Protein AF-A0A960LIE9-F1 (afdb_monomer_lite)

Structure (mmCIF, N/CA/C/O backbone):
data_AF-A0A960LIE9-F1
#
_entry.id   AF-A0A960LIE9-F1
#
loop_
_atom_site.group_PDB
_atom_site.id
_atom_site.type_symbol
_atom_site.label_atom_id
_atom_site.label_alt_id
_atom_site.label_comp_id
_atom_site.label_asym_id
_atom_site.label_entity_id
_atom_site.label_seq_id
_atom_site.pdbx_PDB_ins_code
_atom_site.Cartn_x
_atom_site.Cartn_y
_atom_site.Cartn_z
_atom_site.occupancy
_atom_site.B_iso_or_equiv
_atom_site.auth_seq_id
_atom_site.auth_comp_id
_atom_site.auth_asym_id
_atom_site.auth_atom_id
_atom_site.pdbx_PDB_model_num
ATOM 1 N N . MET A 1 1 ? -26.028 -27.410 75.782 1.00 36.69 1 MET A N 1
ATOM 2 C CA . MET A 1 1 ? -25.015 -28.095 76.620 1.00 36.69 1 MET A CA 1
ATOM 3 C C . MET A 1 1 ? -24.158 -28.961 75.708 1.00 36.69 1 MET A C 1
ATOM 5 O O . MET A 1 1 ? -24.693 -29.447 74.724 1.00 36.69 1 MET A O 1
ATOM 9 N N . ASN A 1 2 ? -22.871 -29.121 76.014 1.00 40.69 2 ASN A N 1
ATOM 10 C CA . ASN A 1 2 ? -21.928 -30.008 75.314 1.00 40.69 2 ASN A CA 1
ATOM 11 C C . ASN A 1 2 ? -21.389 -31.017 76.352 1.00 40.69 2 ASN A C 1
ATOM 13 O O . ASN A 1 2 ? -21.289 -30.628 77.520 1.00 40.69 2 ASN A O 1
ATOM 17 N N . PRO A 1 3 ? -21.128 -32.288 75.996 1.00 52.25 3 PRO A N 1
ATOM 18 C CA . PRO A 1 3 ? -19.736 -32.760 75.818 1.00 52.25 3 PRO A CA 1
ATOM 19 C C . PRO A 1 3 ? -19.566 -33.677 74.570 1.00 52.25 3 PRO A C 1
ATOM 21 O O . PRO A 1 3 ? -20.551 -34.198 74.060 1.00 52.25 3 PRO A O 1
ATOM 24 N N . PHE A 1 4 ? -18.401 -33.797 73.905 1.00 33.88 4 PHE A N 1
ATOM 25 C CA . PHE A 1 4 ? -17.146 -34.503 74.291 1.00 33.88 4 PHE A CA 1
ATOM 26 C C . PHE A 1 4 ? -17.362 -35.984 74.721 1.00 33.88 4 PHE A C 1
ATOM 28 O O . PHE A 1 4 ? -18.254 -36.239 75.518 1.00 33.88 4 PHE A O 1
ATOM 35 N N . ALA A 1 5 ? -16.587 -37.017 74.328 1.00 37.31 5 ALA A N 1
ATOM 36 C CA . ALA A 1 5 ? -15.494 -37.230 73.343 1.00 37.31 5 ALA A CA 1
ATOM 37 C C . ALA A 1 5 ? -15.310 -38.787 73.126 1.00 37.31 5 ALA A C 1
ATOM 39 O O . ALA A 1 5 ? -16.220 -39.513 73.506 1.00 37.31 5 ALA A O 1
ATOM 40 N N . THR A 1 6 ? -14.273 -39.445 72.553 1.00 37.28 6 THR A N 1
ATOM 41 C CA . THR A 1 6 ? -12.887 -39.089 72.138 1.00 37.28 6 THR A CA 1
ATOM 42 C C . THR A 1 6 ? -12.252 -40.140 71.174 1.00 37.28 6 THR A C 1
ATOM 44 O O . THR A 1 6 ? -12.441 -41.329 71.372 1.00 37.28 6 THR A O 1
ATOM 47 N N . SER A 1 7 ? -11.361 -39.700 70.266 1.00 32.69 7 SER A N 1
ATOM 48 C CA . SER A 1 7 ? -10.033 -40.298 69.924 1.00 32.69 7 SER A CA 1
ATOM 49 C C . SER A 1 7 ? -9.815 -41.704 69.278 1.00 32.69 7 SER A C 1
ATOM 51 O O . SER A 1 7 ? -9.828 -42.716 69.964 1.00 32.69 7 SER A O 1
ATOM 53 N N . ARG A 1 8 ? -9.278 -41.667 68.036 1.00 33.47 8 ARG A N 1
ATOM 54 C CA . ARG A 1 8 ? -8.097 -42.390 67.451 1.00 33.47 8 ARG A CA 1
ATOM 55 C C . ARG A 1 8 ? -7.940 -43.930 67.495 1.00 33.47 8 ARG A C 1
ATOM 57 O O . ARG A 1 8 ? -7.894 -44.536 68.555 1.00 33.47 8 ARG A O 1
ATOM 64 N N . MET A 1 9 ? -7.475 -44.462 66.354 1.00 30.64 9 MET A N 1
ATOM 65 C CA . MET A 1 9 ? -6.346 -45.415 66.234 1.00 30.64 9 MET A CA 1
ATOM 66 C C . MET A 1 9 ? -5.538 -45.089 64.953 1.00 30.64 9 MET A C 1
ATOM 68 O O . MET A 1 9 ? -6.058 -44.423 64.060 1.00 30.64 9 MET A O 1
ATOM 72 N N . PHE A 1 10 ? -4.269 -45.511 64.877 1.00 29.19 10 PHE A N 1
ATOM 73 C CA . PHE A 1 10 ? -3.373 -45.324 63.717 1.00 29.19 10 PHE A CA 1
ATOM 74 C C . PHE A 1 10 ? -3.266 -46.610 62.874 1.00 29.19 10 PHE A C 1
ATOM 76 O O . PHE A 1 10 ? -3.349 -47.709 63.413 1.00 29.19 10 PHE A O 1
ATOM 83 N N . GLY A 1 11 ? -2.969 -46.466 61.578 1.00 29.20 11 GLY A N 1
ATOM 84 C CA . GLY A 1 11 ? -2.501 -47.536 60.688 1.00 29.20 11 GLY A CA 1
ATOM 85 C C . GLY A 1 11 ? -1.477 -46.963 59.703 1.00 29.20 11 GLY A C 1
ATOM 86 O O . GLY A 1 11 ? -1.691 -45.870 59.183 1.00 29.20 11 GLY A O 1
ATOM 87 N N . ALA A 1 12 ? -0.334 -47.631 59.521 1.00 31.23 12 ALA A N 1
ATOM 88 C CA . ALA A 1 12 ? 0.834 -47.062 58.838 1.00 31.23 12 ALA A CA 1
ATOM 89 C C . ALA A 1 12 ? 0.958 -47.475 57.358 1.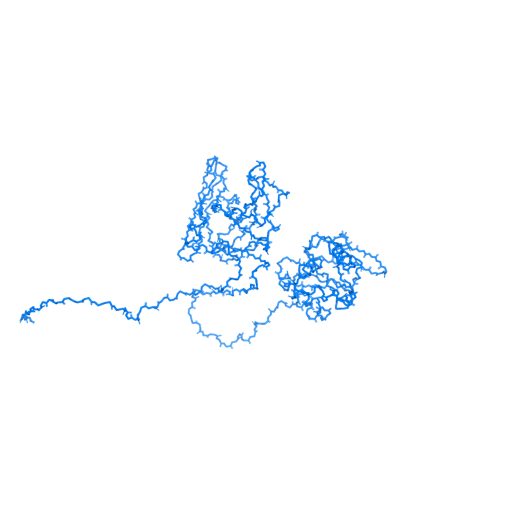00 31.23 12 ALA A C 1
ATOM 91 O O . ALA A 1 12 ? 0.329 -48.425 56.897 1.00 31.23 12 ALA A O 1
ATOM 92 N N . ALA A 1 13 ? 1.782 -46.724 56.626 1.00 29.58 13 ALA A N 1
ATOM 93 C CA . ALA A 1 13 ? 1.933 -46.794 55.177 1.00 29.58 13 ALA A CA 1
ATOM 94 C C . ALA A 1 13 ? 2.536 -48.105 54.640 1.00 29.58 13 ALA A C 1
ATOM 96 O O . ALA A 1 13 ? 3.384 -48.729 55.275 1.00 29.58 13 ALA A O 1
ATOM 97 N N . TYR A 1 14 ? 2.214 -48.395 53.377 1.00 28.20 14 TYR A N 1
ATOM 98 C CA . TYR A 1 14 ? 3.157 -48.976 52.421 1.00 28.20 14 TYR A CA 1
ATOM 99 C C . TYR A 1 14 ? 3.024 -48.236 51.086 1.00 28.20 14 TYR A C 1
ATOM 101 O O . TYR A 1 14 ? 1.920 -47.852 50.703 1.00 28.20 14 TYR A O 1
ATOM 109 N N . ALA A 1 15 ? 4.141 -48.010 50.395 1.00 32.44 15 ALA A N 1
ATOM 110 C CA . ALA A 1 15 ? 4.175 -47.313 49.111 1.00 32.44 15 ALA A CA 1
ATOM 111 C C . ALA A 1 15 ? 4.529 -48.284 47.978 1.00 32.44 15 ALA A C 1
ATOM 113 O O . ALA A 1 15 ? 5.442 -49.096 48.123 1.00 32.44 15 ALA A O 1
ATOM 114 N N . VAL A 1 16 ? 3.841 -48.162 46.842 1.00 31.05 16 VAL A N 1
ATOM 115 C CA . VAL A 1 16 ? 4.190 -48.820 45.574 1.00 31.05 16 VAL A CA 1
ATOM 116 C C . VAL A 1 16 ? 4.007 -47.801 44.450 1.00 31.05 16 VAL A C 1
ATOM 118 O O . VAL A 1 16 ? 3.033 -47.050 44.442 1.00 31.05 16 VAL A O 1
ATOM 121 N N . LEU A 1 17 ? 4.965 -47.748 43.523 1.00 34.81 17 LEU A N 1
ATOM 122 C CA . LEU A 1 17 ? 4.927 -46.861 42.361 1.00 34.81 17 LEU A CA 1
ATOM 123 C C . LEU A 1 17 ? 3.881 -47.334 41.339 1.00 34.81 17 LEU A C 1
ATOM 125 O O . LEU A 1 17 ? 3.823 -48.520 41.021 1.00 34.81 17 LEU A O 1
ATOM 129 N N . GLY A 1 18 ? 3.128 -46.398 40.759 1.00 29.14 18 GLY A N 1
ATOM 130 C CA . GLY A 1 18 ? 2.217 -46.662 39.646 1.00 29.14 18 GLY A CA 1
ATOM 131 C C . GLY A 1 18 ? 2.055 -45.428 38.763 1.00 29.14 18 GLY A C 1
ATOM 132 O O . GLY A 1 18 ? 1.416 -44.461 39.163 1.00 29.14 18 GLY A O 1
ATOM 133 N N . MET A 1 19 ? 2.645 -45.452 37.566 1.00 33.75 19 MET A N 1
ATOM 134 C CA . MET A 1 19 ? 2.369 -44.458 36.523 1.00 33.75 19 MET A CA 1
ATOM 135 C C . MET A 1 19 ? 0.989 -44.727 35.911 1.00 33.75 19 MET A C 1
ATOM 137 O O . MET A 1 19 ? 0.691 -45.872 35.577 1.00 33.75 19 MET A O 1
ATOM 141 N N . GLY A 1 20 ? 0.177 -43.690 35.693 1.00 26.42 20 GLY A N 1
ATOM 142 C CA . GLY A 1 20 ? -1.103 -43.851 35.001 1.00 26.42 20 GLY A CA 1
ATOM 143 C C . GLY A 1 20 ? -1.931 -42.573 34.896 1.00 26.42 20 GLY A C 1
ATOM 144 O O . GLY A 1 20 ? -2.594 -42.202 35.854 1.00 26.42 20 GLY A O 1
ATOM 145 N N . ILE A 1 21 ? -1.884 -41.942 33.716 1.00 30.48 21 ILE A N 1
ATOM 146 C CA . ILE A 1 21 ? -2.943 -41.126 33.083 1.00 30.48 21 ILE A CA 1
ATOM 147 C C . ILE A 1 21 ? -4.011 -40.492 34.001 1.00 30.48 21 ILE A C 1
ATOM 149 O O . ILE A 1 21 ? -4.971 -41.139 34.415 1.00 30.48 21 ILE A O 1
ATOM 153 N N . ALA A 1 22 ? -3.897 -39.177 34.218 1.00 29.98 22 ALA A N 1
ATOM 154 C CA . ALA A 1 22 ? -4.945 -38.378 34.853 1.00 29.98 22 ALA A CA 1
ATOM 155 C C . ALA A 1 22 ? -6.241 -38.391 34.018 1.00 29.98 22 ALA A C 1
ATOM 157 O O . ALA A 1 22 ? -6.206 -38.261 32.794 1.00 29.98 22 ALA A O 1
ATOM 158 N N . SER A 1 23 ? -7.384 -38.553 34.689 1.00 32.47 23 SER A N 1
ATOM 159 C CA . SER A 1 23 ? -8.701 -38.633 34.050 1.00 32.47 23 SER A CA 1
ATOM 160 C C . SER A 1 23 ? -9.150 -37.286 33.472 1.00 32.47 23 SER A C 1
ATOM 162 O O . SER A 1 23 ? -8.891 -36.228 34.042 1.00 32.47 23 SER A O 1
ATOM 164 N N . SER A 1 24 ? -9.828 -37.333 32.328 1.00 34.78 24 SER A N 1
ATOM 165 C CA . SER A 1 24 ? -10.222 -36.166 31.540 1.00 34.78 24 SER A CA 1
ATOM 166 C C . SER A 1 24 ? -11.493 -35.490 32.069 1.00 34.78 24 SER A C 1
ATOM 168 O O . SER A 1 24 ? -12.584 -35.899 31.686 1.00 34.78 24 SER A O 1
ATOM 170 N N . ASP A 1 25 ? -11.352 -34.443 32.891 1.00 33.94 25 ASP A N 1
ATOM 171 C CA . ASP A 1 25 ? -12.483 -33.578 33.295 1.00 33.94 25 ASP A CA 1
ATOM 172 C C . ASP A 1 25 ? -12.093 -32.101 33.579 1.00 33.94 25 ASP A C 1
ATOM 174 O O . ASP A 1 25 ? -12.764 -31.387 34.323 1.00 33.94 25 ASP A O 1
ATOM 178 N N . THR A 1 26 ? -11.015 -31.598 32.953 1.00 36.00 26 THR A N 1
ATOM 179 C CA . THR A 1 26 ? -10.596 -30.179 33.065 1.00 36.00 26 THR A CA 1
ATOM 180 C C . THR A 1 26 ? -10.126 -29.594 31.724 1.00 36.00 26 THR A C 1
ATOM 182 O O . THR A 1 26 ? -8.958 -29.251 31.561 1.00 36.00 26 THR A O 1
ATOM 185 N N . LEU A 1 27 ? -11.027 -29.478 30.740 1.00 28.27 27 LEU A N 1
ATOM 186 C CA . LEU A 1 27 ? -10.742 -28.852 29.432 1.00 28.27 27 LEU A CA 1
ATOM 187 C C . LEU A 1 27 ? -11.898 -27.954 28.933 1.00 28.27 27 LEU A C 1
ATOM 189 O O . LEU A 1 27 ? -12.423 -28.123 27.836 1.00 28.27 27 LEU A O 1
ATOM 193 N N . LEU A 1 28 ? -12.277 -26.959 29.743 1.00 31.02 28 LEU A N 1
ATOM 194 C CA . LEU A 1 28 ? -13.199 -25.876 29.360 1.00 31.02 28 LEU A CA 1
ATOM 195 C C . LEU A 1 28 ? -12.459 -24.538 29.208 1.00 31.02 28 LEU A C 1
ATOM 197 O O . LEU A 1 28 ? -12.649 -23.617 29.995 1.00 31.02 28 LEU A O 1
ATOM 201 N N . ALA A 1 29 ? -11.598 -24.466 28.190 1.00 26.75 29 ALA A N 1
ATOM 202 C CA . ALA A 1 29 ? -11.030 -23.230 27.640 1.00 26.75 29 ALA A CA 1
ATOM 203 C C . ALA A 1 29 ? -10.346 -23.514 26.286 1.00 26.75 29 ALA A C 1
ATOM 205 O O . ALA A 1 29 ? -9.148 -23.285 26.124 1.00 26.75 29 ALA A O 1
ATOM 206 N N . GLN A 1 30 ? -11.079 -24.058 25.305 1.00 27.38 30 GLN A N 1
ATOM 207 C CA . GLN A 1 30 ? -10.620 -23.928 23.917 1.00 27.38 30 GLN A CA 1
ATOM 208 C C . GLN A 1 30 ? -10.795 -22.460 23.529 1.00 27.38 30 GLN A C 1
ATOM 210 O O . GLN A 1 30 ? -11.909 -21.940 23.587 1.00 27.38 30 GLN A O 1
ATOM 215 N N . SER A 1 31 ? -9.688 -21.789 23.217 1.00 32.25 31 SER A N 1
ATOM 216 C CA . SER A 1 31 ? -9.691 -20.395 22.790 1.00 32.25 31 SER A CA 1
ATOM 217 C C . SER A 1 31 ? -10.515 -20.226 21.517 1.00 32.25 31 SER A C 1
ATOM 219 O O . SER A 1 31 ? -10.485 -21.073 20.621 1.00 32.25 31 SER A O 1
ATOM 221 N N . GLU A 1 32 ? -11.247 -19.116 21.433 1.00 29.91 32 GLU A N 1
ATOM 222 C CA . GLU A 1 32 ? -11.984 -18.752 20.227 1.00 29.91 32 GLU A CA 1
ATOM 223 C C . GLU A 1 32 ? -10.992 -18.641 19.062 1.00 29.91 32 GLU A C 1
ATOM 225 O O . GLU A 1 32 ? -9.998 -17.914 19.123 1.00 29.91 32 GLU A O 1
ATOM 230 N N . SER A 1 33 ? -11.205 -19.449 18.023 1.00 34.12 33 SER A N 1
ATOM 231 C CA . SER A 1 33 ? -10.231 -19.613 16.946 1.00 34.12 33 SER A CA 1
ATOM 232 C C . SER A 1 33 ? -10.055 -18.306 16.173 1.00 34.12 33 SER A C 1
ATOM 234 O O . SER A 1 33 ? -11.041 -17.807 15.623 1.00 34.12 33 SER A O 1
ATOM 236 N N . LYS A 1 34 ? -8.810 -17.799 16.079 1.00 41.78 34 LYS A N 1
ATOM 237 C CA . LYS A 1 34 ? -8.464 -16.598 15.290 1.00 41.78 34 LYS A CA 1
ATOM 238 C C . LYS A 1 34 ? -9.164 -16.644 13.912 1.00 41.78 34 LYS A C 1
ATOM 240 O O . LYS A 1 34 ? -9.139 -17.697 13.265 1.00 41.78 34 LYS A O 1
ATOM 245 N N . PRO A 1 35 ? -9.796 -15.547 13.455 1.00 31.50 35 PRO A N 1
ATOM 246 C CA . PRO A 1 35 ? -10.715 -15.581 12.320 1.00 31.50 35 PRO A CA 1
ATOM 247 C C . PRO A 1 35 ? -10.018 -15.876 10.980 1.00 31.50 35 PRO A C 1
ATOM 249 O O . PRO A 1 35 ? -9.543 -14.986 10.281 1.00 31.50 35 PRO A O 1
ATOM 252 N N . GLY A 1 36 ? -10.059 -17.149 10.575 1.00 32.44 36 GLY A N 1
ATOM 253 C CA . GLY A 1 36 ? -9.731 -17.623 9.228 1.00 32.44 36 GLY A CA 1
ATOM 254 C C . GLY A 1 36 ? -8.263 -17.995 9.002 1.00 32.44 36 GLY A C 1
ATOM 255 O O . GLY A 1 36 ? -7.339 -17.292 9.401 1.00 32.44 36 GLY A O 1
ATOM 256 N N . SER A 1 37 ? -8.045 -19.096 8.277 1.00 33.75 37 SER A N 1
ATOM 257 C CA . SER A 1 37 ? -6.718 -19.481 7.792 1.00 33.75 37 SER A CA 1
ATOM 258 C C . SER A 1 37 ? -6.270 -18.530 6.676 1.00 33.75 37 SER A C 1
ATOM 260 O O . SER A 1 37 ? -6.595 -18.747 5.503 1.00 33.75 37 SER A O 1
ATOM 262 N N . TRP A 1 38 ? -5.536 -17.479 7.035 1.00 37.03 38 TRP A N 1
ATOM 263 C CA . TRP A 1 38 ? -4.823 -16.636 6.077 1.00 37.03 38 TRP A CA 1
ATOM 264 C C . TRP A 1 38 ? -3.895 -17.510 5.214 1.00 37.03 38 TRP A C 1
ATOM 266 O O . TRP A 1 38 ? -3.088 -18.275 5.737 1.00 37.03 38 TRP A O 1
ATOM 276 N N . ARG A 1 39 ? -4.047 -17.443 3.885 1.00 41.12 39 ARG A N 1
ATOM 277 C CA . ARG A 1 39 ? -3.287 -18.264 2.914 1.00 41.12 39 ARG A CA 1
ATOM 278 C C . ARG A 1 39 ? -2.077 -17.544 2.315 1.00 41.12 39 ARG A C 1
ATOM 280 O O . ARG A 1 39 ? -1.482 -18.023 1.352 1.00 41.12 39 ARG A O 1
ATOM 287 N N . GLY A 1 40 ? -1.734 -16.397 2.881 1.00 49.78 40 GLY A N 1
ATOM 288 C CA . GLY A 1 40 ? -0.674 -15.532 2.406 1.00 49.78 40 GLY A CA 1
ATOM 289 C C . GLY A 1 40 ? 0.622 -15.621 3.204 1.00 49.78 40 GLY A C 1
ATOM 290 O O . GLY A 1 40 ? 0.716 -16.327 4.208 1.00 49.78 40 GLY A O 1
ATOM 291 N N . GLN A 1 41 ? 1.619 -14.844 2.789 1.00 64.62 41 GLN A N 1
ATOM 292 C CA . GLN A 1 41 ? 2.837 -14.656 3.571 1.00 64.62 41 GLN A CA 1
ATOM 293 C C . GLN A 1 41 ? 2.569 -13.661 4.703 1.00 64.62 41 GLN A C 1
ATOM 295 O O . GLN A 1 41 ? 2.210 -12.504 4.475 1.00 64.62 41 GLN A O 1
ATOM 300 N N . SER A 1 42 ? 2.741 -14.122 5.940 1.00 77.38 42 SER A N 1
ATOM 301 C CA . SER A 1 42 ? 2.893 -13.216 7.072 1.00 77.38 42 SER A CA 1
ATOM 302 C C . SER A 1 42 ? 4.334 -12.720 7.149 1.00 77.38 42 SER A C 1
ATOM 304 O O . SER A 1 42 ? 5.276 -13.480 6.915 1.00 77.38 42 SER A O 1
ATOM 306 N N . ILE A 1 43 ? 4.499 -11.441 7.476 1.00 87.00 43 ILE A N 1
ATOM 307 C CA . ILE A 1 43 ? 5.782 -10.864 7.885 1.00 87.00 43 ILE A CA 1
ATOM 308 C C . ILE A 1 43 ? 5.944 -11.048 9.399 1.00 87.00 43 ILE A C 1
ATOM 310 O O . ILE A 1 43 ? 7.046 -11.346 9.861 1.00 87.00 43 ILE A O 1
ATOM 314 N N . THR A 1 44 ? 4.853 -10.884 10.156 1.00 88.38 44 THR A N 1
ATOM 315 C CA . THR A 1 44 ? 4.736 -11.276 11.566 1.00 88.38 44 THR A CA 1
ATOM 316 C C . THR A 1 44 ? 3.270 -11.287 12.022 1.00 88.38 44 THR A C 1
ATOM 318 O O . THR A 1 44 ? 2.499 -10.394 11.661 1.00 88.38 44 THR A O 1
ATOM 321 N N . GLU A 1 45 ? 2.890 -12.268 12.847 1.00 87.50 45 GLU A N 1
ATOM 322 C CA . GLU A 1 45 ? 1.627 -12.285 13.619 1.00 87.50 45 GLU A CA 1
ATOM 323 C C . GLU A 1 45 ? 1.884 -12.118 15.130 1.00 87.50 45 GLU A C 1
ATOM 325 O O . GLU A 1 45 ? 1.132 -12.622 15.964 1.00 87.50 45 GLU A O 1
ATOM 330 N N . PHE A 1 46 ? 3.005 -11.457 15.452 1.00 88.25 46 PHE A N 1
ATOM 331 C CA . PHE A 1 46 ? 3.546 -11.164 16.783 1.00 88.25 46 PHE A CA 1
ATOM 332 C C . PHE A 1 46 ? 3.444 -12.307 17.801 1.00 88.25 46 PHE A C 1
ATOM 334 O O . PHE A 1 46 ? 3.264 -12.075 19.001 1.00 88.25 46 PHE A O 1
ATOM 341 N N . THR A 1 47 ? 3.611 -13.549 17.342 1.00 85.31 47 THR A N 1
ATOM 342 C CA . THR A 1 47 ? 3.755 -14.704 18.236 1.00 85.31 47 THR A CA 1
ATOM 343 C C . THR A 1 47 ? 5.054 -14.594 19.053 1.00 85.31 47 THR A C 1
ATOM 345 O O . THR A 1 47 ? 6.020 -13.982 18.584 1.00 85.31 47 THR A O 1
ATOM 348 N N . PRO A 1 48 ? 5.132 -15.164 20.273 1.00 77.88 48 PRO A N 1
ATOM 349 C CA . PRO A 1 48 ? 6.339 -15.092 21.105 1.00 77.88 48 PRO A CA 1
ATOM 350 C C . PRO A 1 48 ? 7.613 -15.559 20.379 1.00 77.88 48 PRO A C 1
ATOM 352 O O . PRO A 1 48 ? 8.670 -14.936 20.500 1.00 77.88 48 PRO A O 1
ATOM 355 N N . GLU A 1 49 ? 7.494 -16.615 19.574 1.00 78.12 49 GLU A N 1
ATOM 356 C CA . GLU A 1 49 ? 8.561 -17.197 18.763 1.00 78.12 49 GLU A CA 1
ATOM 357 C C . GLU A 1 49 ? 8.997 -16.267 17.617 1.00 78.12 49 GLU A C 1
ATOM 359 O O . GLU A 1 49 ? 10.196 -16.110 17.365 1.00 78.12 49 GLU A O 1
ATOM 364 N N . GLU A 1 50 ? 8.051 -15.607 16.938 1.00 81.25 50 GLU A N 1
ATOM 365 C CA . GLU A 1 50 ? 8.364 -14.597 15.921 1.00 81.25 50 GLU A CA 1
ATOM 366 C C . GLU A 1 50 ? 9.016 -13.360 16.535 1.00 81.25 50 GLU A C 1
ATOM 368 O O . GLU A 1 50 ? 10.004 -12.874 15.990 1.00 81.25 50 GLU A O 1
ATOM 373 N N . ASN A 1 51 ? 8.514 -12.859 17.666 1.00 83.81 51 ASN A N 1
ATOM 374 C CA . ASN A 1 51 ? 9.036 -11.648 18.306 1.00 83.81 51 ASN A CA 1
ATOM 375 C C . ASN A 1 51 ? 10.506 -11.819 18.714 1.00 83.81 51 ASN A C 1
ATOM 377 O O . ASN A 1 51 ? 11.319 -10.924 18.474 1.00 83.81 51 ASN A O 1
ATOM 381 N N . ALA A 1 52 ? 10.866 -12.998 19.233 1.00 78.62 52 ALA A N 1
ATOM 382 C CA . ALA A 1 52 ? 12.249 -13.363 19.532 1.00 78.62 52 ALA A CA 1
ATOM 383 C C . ALA A 1 52 ? 13.145 -13.429 18.277 1.00 78.62 52 ALA A C 1
ATOM 385 O O . ALA A 1 52 ? 14.333 -13.118 18.359 1.00 78.62 52 ALA A O 1
ATOM 386 N N . ARG A 1 53 ? 12.595 -13.795 17.108 1.00 79.50 53 ARG A N 1
ATOM 387 C CA . ARG A 1 53 ? 13.317 -13.786 15.819 1.00 79.50 53 ARG A CA 1
ATOM 388 C C . ARG A 1 53 ? 13.411 -12.387 15.199 1.00 79.50 53 ARG A C 1
ATOM 390 O O . ARG A 1 53 ? 14.382 -12.092 14.511 1.00 79.50 53 ARG A O 1
ATOM 397 N N . MET A 1 54 ? 12.391 -11.555 15.396 1.00 86.56 54 MET A N 1
ATOM 398 C CA . MET A 1 54 ? 12.252 -10.246 14.753 1.00 86.56 54 MET A CA 1
ATOM 399 C C . MET A 1 54 ? 13.036 -9.131 15.456 1.00 86.56 54 MET A C 1
ATOM 401 O O . MET A 1 54 ? 13.225 -8.084 14.841 1.00 86.56 54 MET A O 1
ATOM 405 N N . ASP A 1 55 ? 13.524 -9.336 16.688 1.00 87.31 55 ASP A N 1
ATOM 406 C CA . ASP A 1 55 ? 14.438 -8.411 17.394 1.00 87.31 55 ASP A CA 1
ATOM 407 C C . ASP A 1 55 ? 13.902 -6.958 17.415 1.00 87.31 55 ASP A C 1
ATOM 409 O O . ASP A 1 55 ? 14.579 -5.978 17.078 1.00 87.31 55 ASP A O 1
ATOM 413 N N . TRP A 1 56 ? 12.611 -6.838 17.745 1.00 86.81 56 TRP A N 1
ATOM 414 C CA . TRP A 1 56 ? 11.905 -5.561 17.810 1.00 86.81 56 TRP A CA 1
ATOM 415 C C . TRP A 1 56 ? 12.497 -4.664 18.900 1.00 86.81 56 TRP A C 1
ATOM 417 O O . TRP A 1 56 ? 12.555 -5.028 20.073 1.00 86.81 56 TRP A O 1
ATOM 427 N N . ARG A 1 57 ? 12.901 -3.455 18.508 1.00 84.69 57 ARG A N 1
ATOM 428 C CA . ARG A 1 57 ? 13.470 -2.434 19.394 1.00 84.69 57 ARG A CA 1
ATOM 429 C C . ARG A 1 57 ? 12.941 -1.050 19.062 1.00 84.69 57 ARG A C 1
ATOM 431 O O . ARG A 1 57 ? 12.600 -0.767 17.912 1.00 84.69 57 ARG A O 1
ATOM 438 N N . VAL A 1 58 ? 12.951 -0.165 20.055 1.00 84.75 58 VAL A N 1
ATOM 439 C CA . VAL A 1 58 ? 12.663 1.255 19.842 1.00 84.75 58 VAL A CA 1
ATOM 440 C C . VAL A 1 58 ? 13.926 2.025 19.468 1.00 84.75 58 VAL A C 1
ATOM 442 O O . VAL A 1 58 ? 14.996 1.796 20.034 1.00 84.75 58 VAL A O 1
ATOM 445 N N . VAL A 1 59 ? 13.797 2.980 18.544 1.00 80.62 59 VAL A N 1
ATOM 446 C CA . VAL A 1 59 ? 14.766 4.074 18.374 1.00 80.62 59 VAL A CA 1
ATOM 447 C C . VAL A 1 59 ? 14.035 5.418 18.412 1.00 80.62 59 VAL A C 1
ATOM 449 O O . VAL A 1 59 ? 13.143 5.672 17.601 1.00 80.62 59 VAL A O 1
ATOM 452 N N . ASN A 1 60 ? 14.452 6.260 19.362 1.00 75.75 60 ASN A N 1
ATOM 453 C CA . ASN A 1 60 ? 13.957 7.615 19.626 1.00 75.75 60 ASN A CA 1
ATOM 454 C C . ASN A 1 60 ? 14.891 8.691 19.025 1.00 75.75 60 ASN A C 1
ATOM 456 O O . ASN A 1 60 ? 16.003 8.398 18.580 1.00 75.75 60 ASN A O 1
ATOM 460 N N . ASP A 1 61 ? 14.460 9.951 19.065 1.00 66.44 61 ASP A N 1
ATOM 461 C CA . ASP A 1 61 ? 15.138 11.127 18.491 1.00 66.44 61 ASP A CA 1
ATOM 462 C C . ASP A 1 61 ? 16.308 11.714 19.320 1.00 66.44 61 ASP A C 1
ATOM 464 O O . ASP A 1 61 ? 16.946 12.693 18.915 1.00 66.44 61 ASP A O 1
ATOM 468 N N . GLY A 1 62 ? 16.671 11.073 20.436 1.00 50.66 62 GLY A N 1
ATOM 469 C CA . GLY A 1 62 ? 17.676 11.543 21.402 1.00 50.66 62 GLY A CA 1
ATOM 470 C C . GLY A 1 62 ? 19.099 11.803 20.876 1.00 50.66 62 GLY A C 1
ATOM 471 O O . GLY A 1 62 ? 19.899 12.409 21.585 1.00 50.66 62 GLY A O 1
ATOM 472 N N . VAL A 1 63 ? 19.433 11.427 19.633 1.00 50.00 63 VAL A N 1
ATOM 473 C CA . VAL A 1 63 ? 20.743 11.710 18.999 1.00 50.00 63 VAL A CA 1
ATOM 474 C C . VAL A 1 63 ? 21.040 13.216 18.914 1.00 50.00 63 VAL A C 1
ATOM 476 O O . VAL A 1 63 ? 22.199 13.611 19.006 1.00 50.00 63 VAL A O 1
ATOM 479 N N . MET A 1 64 ? 20.006 14.055 18.782 1.00 48.31 64 MET A N 1
ATOM 480 C CA . MET A 1 64 ? 20.123 15.524 18.810 1.00 48.31 64 MET A CA 1
ATOM 481 C C . MET A 1 64 ? 19.671 16.139 20.148 1.00 48.31 64 MET A C 1
ATOM 483 O O . MET A 1 64 ? 19.482 17.349 20.240 1.00 48.31 64 MET A O 1
ATOM 487 N N . GLY A 1 65 ? 19.488 15.316 21.188 1.00 53.50 65 GLY A N 1
ATOM 488 C CA . GLY A 1 65 ? 18.884 15.718 22.462 1.00 53.50 65 GLY A CA 1
ATOM 489 C C . GLY A 1 65 ? 17.351 15.728 22.461 1.00 53.50 65 GLY A C 1
ATOM 490 O O . GLY A 1 65 ? 16.764 16.242 23.413 1.00 53.50 65 GLY A O 1
ATOM 491 N N . GLY A 1 66 ? 16.713 15.186 21.414 1.00 69.19 66 GLY A N 1
ATOM 492 C CA . GLY A 1 66 ? 15.260 15.025 21.318 1.00 69.19 66 GLY A CA 1
ATOM 493 C C . GLY A 1 66 ? 14.667 14.251 22.501 1.00 69.19 66 GLY A C 1
ATOM 494 O O . GLY A 1 66 ? 15.338 13.419 23.116 1.00 69.19 66 GLY A O 1
ATOM 495 N N . LEU A 1 67 ? 13.420 14.585 22.841 1.00 79.94 67 LEU A N 1
ATOM 496 C CA . LEU A 1 67 ? 12.724 14.114 24.044 1.00 79.94 67 LEU A CA 1
ATOM 497 C C . LEU A 1 67 ? 11.464 13.290 23.714 1.00 79.94 67 LEU A C 1
ATOM 499 O O . LEU A 1 67 ? 10.490 13.328 24.468 1.00 79.94 67 LEU A O 1
ATOM 503 N N . SER A 1 68 ? 11.435 12.596 22.570 1.00 80.44 68 SER A N 1
ATOM 504 C CA . SER A 1 68 ? 10.376 11.618 22.290 1.00 80.44 68 SER A CA 1
ATOM 505 C C . SER A 1 68 ? 10.699 10.274 22.935 1.00 80.44 68 SER A C 1
ATOM 507 O O . SER A 1 68 ? 11.808 9.757 22.818 1.00 80.44 68 SER A O 1
ATOM 509 N N . GLU A 1 69 ? 9.699 9.669 23.561 1.00 88.06 69 GLU A N 1
ATOM 510 C CA . GLU A 1 69 ? 9.802 8.376 24.230 1.00 88.06 69 GLU A CA 1
ATOM 511 C C . GLU A 1 69 ? 8.757 7.434 23.632 1.00 88.06 69 GLU A C 1
ATOM 513 O O . GLU A 1 69 ? 7.559 7.636 23.818 1.00 88.06 69 GLU A O 1
ATOM 518 N N . GLY A 1 70 ? 9.197 6.416 22.892 1.00 89.31 70 GLY A N 1
ATOM 519 C CA . GLY A 1 70 ? 8.375 5.260 22.534 1.00 89.31 70 GLY A CA 1
ATOM 520 C C . GLY A 1 70 ? 8.746 4.023 23.353 1.00 89.31 70 GLY A C 1
ATOM 521 O O . GLY A 1 70 ? 9.888 3.889 23.797 1.00 89.31 70 GLY A O 1
ATOM 522 N N . ASN A 1 71 ? 7.798 3.100 23.494 1.00 90.19 71 ASN A N 1
ATOM 523 C CA . ASN A 1 71 ? 8.005 1.732 23.958 1.00 90.19 71 ASN A CA 1
ATOM 524 C C . ASN A 1 71 ? 7.340 0.735 22.993 1.00 90.19 71 ASN A C 1
ATOM 526 O O . ASN A 1 71 ? 6.370 1.085 22.315 1.00 90.19 71 ASN A O 1
ATOM 530 N N . VAL A 1 72 ? 7.857 -0.496 22.943 1.00 92.25 72 VAL A N 1
ATOM 531 C CA . VAL A 1 72 ? 7.238 -1.623 22.229 1.00 92.25 72 VAL A CA 1
ATOM 532 C C . VAL A 1 72 ? 6.998 -2.758 23.212 1.00 92.25 72 VAL A C 1
ATOM 534 O O . VAL A 1 72 ? 7.947 -3.292 23.782 1.00 92.25 72 VAL A O 1
ATOM 537 N N . ASP A 1 73 ? 5.732 -3.130 23.367 1.00 91.44 73 ASP A N 1
ATOM 538 C CA . ASP A 1 73 ? 5.272 -4.255 24.178 1.00 91.44 73 ASP A CA 1
ATOM 539 C C . ASP A 1 73 ? 4.568 -5.293 23.290 1.00 91.44 73 ASP A C 1
ATOM 541 O O . ASP A 1 73 ? 4.067 -4.965 22.212 1.00 91.44 73 ASP A O 1
ATOM 545 N N . PHE A 1 74 ? 4.466 -6.535 23.767 1.00 90.62 74 PHE A N 1
ATOM 546 C CA . PHE A 1 74 ? 3.680 -7.594 23.125 1.00 90.62 74 PHE A CA 1
ATOM 547 C C . PHE A 1 74 ? 2.621 -8.115 24.094 1.00 90.62 74 PHE A C 1
ATOM 549 O O . PHE A 1 74 ? 2.911 -8.350 25.268 1.00 90.62 74 PHE A O 1
ATOM 556 N N . THR A 1 75 ? 1.386 -8.263 23.621 1.00 84.69 75 THR A N 1
ATOM 557 C CA . THR A 1 75 ? 0.253 -8.709 24.442 1.00 84.69 75 THR A CA 1
ATOM 558 C C . THR A 1 75 ? 0.126 -10.233 24.454 1.00 84.69 75 THR A C 1
ATOM 560 O O . THR A 1 75 ? 0.549 -10.917 23.523 1.00 84.69 75 THR A O 1
ATOM 563 N N . GLU A 1 76 ? -0.547 -10.778 25.471 1.00 76.81 76 GLU A N 1
ATOM 564 C CA . GLU A 1 76 ? -0.889 -12.211 25.544 1.00 76.81 76 GLU A CA 1
ATOM 565 C C . GLU A 1 76 ? -1.799 -12.680 24.387 1.00 76.81 76 GLU A C 1
ATOM 567 O O . GLU A 1 76 ? -1.859 -13.871 24.094 1.00 76.81 76 GLU A O 1
ATOM 572 N N . ALA A 1 77 ? -2.473 -11.755 23.689 1.00 72.81 77 ALA A N 1
ATOM 573 C CA . ALA A 1 77 ? -3.265 -12.044 22.490 1.00 72.81 77 ALA A CA 1
ATOM 574 C C . ALA A 1 77 ? -2.410 -12.213 21.210 1.00 72.81 77 ALA A C 1
ATOM 576 O O . ALA A 1 77 ? -2.923 -12.651 20.175 1.00 72.81 77 ALA A O 1
ATOM 577 N N . GLY A 1 78 ? -1.116 -11.875 21.270 1.00 84.12 78 GLY A N 1
ATOM 578 C CA . GLY A 1 78 ? -0.228 -11.825 20.109 1.00 84.12 78 GLY A CA 1
ATOM 579 C C . GLY A 1 78 ? -0.406 -10.553 19.278 1.00 84.12 78 GLY A C 1
ATOM 580 O O . GLY A 1 78 ? -0.431 -10.632 18.058 1.00 84.12 78 GLY A O 1
ATOM 581 N N . THR A 1 79 ? -0.563 -9.394 19.927 1.00 91.00 79 THR A N 1
ATOM 582 C CA . THR A 1 79 ? -0.537 -8.071 19.272 1.00 91.00 79 THR A CA 1
ATOM 583 C C . THR A 1 79 ? 0.689 -7.277 19.731 1.00 91.00 79 THR A C 1
ATOM 585 O O . THR A 1 79 ? 1.114 -7.389 20.884 1.00 91.00 79 THR A O 1
ATOM 588 N N . MET A 1 80 ? 1.265 -6.454 18.853 1.00 95.56 80 MET A N 1
ATOM 589 C CA . MET A 1 80 ? 2.290 -5.471 19.219 1.00 95.56 80 MET A CA 1
ATOM 590 C C . MET A 1 80 ? 1.629 -4.164 19.657 1.00 95.56 80 MET A C 1
ATOM 592 O O . MET A 1 80 ? 0.770 -3.639 18.949 1.00 95.56 80 MET A O 1
ATOM 596 N N . LYS A 1 81 ? 2.079 -3.584 20.770 1.00 96.75 81 LYS A N 1
ATOM 597 C CA . LYS A 1 81 ? 1.746 -2.215 21.184 1.00 96.75 81 LYS A CA 1
ATOM 598 C C . LYS A 1 81 ? 2.953 -1.308 21.014 1.00 96.75 81 LYS A C 1
ATOM 600 O O . LYS A 1 81 ? 3.966 -1.502 21.677 1.00 96.75 81 LYS A O 1
ATOM 605 N N . PHE A 1 82 ? 2.825 -0.302 20.157 1.00 97.62 82 PHE A N 1
ATOM 606 C CA . PHE A 1 82 ? 3.780 0.786 19.994 1.00 97.62 82 PHE A CA 1
ATOM 607 C C . PHE A 1 82 ? 3.160 2.073 20.549 1.00 97.62 82 PHE A C 1
ATOM 609 O O . PHE A 1 82 ? 2.288 2.686 19.933 1.00 97.62 82 PHE A O 1
ATOM 616 N N . GLN A 1 83 ? 3.596 2.459 21.745 1.00 97.38 83 GLN A N 1
ATOM 617 C CA . GLN A 1 83 ? 2.962 3.495 22.565 1.00 97.38 83 GLN A CA 1
ATOM 618 C C . GLN A 1 83 ? 4.003 4.429 23.189 1.00 97.38 83 GLN A C 1
ATOM 620 O O . GLN A 1 83 ? 5.173 4.065 23.311 1.00 97.38 83 GLN A O 1
ATOM 625 N N . GLY A 1 84 ? 3.597 5.629 23.607 1.00 94.75 84 GLY A N 1
ATOM 626 C CA . GLY A 1 84 ? 4.502 6.560 24.284 1.00 94.75 84 GLY A CA 1
ATOM 627 C C . GLY A 1 84 ? 4.091 8.026 24.187 1.00 94.75 84 GLY A C 1
ATOM 628 O O . GLY A 1 84 ? 2.908 8.364 24.262 1.00 94.75 84 GLY A O 1
ATOM 629 N N . LYS A 1 85 ? 5.078 8.917 24.043 1.00 94.50 85 LYS A N 1
ATOM 630 C CA . LYS A 1 85 ? 4.913 10.373 23.958 1.00 94.50 85 LYS A CA 1
ATOM 631 C C . LYS A 1 85 ? 5.921 10.998 22.993 1.00 94.50 85 LYS A C 1
ATOM 633 O O . LYS A 1 85 ? 7.127 10.887 23.179 1.00 94.50 85 LYS A O 1
ATOM 638 N N . LEU A 1 86 ? 5.415 11.722 21.997 1.00 89.62 86 LEU A N 1
ATOM 639 C CA . LEU A 1 86 ? 6.225 12.506 21.066 1.00 89.62 86 LEU A CA 1
ATOM 640 C C . LEU A 1 86 ? 6.498 13.905 21.638 1.00 89.62 86 LEU A C 1
ATOM 642 O O . LEU A 1 86 ? 5.573 14.551 22.149 1.00 89.62 86 LEU A O 1
ATOM 646 N N . SER A 1 87 ? 7.731 14.399 21.508 1.00 85.81 87 SER A N 1
ATOM 647 C CA . SER A 1 87 ? 8.108 15.773 21.862 1.00 85.81 87 SER A CA 1
ATOM 648 C C . SER A 1 87 ? 8.801 16.476 20.700 1.00 85.81 87 SER A C 1
ATOM 650 O O . SER A 1 87 ? 9.625 15.879 20.020 1.00 85.81 87 SER A O 1
ATOM 652 N N . LEU A 1 88 ? 8.482 17.755 20.486 1.00 81.19 88 LEU A N 1
ATOM 653 C CA . LEU A 1 88 ? 9.112 18.602 19.458 1.00 81.19 88 LEU A CA 1
ATOM 654 C C . LEU A 1 88 ? 10.295 19.417 20.017 1.00 81.19 88 LEU A C 1
ATOM 656 O O . LEU A 1 88 ? 10.937 20.186 19.302 1.00 81.19 88 LEU A O 1
ATOM 660 N N . GLU A 1 89 ? 10.574 19.270 21.312 1.00 78.38 89 GLU A N 1
ATOM 661 C CA . GLU A 1 89 ? 11.686 19.927 21.996 1.00 78.38 89 GLU A CA 1
ATOM 662 C C . GLU A 1 89 ? 13.035 19.385 21.490 1.00 78.38 89 GLU A C 1
ATOM 664 O O . GLU A 1 89 ? 13.147 18.231 21.077 1.00 78.38 89 GLU A O 1
ATOM 669 N N . ASN A 1 90 ? 14.071 20.233 21.498 1.00 74.62 90 ASN A N 1
ATOM 670 C CA . ASN A 1 90 ? 15.437 19.908 21.057 1.00 74.62 90 ASN A CA 1
ATOM 671 C C . ASN A 1 90 ? 15.561 19.360 19.614 1.00 74.62 90 ASN A C 1
ATOM 673 O O . ASN A 1 90 ? 16.501 18.631 19.301 1.00 74.62 90 ASN A O 1
ATOM 677 N N . ASN A 1 91 ? 14.659 19.757 18.707 1.00 66.19 91 ASN A N 1
ATOM 678 C CA . ASN A 1 91 ? 14.542 19.219 17.338 1.00 66.19 91 ASN A CA 1
ATOM 679 C C . ASN A 1 91 ? 14.125 17.736 17.294 1.00 66.19 91 ASN A C 1
ATOM 681 O O . ASN A 1 91 ? 14.393 17.043 16.311 1.00 66.19 91 ASN A O 1
ATOM 685 N N . GLY A 1 92 ? 13.471 17.259 18.355 1.00 69.50 92 GLY A N 1
ATOM 686 C CA . GLY A 1 92 ? 12.733 16.007 18.338 1.00 69.50 92 GLY A CA 1
ATOM 687 C C . GLY A 1 92 ? 11.481 16.065 17.456 1.00 69.50 92 GLY A C 1
ATOM 688 O O . GLY A 1 92 ? 11.186 17.050 16.775 1.00 69.50 92 GLY A O 1
ATOM 689 N N . GLY A 1 93 ? 10.735 14.972 17.485 1.00 74.50 93 GLY A N 1
ATOM 690 C CA . GLY A 1 93 ? 9.486 14.774 16.769 1.00 74.50 93 GLY A CA 1
ATOM 691 C C . GLY A 1 93 ? 9.404 13.427 16.065 1.00 74.50 93 GLY A C 1
ATOM 692 O O . GLY A 1 93 ? 8.596 13.312 15.145 1.00 74.50 93 GLY A O 1
ATOM 693 N N . PHE A 1 94 ? 10.213 12.427 16.445 1.00 84.38 94 PHE A N 1
ATOM 694 C CA . PHE A 1 94 ? 10.049 11.062 15.940 1.00 84.38 94 PHE A CA 1
ATOM 695 C C . PHE A 1 94 ? 10.384 9.969 16.965 1.00 84.38 94 PHE A C 1
ATOM 697 O O . PHE A 1 94 ? 11.261 10.105 17.817 1.00 84.38 94 PHE A O 1
ATOM 704 N N . THR A 1 95 ? 9.712 8.831 16.822 1.00 83.06 95 THR A N 1
ATOM 705 C CA . THR A 1 95 ? 10.086 7.557 17.452 1.00 83.06 95 THR A CA 1
ATOM 706 C C . THR A 1 95 ? 9.684 6.402 16.538 1.00 83.06 95 THR A C 1
ATOM 708 O O . THR A 1 95 ? 8.841 6.560 15.650 1.00 83.06 95 THR A O 1
ATOM 711 N N . THR A 1 96 ? 10.335 5.250 16.691 1.00 89.88 96 THR A N 1
ATOM 712 C CA . THR A 1 96 ? 10.183 4.104 15.788 1.00 89.88 96 THR A CA 1
ATOM 713 C C . THR A 1 96 ? 10.173 2.777 16.529 1.00 89.88 96 THR A C 1
ATOM 715 O O . THR A 1 96 ? 11.032 2.549 17.376 1.00 89.88 96 THR A O 1
ATOM 718 N N . ALA A 1 97 ? 9.256 1.886 16.152 1.00 92.38 97 ALA A N 1
ATOM 719 C CA . ALA A 1 97 ? 9.289 0.460 16.462 1.00 92.38 97 ALA A CA 1
ATOM 720 C C . ALA A 1 97 ? 9.917 -0.266 15.271 1.00 92.38 97 ALA A C 1
ATOM 722 O O . ALA A 1 97 ? 9.384 -0.196 14.166 1.00 92.38 97 ALA A O 1
ATOM 723 N N . ARG A 1 98 ? 11.055 -0.940 15.445 1.00 89.25 98 ARG A N 1
ATOM 724 C CA . ARG A 1 98 ? 11.793 -1.524 14.314 1.00 89.25 98 ARG A CA 1
ATOM 725 C C . ARG A 1 98 ? 12.322 -2.917 14.585 1.00 89.25 98 ARG A C 1
ATOM 727 O O . ARG A 1 98 ? 12.866 -3.159 15.658 1.00 89.25 98 ARG A O 1
ATOM 734 N N . SER A 1 99 ? 12.239 -3.787 13.582 1.00 91.75 99 SER A N 1
ATOM 735 C CA . SER A 1 99 ? 12.882 -5.095 13.631 1.00 91.75 99 SER A CA 1
ATOM 736 C C . SER A 1 99 ? 14.413 -4.972 13.680 1.00 91.75 99 SER A C 1
ATOM 738 O O . SER A 1 99 ? 15.015 -3.939 13.328 1.00 91.75 99 SER A O 1
ATOM 740 N N . GLY A 1 100 ? 15.046 -6.084 14.041 1.00 85.56 100 GLY A N 1
ATOM 741 C CA . GLY A 1 100 ? 16.396 -6.418 13.617 1.00 85.56 100 GLY A CA 1
ATOM 742 C C . GLY A 1 100 ? 16.474 -6.645 12.109 1.00 85.56 100 GLY A C 1
ATOM 743 O O . GLY A 1 100 ? 15.615 -6.204 11.336 1.00 85.56 100 GLY A O 1
ATOM 744 N N . ASP A 1 101 ? 17.537 -7.307 11.680 1.00 86.62 101 ASP A N 1
ATOM 745 C CA . ASP A 1 101 ? 17.792 -7.523 10.261 1.00 86.62 101 ASP A CA 1
ATOM 746 C C . ASP A 1 101 ? 17.082 -8.801 9.805 1.00 86.62 101 ASP A C 1
ATOM 748 O O . ASP A 1 101 ? 17.231 -9.861 10.411 1.00 86.62 101 ASP A O 1
ATOM 752 N N . VAL A 1 102 ? 16.286 -8.684 8.744 1.00 88.44 102 VAL A N 1
ATOM 753 C CA . VAL A 1 102 ? 15.520 -9.791 8.156 1.00 88.44 102 VAL A CA 1
ATOM 754 C C . VAL A 1 102 ? 16.048 -10.128 6.762 1.00 88.44 102 VAL A C 1
ATOM 756 O O . VAL A 1 102 ? 16.842 -9.387 6.182 1.00 88.44 102 VAL A O 1
ATOM 759 N N . ASP A 1 103 ? 15.587 -11.241 6.199 1.00 88.19 103 ASP A N 1
ATOM 760 C CA . ASP A 1 103 ? 15.754 -11.530 4.778 1.00 88.19 103 ASP A CA 1
ATOM 761 C C . ASP A 1 103 ? 14.425 -12.037 4.215 1.00 88.19 103 ASP A C 1
ATOM 763 O O . ASP A 1 103 ? 14.034 -13.180 4.458 1.00 88.19 103 ASP A O 1
ATOM 767 N N . LEU A 1 104 ? 13.680 -11.147 3.553 1.00 88.50 104 LEU A N 1
ATOM 768 C CA . LEU A 1 104 ? 12.346 -11.428 3.023 1.00 88.50 104 LEU A CA 1
ATOM 769 C C . LEU A 1 104 ? 12.300 -11.120 1.522 1.00 88.50 104 LEU A C 1
ATOM 771 O O . LEU A 1 104 ? 12.662 -10.026 1.083 1.00 88.50 104 LEU A O 1
ATOM 775 N N . ASN A 1 105 ? 11.803 -12.085 0.747 1.00 88.25 105 ASN A N 1
ATOM 776 C CA . ASN A 1 105 ? 11.569 -11.955 -0.688 1.00 88.25 105 ASN A CA 1
ATOM 777 C C . ASN A 1 105 ? 10.060 -11.897 -0.956 1.00 88.25 105 ASN A C 1
ATOM 779 O O . ASN A 1 105 ? 9.389 -12.922 -1.058 1.00 88.25 105 ASN A O 1
ATOM 783 N N . LEU A 1 106 ? 9.558 -10.673 -1.095 1.00 87.56 106 LEU A N 1
ATOM 784 C CA . LEU A 1 106 ? 8.156 -10.321 -1.318 1.00 87.56 106 LEU A CA 1
ATOM 785 C C . LEU A 1 106 ? 7.882 -9.990 -2.802 1.00 87.56 106 LEU A C 1
ATOM 787 O O . LEU A 1 106 ? 6.923 -9.297 -3.126 1.00 87.56 106 LEU A O 1
ATOM 791 N N . SER A 1 107 ? 8.731 -10.453 -3.731 1.00 87.38 107 SER A N 1
ATOM 792 C CA . SER A 1 107 ? 8.657 -10.110 -5.170 1.00 87.38 107 SER A CA 1
ATOM 793 C C . SER A 1 107 ? 7.403 -10.606 -5.903 1.00 87.38 107 SER A C 1
ATOM 795 O O . SER A 1 107 ? 7.088 -10.114 -6.987 1.00 87.38 107 SER A O 1
ATOM 797 N N . ASN A 1 108 ? 6.668 -11.552 -5.314 1.00 82.69 108 ASN A N 1
ATOM 798 C CA . ASN A 1 108 ? 5.375 -12.018 -5.825 1.00 82.69 108 ASN A CA 1
ATOM 799 C C . ASN A 1 108 ? 4.189 -11.178 -5.317 1.00 82.69 108 ASN A C 1
ATOM 801 O O . ASN A 1 108 ? 3.062 -11.358 -5.787 1.00 82.69 108 ASN A O 1
ATOM 805 N N . ASP A 1 109 ? 4.428 -10.262 -4.380 1.00 84.81 109 ASP A N 1
ATOM 806 C CA . ASP A 1 109 ? 3.398 -9.466 -3.728 1.00 84.81 109 ASP A CA 1
ATOM 807 C C . ASP A 1 109 ? 3.343 -8.028 -4.256 1.00 84.81 109 ASP A C 1
ATOM 809 O O . ASP A 1 109 ? 4.253 -7.532 -4.918 1.00 84.81 109 ASP A O 1
ATOM 813 N N . LEU A 1 110 ? 2.212 -7.374 -4.005 1.00 87.69 110 LEU A N 1
ATOM 814 C CA . LEU A 1 110 ? 1.855 -6.055 -4.525 1.00 87.69 110 LEU A CA 1
ATOM 815 C C . LEU A 1 110 ? 1.962 -4.956 -3.460 1.00 87.69 110 LEU A C 1
ATOM 817 O O . LEU A 1 110 ? 2.001 -3.778 -3.809 1.00 87.69 110 LEU A O 1
ATOM 821 N N . GLY A 1 111 ? 2.006 -5.319 -2.178 1.00 89.12 111 GLY A N 1
ATOM 822 C CA . GLY A 1 111 ? 2.096 -4.375 -1.071 1.00 89.12 111 GLY A CA 1
ATOM 823 C C . GLY A 1 111 ? 2.010 -5.031 0.305 1.00 89.12 111 GLY A C 1
ATOM 824 O O . GLY A 1 111 ? 1.921 -6.257 0.426 1.00 89.12 111 GLY A O 1
ATOM 825 N N . LEU A 1 112 ? 2.006 -4.188 1.338 1.00 93.62 112 LEU A N 1
ATOM 826 C CA . LEU A 1 112 ? 1.740 -4.583 2.721 1.00 93.62 112 LEU A CA 1
ATOM 827 C C . LEU A 1 112 ? 0.248 -4.501 3.052 1.00 93.62 112 LEU A C 1
ATOM 829 O O . LEU A 1 112 ? -0.485 -3.664 2.521 1.00 93.62 112 LEU A O 1
ATOM 833 N N . LEU A 1 113 ? -0.167 -5.340 3.993 1.00 91.50 113 LEU A N 1
ATOM 834 C CA . LEU A 1 113 ? -1.469 -5.317 4.641 1.00 91.50 113 LEU A CA 1
ATOM 835 C C . LEU A 1 113 ? -1.235 -5.364 6.157 1.00 91.50 113 LEU A C 1
ATOM 837 O O . LEU A 1 113 ? -0.503 -6.226 6.644 1.00 91.50 113 LEU A O 1
ATOM 841 N N . LEU A 1 114 ? -1.818 -4.430 6.904 1.00 94.38 114 LEU A N 1
ATOM 842 C CA . LEU A 1 114 ? -1.663 -4.329 8.355 1.00 94.38 114 LEU A CA 1
ATOM 843 C C . LEU A 1 114 ? -3.039 -4.262 9.014 1.00 94.38 114 LEU A C 1
ATOM 845 O O . LEU A 1 114 ? -3.887 -3.498 8.561 1.00 94.38 114 LEU A O 1
ATOM 849 N N . MET A 1 115 ? -3.245 -4.992 10.106 1.00 94.06 115 MET A N 1
ATOM 850 C CA . MET A 1 115 ? -4.418 -4.816 10.968 1.00 94.06 115 MET A CA 1
ATOM 851 C C . MET A 1 115 ? -4.011 -3.990 12.183 1.00 94.06 115 MET A C 1
ATOM 853 O O . MET A 1 115 ? -3.178 -4.428 12.977 1.00 94.06 115 MET A O 1
ATOM 857 N N . VAL A 1 116 ? -4.554 -2.776 12.295 1.00 96.38 116 VAL A N 1
ATOM 858 C CA . VAL A 1 116 ? -4.108 -1.765 13.265 1.00 96.38 116 VAL A CA 1
ATOM 859 C C . VAL A 1 116 ? -5.269 -1.118 14.007 1.00 96.38 116 VAL A C 1
ATOM 861 O O . VAL A 1 116 ? -6.365 -0.968 13.471 1.00 96.38 116 VAL A O 1
ATOM 864 N N . LYS A 1 117 ? -5.003 -0.667 15.230 1.00 95.75 117 LYS A N 1
ATOM 865 C CA . LYS A 1 117 ? -5.887 0.172 16.035 1.00 95.75 117 LYS A CA 1
ATOM 866 C C . LYS A 1 117 ? -5.071 1.305 16.628 1.00 95.75 117 LYS A C 1
ATOM 868 O O . LYS A 1 117 ? -4.247 1.084 17.510 1.00 95.75 117 LYS A O 1
ATOM 873 N N . GLY A 1 118 ? -5.282 2.508 16.107 1.00 94.94 118 GLY A N 1
ATOM 874 C CA . GLY A 1 118 ? -4.525 3.693 16.499 1.00 94.94 118 GLY A CA 1
ATOM 875 C C . GLY A 1 118 ? -5.318 4.690 17.335 1.00 94.94 118 GLY A C 1
ATOM 876 O O . GLY A 1 118 ? -6.466 4.476 17.728 1.00 94.94 118 GLY A O 1
ATOM 877 N N . ASP A 1 119 ? -4.688 5.829 17.568 1.00 96.38 119 ASP A N 1
ATOM 878 C CA . ASP A 1 119 ? -5.143 6.928 18.414 1.00 96.38 119 ASP A CA 1
ATOM 879 C C . ASP A 1 119 ? -5.761 8.109 17.636 1.00 96.38 119 ASP A C 1
ATOM 881 O O . ASP A 1 119 ? -6.216 9.076 18.257 1.00 96.38 119 ASP A O 1
ATOM 885 N N . GLY A 1 120 ? -5.803 8.032 16.300 1.00 95.81 120 GLY A N 1
ATOM 886 C CA . GLY A 1 120 ? -6.192 9.128 15.407 1.00 95.81 120 GLY A CA 1
ATOM 887 C C . GLY A 1 120 ? -5.015 9.834 14.718 1.00 95.81 120 GLY A C 1
ATOM 888 O O . GLY A 1 120 ? -5.215 10.861 14.063 1.00 95.81 120 GLY A O 1
ATOM 889 N N . ARG A 1 121 ? -3.780 9.345 14.885 1.00 96.94 121 ARG A N 1
ATOM 890 C CA . ARG A 1 121 ? -2.579 9.855 14.206 1.00 96.94 121 ARG A CA 1
ATOM 891 C C . ARG A 1 121 ? -2.270 9.058 12.938 1.00 96.94 121 ARG A C 1
ATOM 893 O O . ARG A 1 121 ? -2.835 7.991 12.689 1.00 96.94 121 ARG A O 1
ATOM 900 N N . THR A 1 122 ? -1.352 9.598 12.143 1.00 96.81 122 THR A N 1
ATOM 901 C CA . THR A 1 122 ? -0.792 8.920 10.971 1.00 96.81 122 THR A CA 1
ATOM 902 C C . THR A 1 122 ? 0.597 8.417 11.333 1.00 96.81 122 THR A C 1
ATOM 904 O O . THR A 1 122 ? 1.462 9.202 11.727 1.00 96.81 122 THR A O 1
ATOM 907 N N . TYR A 1 123 ? 0.786 7.110 11.214 1.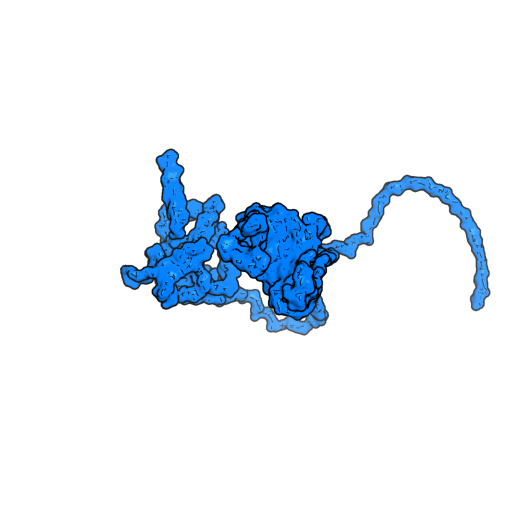00 98.19 123 TYR A N 1
ATOM 908 C CA . TYR A 1 123 ? 2.069 6.428 11.354 1.00 98.19 123 TYR A CA 1
ATOM 909 C C . TYR A 1 123 ? 2.590 6.076 9.956 1.00 98.19 123 TYR A C 1
ATOM 911 O O . TYR A 1 123 ? 1.896 6.277 8.962 1.00 98.19 123 TYR A O 1
ATOM 919 N N . GLU A 1 124 ? 3.791 5.522 9.854 1.00 97.38 124 GLU A N 1
ATOM 920 C CA . GLU A 1 124 ? 4.349 5.066 8.581 1.00 97.38 124 GLU A CA 1
ATOM 921 C C . GLU A 1 124 ? 4.822 3.622 8.682 1.00 97.38 124 GLU A C 1
ATOM 923 O O . GLU A 1 124 ? 5.621 3.296 9.559 1.00 97.38 124 GLU A O 1
ATOM 928 N N . ALA A 1 125 ? 4.392 2.778 7.745 1.00 98.00 125 ALA A N 1
ATOM 929 C CA . ALA A 1 125 ? 5.048 1.511 7.473 1.00 98.00 125 ALA A CA 1
ATOM 930 C C . ALA A 1 125 ? 6.352 1.808 6.725 1.00 98.00 125 ALA A C 1
ATOM 932 O O . ALA A 1 125 ? 6.357 2.480 5.691 1.00 98.00 125 ALA A O 1
ATOM 933 N N . ARG A 1 126 ? 7.467 1.317 7.256 1.00 96.50 126 ARG A N 1
ATOM 934 C CA . ARG A 1 126 ? 8.815 1.566 6.755 1.00 96.50 126 ARG A CA 1
ATOM 935 C C . ARG A 1 126 ? 9.480 0.249 6.358 1.00 96.50 126 ARG A C 1
ATOM 937 O O . ARG A 1 126 ? 9.442 -0.733 7.102 1.00 96.50 126 ARG A O 1
ATOM 944 N N . LEU A 1 127 ? 10.105 0.235 5.184 1.00 97.00 127 LEU A N 1
ATOM 945 C CA . LEU A 1 127 ? 10.844 -0.904 4.638 1.00 97.00 127 LEU A CA 1
ATOM 946 C C . LEU A 1 127 ? 12.260 -0.472 4.260 1.00 97.00 127 LEU A C 1
ATOM 948 O O . LEU A 1 127 ? 12.432 0.510 3.540 1.00 97.00 127 LEU A O 1
ATOM 952 N N . ASP A 1 128 ? 13.268 -1.233 4.681 1.00 92.75 128 ASP A N 1
ATOM 953 C CA . ASP A 1 128 ? 14.636 -1.078 4.172 1.00 92.75 128 ASP A CA 1
ATOM 954 C C . ASP A 1 128 ? 14.944 -2.251 3.235 1.00 92.75 128 ASP A C 1
ATOM 956 O O . ASP A 1 128 ? 14.663 -3.403 3.572 1.00 92.75 128 ASP A O 1
ATOM 960 N N . SER A 1 129 ? 15.538 -1.976 2.075 1.00 92.06 129 SER A N 1
ATOM 961 C CA . SER A 1 129 ? 15.876 -2.980 1.054 1.00 92.06 129 SER A CA 1
ATOM 962 C C . SER A 1 129 ? 17.384 -3.002 0.743 1.00 92.06 129 SER A C 1
ATOM 964 O O . SER A 1 129 ? 18.221 -2.475 1.492 1.00 92.06 129 SER A O 1
ATOM 966 N N . ASP A 1 130 ? 17.772 -3.627 -0.367 1.00 91.94 130 ASP A N 1
ATOM 967 C CA . ASP A 1 130 ? 19.135 -3.576 -0.891 1.00 91.94 130 ASP A CA 1
ATOM 968 C C . ASP A 1 130 ? 19.543 -2.173 -1.374 1.00 91.94 130 ASP A C 1
ATOM 970 O O . ASP A 1 130 ? 20.724 -1.848 -1.268 1.00 91.94 130 ASP A O 1
ATOM 974 N N . ALA A 1 131 ? 18.607 -1.304 -1.768 1.00 90.50 131 ALA A N 1
ATOM 975 C CA . ALA A 1 131 ? 18.874 0.059 -2.237 1.00 90.50 131 ALA A CA 1
ATOM 976 C C . ALA A 1 131 ? 19.780 0.877 -1.287 1.00 90.50 131 ALA A C 1
ATOM 978 O O . ALA A 1 131 ? 19.610 0.881 -0.057 1.00 90.50 131 ALA A O 1
ATOM 979 N N . LYS A 1 132 ? 20.766 1.585 -1.861 1.00 88.00 132 LYS A N 1
ATOM 980 C CA . LYS A 1 132 ? 21.752 2.391 -1.121 1.00 88.00 132 LYS A CA 1
ATOM 981 C C . LYS A 1 132 ? 21.862 3.816 -1.653 1.00 88.00 132 LYS A C 1
ATOM 983 O O . LYS A 1 132 ? 21.982 4.031 -2.854 1.00 88.00 132 LYS A O 1
ATOM 988 N N . PHE A 1 133 ? 21.956 4.779 -0.740 1.00 81.56 133 PHE A N 1
ATOM 989 C CA . PHE A 1 133 ? 22.342 6.159 -1.020 1.00 81.56 133 PHE A CA 1
ATOM 990 C C . PHE A 1 133 ? 23.618 6.484 -0.242 1.00 81.56 133 PHE A C 1
ATOM 992 O O . PHE A 1 133 ? 23.676 6.311 0.976 1.00 81.56 133 PHE A O 1
ATOM 999 N N . ARG A 1 134 ? 24.679 6.909 -0.944 1.00 84.06 134 ARG A N 1
ATOM 1000 C CA . ARG A 1 134 ? 26.014 7.172 -0.357 1.00 84.06 134 ARG A CA 1
ATOM 1001 C C . ARG A 1 134 ? 26.502 6.016 0.545 1.00 84.06 134 ARG A C 1
ATOM 1003 O O . ARG A 1 134 ? 26.930 6.231 1.676 1.00 84.06 134 ARG A O 1
ATOM 1010 N N . GLY A 1 135 ? 26.349 4.776 0.070 1.00 79.31 135 GLY A N 1
ATOM 1011 C CA . GLY A 1 135 ? 26.717 3.542 0.785 1.00 79.31 135 GLY A CA 1
ATOM 1012 C C . GLY A 1 135 ? 25.817 3.146 1.967 1.00 79.31 135 GLY A C 1
ATOM 1013 O O . GLY A 1 135 ? 25.972 2.055 2.504 1.00 79.31 135 GLY A O 1
ATOM 1014 N N . ASN A 1 136 ? 24.861 3.988 2.367 1.00 79.06 136 ASN A N 1
ATOM 1015 C CA . ASN A 1 136 ? 23.937 3.732 3.473 1.00 79.06 136 ASN A CA 1
ATOM 1016 C C . ASN A 1 136 ? 22.584 3.229 2.936 1.00 79.06 136 ASN A C 1
ATOM 1018 O O . ASN A 1 136 ? 22.244 3.503 1.789 1.00 79.06 136 ASN A O 1
ATOM 1022 N N . ALA A 1 137 ? 21.799 2.510 3.744 1.00 80.56 137 ALA A N 1
ATOM 1023 C CA . ALA A 1 137 ? 20.465 2.046 3.343 1.00 80.56 137 ALA A CA 1
ATOM 1024 C C . ALA A 1 137 ? 19.497 3.209 3.062 1.00 80.56 137 ALA A C 1
ATOM 1026 O O . ALA A 1 137 ? 19.441 4.170 3.832 1.00 80.56 137 ALA A O 1
ATOM 1027 N N . VAL A 1 138 ? 18.728 3.092 1.976 1.00 88.88 138 VAL A N 1
ATOM 1028 C CA . VAL A 1 138 ? 17.516 3.895 1.751 1.00 88.88 138 VAL A CA 1
ATOM 1029 C C . VAL A 1 138 ? 16.362 3.242 2.506 1.00 88.88 138 VAL A C 1
ATOM 1031 O O . VAL A 1 138 ? 16.250 2.015 2.508 1.00 88.88 138 VAL A O 1
ATOM 1034 N N . SER A 1 139 ? 15.515 4.059 3.129 1.00 89.12 139 SER A N 1
ATOM 1035 C CA . SER A 1 139 ? 14.302 3.601 3.802 1.00 89.12 139 SER A CA 1
ATOM 1036 C C . SER A 1 139 ? 13.066 4.125 3.084 1.00 89.12 139 SER A C 1
ATOM 1038 O O . SER A 1 139 ? 12.951 5.322 2.806 1.00 89.12 139 SER A O 1
ATOM 1040 N N . PHE A 1 140 ? 12.149 3.218 2.784 1.00 97.12 140 PHE A N 1
ATOM 1041 C CA . PHE A 1 140 ? 10.951 3.460 1.999 1.00 97.12 140 PHE A CA 1
ATOM 1042 C C . PHE A 1 140 ? 9.745 3.578 2.924 1.00 97.12 140 PHE A C 1
ATOM 1044 O O . PHE A 1 140 ? 9.580 2.737 3.803 1.00 97.12 140 PHE A O 1
ATOM 1051 N N . ALA A 1 141 ? 8.908 4.596 2.731 1.00 95.25 141 ALA A N 1
ATOM 1052 C CA . ALA A 1 141 ? 7.772 4.906 3.600 1.00 95.25 141 ALA A CA 1
ATOM 1053 C C . ALA A 1 141 ? 6.431 4.791 2.870 1.00 95.25 141 ALA A C 1
ATOM 1055 O O . ALA A 1 141 ? 6.289 5.346 1.781 1.00 95.25 141 ALA A O 1
ATOM 1056 N N . GLY A 1 142 ? 5.449 4.148 3.499 1.00 95.62 142 GLY A N 1
ATOM 1057 C CA . GLY A 1 142 ? 4.033 4.202 3.135 1.00 95.62 142 GLY A CA 1
ATOM 1058 C C . GLY A 1 142 ? 3.179 4.545 4.361 1.00 95.62 142 GLY A C 1
ATOM 1059 O O . GLY A 1 142 ? 3.562 4.238 5.489 1.00 95.62 142 GLY A O 1
ATOM 1060 N N . GLN A 1 143 ? 2.055 5.234 4.171 1.00 97.06 143 GLN A N 1
ATOM 1061 C CA . GLN A 1 143 ? 1.306 5.844 5.277 1.00 97.06 143 GLN A CA 1
ATOM 1062 C C . GLN A 1 143 ? 0.318 4.868 5.940 1.00 97.06 143 GLN A C 1
ATOM 1064 O O . GLN A 1 143 ? -0.338 4.073 5.275 1.00 97.06 143 GLN A O 1
ATOM 1069 N N . ILE A 1 144 ? 0.178 4.978 7.262 1.00 97.81 144 ILE A N 1
ATOM 1070 C CA . ILE A 1 144 ? -0.804 4.277 8.098 1.00 97.81 144 ILE A CA 1
ATOM 1071 C C . ILE A 1 144 ? -1.704 5.339 8.762 1.00 97.81 144 ILE A C 1
ATOM 1073 O O . ILE A 1 144 ? -1.437 5.752 9.897 1.00 97.81 144 ILE A O 1
ATOM 1077 N N . PRO A 1 145 ? -2.751 5.840 8.081 1.00 95.75 145 PRO A N 1
ATOM 1078 C CA . PRO A 1 145 ? -3.771 6.664 8.726 1.00 95.75 145 PRO A CA 1
ATOM 1079 C C . PRO A 1 145 ? -4.590 5.806 9.700 1.00 95.75 145 PRO A C 1
ATOM 1081 O O . PRO A 1 145 ? -4.958 4.680 9.366 1.00 95.75 145 PRO A O 1
ATOM 1084 N N . THR A 1 146 ? -4.897 6.321 10.894 1.00 94.62 146 THR A N 1
ATOM 1085 C CA . THR A 1 146 ? -5.675 5.583 11.907 1.00 94.62 146 THR A CA 1
ATOM 1086 C C . THR A 1 146 ? -6.897 6.354 12.395 1.00 94.62 146 THR A C 1
ATOM 1088 O O . THR A 1 146 ? -6.870 7.578 12.515 1.00 94.62 146 THR A O 1
ATOM 1091 N N . THR A 1 147 ? -7.959 5.622 12.730 1.00 93.94 147 THR A N 1
ATOM 1092 C CA . THR A 1 147 ? -9.172 6.144 13.363 1.00 93.94 147 THR A CA 1
ATOM 1093 C C . THR A 1 147 ? -9.172 5.772 14.841 1.00 93.94 147 THR A C 1
ATOM 1095 O O . THR A 1 147 ? -8.969 4.614 15.209 1.00 93.94 147 THR A O 1
ATOM 1098 N N . LYS A 1 148 ? -9.371 6.766 15.713 1.00 96.75 148 LYS A N 1
ATOM 1099 C CA . LYS A 1 148 ? -9.122 6.628 17.153 1.00 96.75 148 LYS A CA 1
ATOM 1100 C C . LYS A 1 148 ? -9.935 5.501 17.797 1.00 96.75 148 LYS A C 1
ATOM 1102 O O . LYS A 1 148 ? -11.155 5.589 17.908 1.00 96.75 148 LYS A O 1
ATOM 1107 N N . GLY A 1 149 ? -9.234 4.496 18.315 1.00 91.25 149 GLY A N 1
ATOM 1108 C CA . GLY A 1 149 ? -9.803 3.382 19.070 1.00 91.25 149 GLY A CA 1
ATOM 1109 C C . GLY A 1 149 ? -10.505 2.314 18.226 1.00 91.25 149 GLY A C 1
ATOM 1110 O O . GLY A 1 149 ? -11.029 1.365 18.809 1.00 91.25 149 GLY A O 1
ATOM 1111 N N . GLN A 1 150 ? -10.501 2.430 16.896 1.00 92.50 150 GLN A N 1
ATOM 1112 C CA . GLN A 1 150 ? -11.095 1.451 15.985 1.00 92.50 150 GLN A CA 1
ATOM 1113 C C . GLN A 1 150 ? -10.020 0.534 15.398 1.00 92.50 150 GLN A C 1
ATOM 1115 O O . GLN A 1 150 ? -8.955 1.002 15.001 1.00 92.50 150 GLN A O 1
ATOM 1120 N N . TRP A 1 151 ? -10.308 -0.768 15.341 1.00 92.94 151 TRP A N 1
ATOM 1121 C CA . TRP A 1 151 ? -9.538 -1.711 14.530 1.00 92.94 151 TRP A CA 1
ATOM 1122 C C . TRP A 1 151 ? -9.878 -1.502 13.053 1.00 92.94 151 TRP A C 1
ATOM 1124 O O . TRP A 1 151 ? -11.050 -1.401 12.699 1.00 92.94 151 TRP A O 1
ATOM 1134 N N . GLN A 1 152 ? -8.859 -1.440 12.203 1.00 88.31 152 GLN A N 1
ATOM 1135 C CA . GLN A 1 152 ? -8.987 -1.217 10.767 1.00 88.31 152 GLN A CA 1
ATOM 1136 C C . GLN A 1 152 ? -7.840 -1.889 10.005 1.00 88.31 152 GLN A C 1
ATOM 1138 O O . GLN A 1 152 ? -6.695 -1.920 10.461 1.00 88.31 152 GLN A O 1
ATOM 1143 N N . GLN A 1 153 ? -8.144 -2.384 8.808 1.00 91.56 153 GLN A N 1
ATOM 1144 C CA . GLN A 1 153 ? -7.150 -2.933 7.895 1.00 91.56 153 GLN A CA 1
ATOM 1145 C C . GLN A 1 153 ? -6.589 -1.816 7.004 1.00 91.56 153 GLN A C 1
ATOM 1147 O O . GLN A 1 153 ? -7.340 -1.133 6.313 1.00 91.56 153 GLN A O 1
ATOM 1152 N N . VAL A 1 154 ? -5.269 -1.641 6.998 1.00 90.19 154 VAL A N 1
ATOM 1153 C CA . VAL A 1 154 ? -4.554 -0.670 6.161 1.00 90.19 154 VAL A CA 1
ATOM 1154 C C . VAL A 1 154 ? -3.788 -1.415 5.071 1.00 90.19 154 VAL A C 1
ATOM 1156 O O . VAL A 1 154 ? -2.975 -2.296 5.352 1.00 90.19 154 VAL A O 1
ATOM 1159 N N . LYS A 1 155 ? -4.058 -1.055 3.816 1.00 93.06 155 LYS A N 1
ATOM 1160 C CA . LYS A 1 155 ? -3.470 -1.634 2.603 1.00 93.06 155 LYS A CA 1
ATOM 1161 C C . LYS A 1 155 ? -2.518 -0.614 1.985 1.00 93.06 155 LYS A C 1
ATOM 1163 O O . LYS A 1 155 ? -2.936 0.504 1.724 1.00 93.06 155 LYS A O 1
ATOM 1168 N N . ILE A 1 156 ? -1.266 -1.001 1.740 1.00 93.75 156 ILE A N 1
ATOM 1169 C CA . ILE A 1 156 ? -0.222 -0.099 1.230 1.00 93.75 156 ILE A CA 1
ATOM 1170 C C . ILE A 1 156 ? 0.491 -0.763 0.039 1.00 93.75 156 ILE A C 1
ATOM 1172 O O . ILE A 1 156 ? 1.355 -1.620 0.250 1.00 93.75 156 ILE A O 1
ATOM 1176 N N . PRO A 1 157 ? 0.135 -0.434 -1.217 1.00 93.69 157 PRO A N 1
ATOM 1177 C CA . PRO A 1 157 ? 0.859 -0.873 -2.413 1.00 93.69 157 PRO A CA 1
ATOM 1178 C C . PRO A 1 157 ? 2.354 -0.527 -2.373 1.00 93.69 157 PRO A C 1
ATOM 1180 O O . PRO A 1 157 ? 2.731 0.579 -1.993 1.00 93.69 157 PRO A O 1
ATOM 1183 N N . PHE A 1 158 ? 3.224 -1.417 -2.860 1.00 93.31 158 PHE A N 1
ATOM 1184 C CA . PHE A 1 158 ? 4.660 -1.133 -3.009 1.00 93.31 158 PHE A CA 1
ATOM 1185 C C . PHE A 1 158 ? 4.942 0.040 -3.971 1.00 93.31 158 PHE A C 1
ATOM 1187 O O . PHE A 1 158 ? 5.990 0.670 -3.867 1.00 93.31 158 PHE A O 1
ATOM 1194 N N . SER A 1 159 ? 4.000 0.380 -4.857 1.00 91.69 159 SER A N 1
ATOM 1195 C CA . SER A 1 159 ? 4.036 1.567 -5.726 1.00 91.69 159 SER A CA 1
ATOM 1196 C C . SER A 1 159 ? 3.766 2.894 -4.999 1.00 91.69 159 SER A C 1
ATOM 1198 O O . SER A 1 159 ? 4.112 3.956 -5.522 1.00 91.69 159 SER A O 1
ATOM 1200 N N . GLU A 1 160 ? 3.192 2.874 -3.793 1.00 93.25 160 GLU A N 1
ATOM 1201 C CA . GLU A 1 160 ? 2.995 4.067 -2.952 1.00 93.25 160 GLU A CA 1
ATOM 1202 C C . GLU A 1 160 ? 4.190 4.351 -2.039 1.00 93.25 160 GLU A C 1
ATOM 1204 O O . GLU A 1 160 ? 4.371 5.488 -1.605 1.00 93.25 160 GLU A O 1
ATOM 1209 N N . PHE A 1 161 ? 5.050 3.359 -1.795 1.00 95.75 161 PHE A N 1
ATOM 1210 C CA . PHE A 1 161 ? 6.245 3.540 -0.978 1.00 95.75 161 PHE A CA 1
ATOM 1211 C C . PHE A 1 161 ? 7.188 4.592 -1.590 1.00 95.75 161 PHE A C 1
ATOM 1213 O O . PHE A 1 161 ? 7.517 4.547 -2.778 1.00 95.75 161 PHE A O 1
ATOM 1220 N N . ARG A 1 162 ? 7.650 5.554 -0.782 1.00 94.19 162 ARG A N 1
ATOM 1221 C CA . ARG A 1 162 ? 8.583 6.617 -1.206 1.00 94.19 162 ARG A CA 1
ATOM 1222 C C . ARG A 1 162 ? 9.934 6.464 -0.521 1.00 94.19 162 ARG A C 1
ATOM 1224 O O . ARG A 1 162 ? 10.001 6.344 0.701 1.00 94.19 162 ARG A O 1
ATOM 1231 N N . GLY A 1 163 ? 11.006 6.437 -1.312 1.00 91.62 163 GLY A N 1
ATOM 1232 C CA . GLY A 1 163 ? 12.373 6.314 -0.814 1.00 91.62 163 GLY A CA 1
ATOM 1233 C C . GLY A 1 163 ? 12.851 7.589 -0.122 1.00 91.62 163 GLY A C 1
ATOM 1234 O O . GLY A 1 163 ? 12.587 8.700 -0.574 1.00 91.62 163 GLY A O 1
ATOM 1235 N N . SER A 1 164 ? 13.578 7.432 0.982 1.00 82.56 164 SER A N 1
ATOM 1236 C CA . SER A 1 164 ? 14.127 8.544 1.759 1.00 82.56 164 SER A CA 1
ATOM 1237 C C . SER A 1 164 ? 15.409 8.142 2.495 1.00 82.56 164 SER A C 1
ATOM 1239 O O . SER A 1 164 ? 15.636 6.971 2.816 1.00 82.56 164 SER A O 1
ATOM 1241 N N . PHE A 1 165 ? 16.258 9.120 2.798 1.00 79.94 165 PHE A N 1
ATOM 1242 C CA . PHE A 1 165 ? 17.449 8.947 3.625 1.00 79.94 165 PHE A CA 1
ATOM 1243 C C . PHE A 1 165 ? 17.547 10.080 4.650 1.00 79.94 165 PHE A C 1
ATOM 1245 O O . PHE A 1 165 ? 17.736 11.238 4.290 1.00 79.94 165 PHE A O 1
ATOM 1252 N N . ARG A 1 166 ? 17.429 9.745 5.945 1.00 70.62 166 ARG A N 1
ATOM 1253 C CA . ARG A 1 166 ? 17.516 10.698 7.076 1.00 70.62 166 ARG A CA 1
ATOM 1254 C C . ARG A 1 166 ? 16.620 11.943 6.910 1.00 70.62 166 ARG A C 1
ATOM 1256 O O . ARG A 1 166 ? 17.057 13.059 7.166 1.00 70.62 166 ARG A O 1
ATOM 1263 N N . GLY A 1 167 ? 15.383 11.751 6.444 1.00 68.38 167 GLY A N 1
ATOM 1264 C CA . GLY A 1 167 ? 14.426 12.841 6.204 1.00 68.38 167 GLY A CA 1
ATOM 1265 C C . GLY A 1 167 ? 14.683 13.675 4.941 1.00 68.38 167 GLY A C 1
ATOM 1266 O O . GLY A 1 167 ? 14.004 14.672 4.737 1.00 68.38 167 GLY A O 1
ATOM 1267 N N . THR A 1 168 ? 15.646 13.288 4.097 1.00 75.38 168 THR A N 1
ATOM 1268 C CA . THR A 1 168 ? 15.760 13.777 2.714 1.00 75.38 168 THR A CA 1
ATOM 1269 C C . THR A 1 168 ? 15.045 12.799 1.789 1.00 75.38 168 THR A C 1
ATOM 1271 O O . THR A 1 168 ? 15.366 11.607 1.807 1.00 75.38 168 THR A O 1
ATOM 1274 N N . ASP A 1 169 ? 14.100 13.282 0.988 1.00 82.00 169 ASP A N 1
ATOM 1275 C CA . ASP A 1 169 ? 13.393 12.458 0.006 1.00 82.00 169 ASP A CA 1
ATOM 1276 C C . ASP A 1 169 ? 14.311 12.061 -1.157 1.00 82.00 169 ASP A C 1
ATOM 1278 O O . ASP A 1 169 ? 15.188 12.819 -1.575 1.00 82.00 169 ASP A O 1
ATOM 1282 N N . LEU A 1 170 ? 14.112 10.850 -1.673 1.00 86.06 170 LEU A N 1
ATOM 1283 C CA . LEU A 1 170 ? 14.849 10.279 -2.797 1.00 86.06 170 LEU A CA 1
ATOM 1284 C C . LEU A 1 170 ? 13.824 9.760 -3.822 1.00 86.06 170 LEU A C 1
ATOM 1286 O O . LEU A 1 170 ? 13.528 8.564 -3.822 1.00 86.06 170 LEU A O 1
ATOM 1290 N N . PRO A 1 171 ? 13.240 10.637 -4.665 1.00 86.38 171 PRO A N 1
ATOM 1291 C CA . PRO A 1 171 ? 12.136 10.269 -5.557 1.00 86.38 171 PRO A CA 1
ATOM 1292 C C . PRO A 1 171 ? 12.531 9.205 -6.590 1.00 86.38 171 PRO A C 1
ATOM 1294 O O . PRO A 1 171 ? 11.711 8.361 -6.934 1.00 86.38 171 PRO A O 1
ATOM 1297 N N . ASP A 1 172 ? 13.795 9.196 -7.021 1.00 88.88 172 ASP A N 1
ATOM 1298 C CA . ASP A 1 172 ? 14.343 8.218 -7.972 1.00 88.88 172 ASP A CA 1
ATOM 1299 C C . ASP A 1 172 ? 14.701 6.866 -7.322 1.00 88.88 172 ASP A C 1
ATOM 1301 O O . ASP A 1 172 ? 15.122 5.931 -8.006 1.00 88.88 172 ASP A O 1
ATOM 1305 N N . ALA A 1 173 ? 14.593 6.743 -5.993 1.00 89.62 173 ALA A N 1
ATOM 1306 C CA . ALA A 1 173 ? 14.857 5.483 -5.312 1.00 89.62 173 ALA A CA 1
ATOM 1307 C C . ALA A 1 173 ? 13.647 4.550 -5.441 1.00 89.62 173 ALA A C 1
ATOM 1309 O O . ALA A 1 173 ? 12.553 4.850 -4.961 1.00 89.62 173 ALA A O 1
ATOM 1310 N N . VAL A 1 174 ? 13.876 3.380 -6.036 1.00 92.50 174 VAL A N 1
ATOM 1311 C CA . VAL A 1 174 ? 12.870 2.328 -6.228 1.00 92.50 174 VAL A CA 1
ATOM 1312 C C . VAL A 1 174 ? 12.991 1.281 -5.120 1.00 92.50 174 VAL A C 1
ATOM 1314 O O . VAL A 1 174 ? 14.092 0.829 -4.800 1.00 92.50 174 VAL A O 1
ATOM 1317 N N . LEU A 1 175 ? 11.861 0.888 -4.527 1.00 95.06 175 LEU A N 1
ATOM 1318 C CA . LEU A 1 175 ? 11.799 -0.219 -3.572 1.00 95.06 175 LEU A CA 1
ATOM 1319 C C . LEU A 1 175 ? 12.030 -1.545 -4.310 1.00 95.06 175 LEU A C 1
ATOM 1321 O O . LEU A 1 175 ? 11.372 -1.805 -5.312 1.00 95.06 175 LEU A O 1
ATOM 1325 N N . ASN A 1 176 ? 12.909 -2.403 -3.788 1.00 95.25 176 ASN A N 1
ATOM 1326 C CA . ASN A 1 176 ? 13.079 -3.778 -4.258 1.00 95.25 176 ASN A CA 1
ATOM 1327 C C . ASN A 1 176 ? 12.405 -4.772 -3.285 1.00 95.25 176 ASN A C 1
ATOM 1329 O O . ASN A 1 176 ? 12.993 -5.083 -2.243 1.00 95.25 176 ASN A O 1
ATOM 1333 N N . PRO A 1 177 ? 11.210 -5.316 -3.598 1.00 91.62 177 PRO A N 1
ATOM 1334 C CA . PRO A 1 177 ? 10.542 -6.287 -2.733 1.00 91.62 177 PRO A CA 1
ATOM 1335 C C . PRO A 1 177 ? 11.261 -7.640 -2.654 1.00 91.62 177 PRO A C 1
ATOM 1337 O O . PRO A 1 177 ? 11.005 -8.399 -1.726 1.00 91.62 177 PRO A O 1
ATOM 1340 N N . ALA A 1 178 ? 12.168 -7.966 -3.584 1.00 91.06 178 ALA A N 1
ATOM 1341 C CA . ALA A 1 178 ? 12.890 -9.241 -3.571 1.00 91.06 178 ALA A CA 1
ATOM 1342 C C . ALA A 1 178 ? 13.962 -9.337 -2.468 1.00 91.06 178 ALA A C 1
ATOM 1344 O O . ALA A 1 178 ? 14.452 -10.432 -2.195 1.00 91.06 178 ALA A O 1
ATOM 1345 N N . ALA A 1 179 ? 14.346 -8.205 -1.869 1.00 91.88 179 ALA A N 1
ATOM 1346 C CA . ALA A 1 179 ? 15.486 -8.092 -0.963 1.00 91.88 179 ALA A CA 1
ATOM 1347 C C . ALA A 1 179 ? 15.188 -7.174 0.238 1.00 91.88 179 ALA A C 1
ATOM 1349 O O . ALA A 1 179 ? 15.979 -6.283 0.557 1.00 91.88 179 ALA A O 1
ATOM 1350 N N . ILE A 1 180 ? 14.050 -7.373 0.910 1.00 95.06 180 ILE A N 1
ATOM 1351 C CA . ILE A 1 180 ? 13.696 -6.621 2.123 1.00 95.06 180 ILE A CA 1
ATOM 1352 C C . ILE A 1 180 ? 14.588 -7.069 3.286 1.00 95.06 180 ILE A C 1
ATOM 1354 O O . ILE A 1 180 ? 14.666 -8.256 3.604 1.00 95.06 180 ILE A O 1
ATOM 1358 N N . LYS A 1 181 ? 15.253 -6.097 3.923 1.00 92.50 181 LYS A N 1
ATOM 1359 C CA . LYS A 1 181 ? 16.225 -6.290 5.011 1.00 92.50 181 LYS A CA 1
ATOM 1360 C C . LYS A 1 181 ? 15.786 -5.725 6.364 1.00 92.50 181 LYS A C 1
ATOM 1362 O O . LYS A 1 181 ? 16.398 -6.057 7.377 1.00 92.50 181 LYS A O 1
ATOM 1367 N N . ARG A 1 182 ? 14.733 -4.900 6.415 1.00 91.69 182 ARG A N 1
ATOM 1368 C CA . ARG A 1 182 ? 14.105 -4.449 7.671 1.00 91.69 182 ARG A CA 1
ATOM 1369 C C . ARG A 1 182 ? 12.643 -4.075 7.476 1.00 91.69 182 ARG A C 1
ATOM 1371 O O . ARG A 1 182 ? 12.295 -3.522 6.433 1.00 91.69 182 ARG A O 1
ATOM 1378 N N . VAL A 1 183 ? 11.834 -4.298 8.509 1.00 95.12 183 VAL A N 1
ATOM 1379 C CA . VAL A 1 183 ? 10.449 -3.817 8.606 1.00 95.12 183 VAL A CA 1
ATOM 1380 C C . VAL A 1 183 ? 10.314 -2.995 9.885 1.00 95.12 183 VAL A C 1
ATOM 1382 O O . VAL A 1 183 ? 10.815 -3.381 10.942 1.00 95.12 183 VAL A O 1
ATOM 1385 N N . TRP A 1 184 ? 9.694 -1.823 9.791 1.00 92.50 184 TRP A N 1
ATOM 1386 C CA . TRP A 1 184 ? 9.539 -0.919 10.925 1.00 92.50 184 TRP A CA 1
ATOM 1387 C C . TRP A 1 184 ? 8.292 -0.042 10.816 1.00 92.50 184 TRP A C 1
ATOM 1389 O O . TRP A 1 184 ? 7.724 0.116 9.740 1.00 92.50 184 TRP A O 1
ATOM 1399 N N . ILE A 1 185 ? 7.851 0.503 11.948 1.00 97.00 185 ILE A N 1
ATOM 1400 C CA . ILE A 1 185 ? 6.797 1.511 12.041 1.00 97.00 185 ILE A CA 1
ATOM 1401 C C . ILE A 1 185 ? 7.402 2.780 12.639 1.00 97.00 185 ILE A C 1
ATOM 1403 O O . ILE A 1 185 ? 8.114 2.731 13.645 1.00 97.00 185 ILE A O 1
ATOM 1407 N N . LEU A 1 186 ? 7.118 3.922 12.019 1.00 93.62 186 LEU A N 1
ATOM 1408 C CA . LEU A 1 186 ? 7.560 5.241 12.465 1.00 93.62 186 LEU A CA 1
ATOM 1409 C C . LEU A 1 186 ? 6.357 6.105 12.848 1.00 93.62 186 LEU A C 1
ATOM 1411 O O . LEU A 1 186 ? 5.344 6.111 12.152 1.00 93.62 186 LEU A O 1
ATOM 1415 N N . LEU A 1 187 ? 6.492 6.877 13.926 1.00 95.06 187 LEU A N 1
ATOM 1416 C CA . LEU A 1 187 ? 5.651 8.040 14.192 1.00 95.06 187 LEU A CA 1
ATOM 1417 C C . LEU A 1 187 ? 6.511 9.299 14.065 1.00 95.06 187 LEU A C 1
ATOM 1419 O O . LEU A 1 187 ? 7.543 9.411 14.723 1.00 95.06 187 LEU A O 1
ATOM 1423 N N . GLY A 1 188 ? 6.079 10.234 13.217 1.00 87.25 188 GLY A N 1
ATOM 1424 C CA . GLY A 1 188 ? 6.822 11.457 12.890 1.00 87.25 188 GLY A CA 1
ATOM 1425 C C . GLY A 1 188 ? 5.939 12.603 12.392 1.00 87.25 188 GLY A C 1
ATOM 1426 O O . GLY A 1 188 ? 6.405 13.486 11.676 1.00 87.25 188 GLY A O 1
ATOM 1427 N N . ASP A 1 189 ? 4.652 12.595 12.752 1.00 88.06 189 ASP A N 1
ATOM 1428 C CA . ASP A 1 189 ? 3.611 13.494 12.224 1.00 88.06 189 ASP A CA 1
ATOM 1429 C C . ASP A 1 189 ? 3.708 14.963 12.694 1.00 88.06 189 ASP A C 1
ATOM 1431 O O . ASP A 1 189 ? 2.798 15.756 12.446 1.00 88.06 189 ASP A O 1
ATOM 1435 N N . LYS A 1 190 ? 4.804 15.326 13.376 1.00 83.88 190 LYS A N 1
ATOM 1436 C CA . LYS A 1 190 ? 5.095 16.655 13.942 1.00 83.88 190 LYS A CA 1
ATOM 1437 C C . LYS A 1 190 ? 4.052 17.162 14.954 1.00 83.88 190 LYS A C 1
ATOM 1439 O O . LYS A 1 190 ? 3.951 18.369 15.165 1.00 83.88 190 LYS A O 1
ATOM 1444 N N . LYS A 1 191 ? 3.305 16.273 15.624 1.00 87.81 191 LYS A N 1
ATOM 1445 C CA . LYS A 1 191 ? 2.377 16.636 16.715 1.00 87.81 191 LYS A CA 1
ATOM 1446 C C . LYS A 1 191 ? 2.972 16.275 18.082 1.00 87.81 191 LYS A C 1
ATOM 1448 O O . LYS A 1 191 ? 3.315 15.122 18.330 1.00 87.81 191 LYS A O 1
ATOM 1453 N N . GLN A 1 192 ? 3.078 17.232 19.002 1.00 92.06 192 GLN A N 1
ATOM 1454 C CA . GLN A 1 192 ? 3.485 16.934 20.383 1.00 92.06 192 GLN A CA 1
ATOM 1455 C C . GLN A 1 192 ? 2.355 16.211 21.134 1.00 92.06 192 GLN A C 1
ATOM 1457 O O . GLN A 1 192 ? 1.189 16.573 20.989 1.00 92.06 192 GLN A O 1
ATOM 1462 N N . GLY A 1 193 ? 2.697 15.219 21.961 1.00 93.44 193 GLY A N 1
ATOM 1463 C CA . GLY A 1 193 ? 1.742 14.517 22.826 1.00 93.44 193 GLY A CA 1
ATOM 1464 C C . GLY A 1 193 ? 1.849 12.994 22.775 1.00 93.44 193 GLY A C 1
ATOM 1465 O O . GLY A 1 193 ? 2.629 12.431 22.002 1.00 93.44 193 GLY A O 1
ATOM 1466 N N . SER A 1 194 ? 1.059 12.336 23.627 1.00 97.19 194 SER A N 1
ATOM 1467 C CA . SER A 1 194 ? 0.975 10.874 23.722 1.00 97.19 194 SER A CA 1
ATOM 1468 C C . SER A 1 194 ? 0.575 10.211 22.402 1.00 97.19 194 SER A C 1
ATOM 1470 O O . SER A 1 194 ? -0.055 10.844 21.551 1.00 97.19 194 SER A O 1
ATOM 1472 N N . PHE A 1 195 ? 0.926 8.937 22.253 1.00 97.94 195 PHE A N 1
ATOM 1473 C CA . PHE A 1 195 ? 0.477 8.095 21.150 1.00 97.94 195 PHE A CA 1
ATOM 1474 C C . PHE A 1 195 ? 0.263 6.641 21.585 1.00 97.94 195 PHE A C 1
ATOM 1476 O O . PHE A 1 195 ? 0.904 6.182 22.531 1.00 97.94 195 PHE A O 1
ATOM 1483 N N . ASP A 1 196 ? -0.624 5.932 20.886 1.00 97.31 196 ASP A N 1
ATOM 1484 C CA . ASP A 1 196 ? -0.943 4.515 21.116 1.00 97.31 196 ASP A CA 1
ATOM 1485 C C . ASP A 1 196 ? -1.352 3.857 19.788 1.00 97.31 196 ASP A C 1
ATOM 1487 O O . ASP A 1 196 ? -2.317 4.281 19.146 1.00 97.31 196 ASP A O 1
ATOM 1491 N N . LEU A 1 197 ? -0.587 2.851 19.363 1.00 98.25 197 LEU A N 1
ATOM 1492 C CA . LEU A 1 197 ? -0.854 2.020 18.193 1.00 98.25 197 LEU A CA 1
ATOM 1493 C C . LEU A 1 197 ? -0.755 0.548 18.584 1.00 98.25 197 LEU A C 1
ATOM 1495 O O . LEU A 1 197 ? 0.318 0.060 18.935 1.00 98.25 197 LEU A O 1
ATOM 1499 N N . GLU A 1 198 ? -1.855 -0.178 18.440 1.00 97.81 198 GLU A N 1
ATOM 1500 C CA . GLU A 1 198 ? -1.881 -1.633 18.526 1.00 97.81 198 GLU A CA 1
ATOM 1501 C C . GLU A 1 198 ? -1.901 -2.239 17.113 1.00 97.81 198 GLU A C 1
ATOM 1503 O O . GLU A 1 198 ? -2.595 -1.735 16.227 1.00 97.81 198 GLU A O 1
ATOM 1508 N N . VAL A 1 199 ? -1.123 -3.298 16.882 1.00 96.94 199 VAL A N 1
ATOM 1509 C CA . VAL A 1 199 ? -0.975 -3.973 15.582 1.00 96.94 199 VAL A CA 1
ATOM 1510 C C . VAL A 1 199 ? -1.140 -5.477 15.796 1.00 96.94 199 VAL A C 1
ATOM 1512 O O . VAL A 1 199 ? -0.399 -6.072 16.573 1.00 96.94 199 VAL A O 1
ATOM 1515 N N . ASP A 1 200 ? -2.126 -6.084 15.137 1.00 92.88 200 ASP A N 1
ATOM 1516 C CA . ASP A 1 200 ? -2.455 -7.517 15.258 1.00 92.88 200 ASP A CA 1
ATOM 1517 C C . ASP A 1 200 ? -1.568 -8.372 14.337 1.00 92.88 200 ASP A C 1
ATOM 1519 O O . ASP A 1 200 ? -1.078 -9.427 14.727 1.00 92.88 200 ASP A O 1
ATOM 1523 N N . TRP A 1 201 ? -1.267 -7.879 13.133 1.00 91.94 201 TRP A N 1
ATOM 1524 C CA . TRP A 1 201 ? -0.316 -8.520 12.219 1.00 91.94 201 TRP A CA 1
ATOM 1525 C C . TRP A 1 201 ? 0.186 -7.565 11.138 1.00 91.94 201 TRP A C 1
ATOM 1527 O O . TRP A 1 201 ? -0.449 -6.556 10.812 1.00 91.94 201 TRP A O 1
ATOM 1537 N N . ILE A 1 202 ? 1.317 -7.940 10.539 1.00 93.75 202 ILE A N 1
ATOM 1538 C CA . ILE A 1 202 ? 1.833 -7.379 9.290 1.00 93.75 202 ILE A CA 1
ATOM 1539 C C . ILE A 1 202 ? 1.946 -8.535 8.293 1.00 93.75 202 ILE A C 1
ATOM 1541 O O . ILE A 1 202 ? 2.673 -9.502 8.519 1.00 93.75 202 ILE A O 1
ATOM 1545 N N . ARG A 1 203 ? 1.225 -8.437 7.180 1.00 90.56 203 ARG A N 1
ATOM 1546 C CA . ARG A 1 203 ? 1.153 -9.432 6.101 1.00 90.56 203 ARG A CA 1
ATOM 1547 C C . ARG A 1 203 ? 1.426 -8.746 4.757 1.00 90.56 203 ARG A C 1
ATOM 1549 O O . ARG A 1 203 ? 1.507 -7.518 4.687 1.00 90.56 203 ARG A O 1
ATOM 1556 N N . THR A 1 204 ? 1.579 -9.511 3.683 1.00 87.31 204 THR A N 1
ATOM 1557 C CA . THR A 1 204 ? 1.554 -8.963 2.315 1.00 87.31 204 THR A CA 1
ATOM 1558 C C . THR A 1 204 ? 0.193 -9.175 1.651 1.00 87.31 204 THR A C 1
ATOM 1560 O O . THR A 1 204 ? -0.732 -9.711 2.251 1.00 87.31 204 THR A O 1
ATOM 1563 N N . TYR A 1 205 ? 0.026 -8.720 0.410 1.00 81.31 205 TYR A N 1
ATOM 1564 C CA . TYR A 1 205 ? -1.063 -9.165 -0.462 1.00 81.31 205 TYR A CA 1
ATOM 1565 C C . TYR A 1 205 ? -0.578 -9.202 -1.917 1.00 81.31 205 TYR A C 1
ATOM 1567 O O . TYR A 1 205 ? 0.249 -8.381 -2.311 1.00 81.31 205 TYR A O 1
ATOM 1575 N N . GLY A 1 206 ? -1.079 -10.130 -2.737 1.00 72.75 206 GLY A N 1
ATOM 1576 C CA . GLY A 1 206 ? -0.629 -10.282 -4.122 1.00 72.75 206 GLY A CA 1
ATOM 1577 C C . GLY A 1 206 ? -0.669 -11.713 -4.655 1.00 72.75 206 GLY A C 1
ATOM 1578 O O . GLY A 1 206 ? -1.505 -12.524 -4.259 1.00 72.75 206 GLY A O 1
ATOM 1579 N N . LYS A 1 207 ? 0.219 -12.011 -5.611 1.00 53.44 207 LYS A N 1
ATOM 1580 C CA . LYS A 1 207 ? 0.081 -13.139 -6.550 1.00 53.44 207 LYS A CA 1
ATOM 1581 C C . LYS A 1 207 ? 0.312 -14.512 -5.906 1.00 53.44 207 LYS A C 1
ATOM 1583 O O . LYS A 1 207 ? -0.073 -15.515 -6.498 1.00 53.44 207 LYS A O 1
ATOM 1588 N N . GLY A 1 208 ? 0.916 -14.565 -4.716 1.00 49.50 208 GLY A N 1
ATOM 1589 C CA . GLY A 1 208 ? 1.194 -15.811 -3.989 1.00 49.50 208 GLY A CA 1
ATOM 1590 C C . GLY A 1 208 ? 0.130 -16.255 -2.974 1.00 49.50 208 GLY A C 1
ATOM 1591 O O . GLY A 1 208 ? 0.286 -17.318 -2.386 1.00 49.50 208 GLY A O 1
ATOM 1592 N N . GLN A 1 209 ? -0.917 -15.457 -2.729 1.00 48.00 209 GLN A N 1
ATOM 1593 C CA . GLN A 1 209 ? -1.661 -15.497 -1.454 1.00 48.00 209 GLN A CA 1
ATOM 1594 C C . GLN A 1 209 ? -3.030 -16.222 -1.520 1.00 48.00 209 GLN A C 1
ATOM 1596 O O . GLN A 1 209 ? -3.632 -16.521 -0.489 1.00 48.00 209 GLN A O 1
ATOM 1601 N N . GLY A 1 210 ? -3.545 -16.501 -2.724 1.00 37.88 210 GLY A N 1
ATOM 1602 C CA . GLY A 1 210 ? -4.909 -17.015 -2.931 1.00 37.88 210 GLY A CA 1
ATOM 1603 C C . GLY A 1 210 ? -6.015 -15.979 -2.664 1.00 37.88 210 GLY A C 1
ATOM 1604 O O . GLY A 1 210 ? -5.743 -14.805 -2.421 1.00 37.88 210 GLY A O 1
ATOM 1605 N N . ASN A 1 211 ? -7.283 -16.401 -2.739 1.00 32.41 211 ASN A N 1
ATOM 1606 C CA . ASN A 1 211 ? -8.419 -15.496 -2.530 1.00 32.41 211 ASN A CA 1
ATOM 1607 C C . ASN A 1 211 ? -8.546 -15.092 -1.055 1.00 32.41 211 ASN A C 1
ATOM 1609 O O . ASN A 1 211 ? -8.734 -15.946 -0.187 1.00 32.41 211 ASN A O 1
ATOM 1613 N N . PHE A 1 212 ? -8.535 -13.785 -0.796 1.00 33.34 212 PHE A N 1
ATOM 1614 C CA . PHE A 1 212 ? -8.912 -13.217 0.493 1.00 33.34 212 PHE A CA 1
ATOM 1615 C C . PHE A 1 212 ? -10.439 -13.212 0.632 1.00 33.34 212 PHE A C 1
ATOM 1617 O O . PHE A 1 212 ? -11.137 -12.577 -0.155 1.00 33.34 212 PHE A O 1
ATOM 1624 N N . THR A 1 213 ? -10.962 -13.924 1.629 1.00 29.20 213 THR A N 1
ATOM 1625 C CA . THR A 1 213 ? -12.341 -13.751 2.097 1.00 29.20 213 THR A CA 1
ATOM 1626 C C . THR A 1 213 ? -12.338 -12.755 3.245 1.00 29.20 213 THR A C 1
ATOM 1628 O O . THR A 1 213 ? -11.733 -13.038 4.281 1.00 29.20 213 THR A O 1
ATOM 1631 N N . GLU A 1 214 ? -13.030 -11.630 3.089 1.00 29.20 214 GLU A N 1
ATOM 1632 C CA . GLU A 1 214 ? -13.232 -10.682 4.185 1.00 29.20 214 GLU A CA 1
ATOM 1633 C C . GLU A 1 214 ? -13.927 -11.375 5.365 1.00 29.20 214 GLU A C 1
ATOM 1635 O O . GLU A 1 214 ? -15.029 -11.919 5.241 1.00 29.20 214 GLU A O 1
ATOM 1640 N N . GLN A 1 215 ? -13.270 -11.361 6.525 1.00 25.83 215 GLN A N 1
ATOM 1641 C CA . GLN A 1 215 ? -13.890 -11.754 7.784 1.00 25.83 215 GLN A CA 1
ATOM 1642 C C . GLN A 1 215 ? -14.825 -10.629 8.223 1.00 25.83 215 GLN A C 1
ATOM 1644 O O . GLN A 1 215 ? -14.394 -9.544 8.606 1.00 25.83 215 GLN A O 1
ATOM 1649 N N . LYS A 1 216 ? -16.121 -10.906 8.102 1.00 30.42 216 LYS A N 1
ATOM 1650 C CA . LYS A 1 216 ? -17.230 -10.014 8.441 1.00 30.42 216 LYS A CA 1
ATOM 1651 C C . LYS A 1 216 ? -17.126 -9.534 9.895 1.00 30.42 216 LYS A C 1
ATOM 1653 O O . LYS A 1 216 ? -16.881 -10.351 10.778 1.00 30.42 216 LYS A O 1
ATOM 1658 N N . GLU A 1 217 ? -17.366 -8.244 10.140 1.00 27.41 217 GLU A N 1
ATOM 1659 C CA . GLU A 1 217 ? -17.254 -7.633 11.474 1.00 27.41 217 GLU A CA 1
ATOM 1660 C C . GLU A 1 217 ? -18.013 -8.411 12.565 1.00 27.41 217 GLU A C 1
ATOM 1662 O O . GLU A 1 217 ? -19.243 -8.511 12.550 1.00 27.41 217 GLU A O 1
ATOM 1667 N N . THR A 1 218 ? -17.279 -8.915 13.559 1.00 24.02 218 THR A N 1
ATOM 1668 C CA . THR A 1 218 ? -17.833 -9.461 14.804 1.00 24.02 218 THR A CA 1
ATOM 1669 C C . THR A 1 218 ? -17.976 -8.352 15.845 1.00 24.02 218 THR A C 1
ATOM 1671 O O . THR A 1 218 ? -17.126 -8.180 16.720 1.00 24.02 218 THR A O 1
ATOM 1674 N N . THR A 1 219 ? -19.052 -7.571 15.744 1.00 25.80 219 THR A N 1
ATOM 1675 C CA . THR A 1 219 ? -19.381 -6.514 16.711 1.00 25.80 219 THR A CA 1
ATOM 1676 C C . THR A 1 219 ? -20.233 -7.056 17.867 1.00 25.80 219 THR A C 1
ATOM 1678 O O . THR A 1 219 ? -21.457 -6.964 17.825 1.00 25.80 219 THR A O 1
ATOM 1681 N N . GLU A 1 220 ? -19.612 -7.563 18.938 1.00 25.84 220 GLU A N 1
ATOM 1682 C CA . GLU A 1 220 ? -20.318 -7.848 20.201 1.00 25.84 220 GLU A CA 1
ATOM 1683 C C . GLU A 1 220 ? -19.549 -7.381 21.447 1.00 25.84 220 GLU A C 1
ATOM 1685 O O . GLU A 1 220 ? -18.555 -7.985 21.831 1.00 25.84 220 GLU A O 1
ATOM 1690 N N . VAL A 1 221 ? -20.093 -6.374 22.148 1.00 24.84 221 VAL A N 1
ATOM 1691 C CA . VAL A 1 221 ? -20.083 -6.304 23.624 1.00 24.84 221 VAL A CA 1
ATOM 1692 C C . VAL A 1 221 ? -21.381 -5.632 24.098 1.00 24.84 221 VAL A C 1
ATOM 1694 O O . VAL A 1 221 ? -21.459 -4.405 24.154 1.00 24.84 221 VAL A O 1
ATOM 1697 N N . SER A 1 222 ? -22.366 -6.429 24.540 1.00 26.73 222 SER A N 1
ATOM 1698 C CA . SER A 1 222 ? -23.624 -5.994 25.200 1.00 26.73 222 SER A CA 1
ATOM 1699 C C . SER A 1 222 ? -24.596 -5.156 24.322 1.00 26.73 222 SER A C 1
ATOM 1701 O O . SER A 1 222 ? -24.210 -4.619 23.295 1.00 26.73 222 SER A O 1
ATOM 1703 N N . VAL A 1 223 ? -25.904 -5.031 24.601 1.00 27.28 223 VAL A N 1
ATOM 1704 C CA . VAL A 1 223 ? -26.697 -5.277 25.828 1.00 27.28 223 VAL A CA 1
ATOM 1705 C C . VAL A 1 223 ? -27.928 -6.167 25.529 1.00 27.28 223 VAL A C 1
ATOM 1707 O O . VAL A 1 223 ? -28.360 -6.307 24.390 1.00 27.28 223 VAL A O 1
ATOM 1710 N N . ALA A 1 224 ? -28.483 -6.806 26.563 1.00 27.09 224 ALA A N 1
ATOM 1711 C CA . ALA A 1 224 ? -29.484 -7.874 26.471 1.00 27.09 224 ALA A CA 1
ATOM 1712 C C . ALA A 1 224 ? -30.913 -7.469 26.022 1.00 27.09 224 ALA A C 1
ATOM 1714 O O . ALA A 1 224 ? -31.386 -6.383 26.341 1.00 27.09 224 ALA A O 1
ATOM 1715 N N . LYS A 1 225 ? -31.630 -8.461 25.452 1.00 25.19 225 LYS A N 1
ATOM 1716 C CA . LYS A 1 225 ? -33.090 -8.547 25.168 1.00 25.19 225 LYS A CA 1
ATOM 1717 C C . LYS A 1 225 ? -33.643 -7.477 24.200 1.00 25.19 225 LYS A C 1
ATOM 1719 O O . LYS A 1 225 ? -33.773 -6.319 24.556 1.00 25.19 225 LYS A O 1
ATOM 1724 N N . ALA A 1 226 ? -33.981 -7.763 22.940 1.00 30.36 226 ALA A N 1
ATOM 1725 C CA . ALA A 1 226 ? -34.860 -8.810 22.385 1.00 30.36 226 ALA A CA 1
ATOM 1726 C C . ALA A 1 226 ? -36.354 -8.695 22.776 1.00 30.36 226 ALA A C 1
ATOM 1728 O O . ALA A 1 226 ? -36.817 -9.481 23.594 1.00 30.36 226 ALA A O 1
ATOM 1729 N N . GLU A 1 227 ? -37.112 -7.779 22.136 1.00 31.19 227 GLU A N 1
ATOM 1730 C CA . GLU A 1 227 ? -38.585 -7.918 21.982 1.00 31.19 227 GLU A CA 1
ATOM 1731 C C . GLU A 1 227 ? -39.267 -7.080 20.853 1.00 31.19 227 GLU A C 1
ATOM 1733 O O . GLU A 1 227 ? -40.419 -6.679 20.987 1.00 31.19 227 GLU A O 1
ATOM 1738 N N . VAL A 1 228 ? -38.615 -6.813 19.700 1.00 28.12 228 VAL A N 1
ATOM 1739 C CA . VAL A 1 228 ? -39.247 -6.058 18.568 1.00 28.12 228 VAL A CA 1
ATOM 1740 C C . VAL A 1 228 ? -39.106 -6.731 17.182 1.00 28.12 228 VAL A C 1
ATOM 1742 O O . VAL A 1 228 ? -39.107 -6.083 16.135 1.00 28.12 228 VAL A O 1
ATOM 1745 N N . VAL A 1 229 ? -39.017 -8.063 17.128 1.00 32.69 229 VAL A N 1
ATOM 1746 C CA . VAL A 1 229 ? -38.873 -8.815 15.861 1.00 32.69 229 VAL A CA 1
ATOM 1747 C C . VAL A 1 229 ? -40.237 -9.085 15.202 1.00 32.69 229 VAL A C 1
ATOM 1749 O O . VAL A 1 229 ? -40.726 -10.208 15.249 1.00 32.69 229 VAL A O 1
ATOM 1752 N N . LYS A 1 230 ? -40.878 -8.062 14.600 1.00 30.45 230 LYS A N 1
ATOM 1753 C CA . LYS A 1 230 ? -42.098 -8.238 13.758 1.00 30.45 230 LYS A CA 1
ATOM 1754 C C . LYS A 1 230 ? -42.301 -7.280 12.561 1.00 30.45 230 LYS A C 1
ATOM 1756 O O . LYS A 1 230 ? -43.362 -7.342 11.943 1.00 30.45 230 LYS A O 1
ATOM 1761 N N . LYS A 1 231 ? -41.360 -6.387 12.197 1.00 28.47 231 LYS A N 1
ATOM 1762 C CA . LYS A 1 231 ? -41.610 -5.426 11.086 1.00 28.47 231 LYS A CA 1
ATOM 1763 C C . LYS A 1 231 ? -40.409 -4.970 10.231 1.00 28.47 231 LYS A C 1
ATOM 1765 O O . LYS A 1 231 ? -40.508 -3.933 9.583 1.00 28.47 231 LYS A O 1
ATOM 1770 N N . ALA A 1 232 ? -39.301 -5.715 10.207 1.00 28.45 232 ALA A N 1
ATOM 1771 C CA . ALA A 1 232 ? -38.078 -5.319 9.483 1.00 28.45 232 ALA A CA 1
ATOM 1772 C C . ALA A 1 232 ? -37.598 -6.312 8.398 1.00 28.45 232 ALA A C 1
ATOM 1774 O O . ALA A 1 232 ? -36.543 -6.106 7.803 1.00 28.45 232 ALA A O 1
ATOM 1775 N N . GLU A 1 233 ? -38.375 -7.349 8.069 1.00 30.78 233 GLU A N 1
ATOM 1776 C CA . GLU A 1 233 ? -38.084 -8.259 6.947 1.00 30.78 233 GLU A CA 1
ATOM 1777 C C . GLU A 1 233 ? -38.369 -7.601 5.580 1.00 30.78 233 GLU A C 1
ATOM 1779 O O . GLU A 1 233 ? -39.292 -8.003 4.874 1.00 30.78 233 GLU A O 1
ATOM 1784 N N . LYS A 1 234 ? -37.609 -6.549 5.220 1.00 32.03 234 LYS A N 1
ATOM 1785 C CA . LYS A 1 234 ? -37.463 -6.023 3.841 1.00 32.03 234 LYS A CA 1
ATOM 1786 C C . LYS A 1 234 ? -36.414 -4.897 3.714 1.00 32.03 234 LYS A C 1
ATOM 1788 O O . LYS A 1 234 ? -36.767 -3.759 3.419 1.00 32.03 234 LYS A O 1
ATOM 1793 N N . LYS A 1 235 ? -35.124 -5.219 3.894 1.00 32.50 235 LYS A N 1
ATOM 1794 C CA . LYS A 1 235 ? -33.971 -4.607 3.176 1.00 32.50 235 LYS A CA 1
ATOM 1795 C C . LYS A 1 235 ? -32.634 -5.208 3.648 1.00 32.50 235 LYS A C 1
ATOM 1797 O O . LYS A 1 235 ? -32.077 -4.758 4.639 1.00 32.50 235 LYS A O 1
ATOM 1802 N N . SER A 1 236 ? -32.113 -6.192 2.914 1.00 29.91 236 SER A N 1
ATOM 1803 C CA . SER A 1 236 ? -30.663 -6.443 2.798 1.00 29.91 236 SER A CA 1
ATOM 1804 C C . SER A 1 236 ? -30.370 -7.324 1.576 1.00 29.91 236 SER A C 1
ATOM 1806 O O . SER A 1 236 ? -29.925 -8.463 1.669 1.00 29.91 236 SER A O 1
ATOM 1808 N N . ALA A 1 237 ? -30.708 -6.789 0.408 1.00 38.09 237 ALA A N 1
ATOM 1809 C CA . ALA A 1 237 ? -30.160 -7.214 -0.870 1.00 38.09 237 ALA A CA 1
ATOM 1810 C C . ALA A 1 237 ? -29.865 -5.911 -1.613 1.00 38.09 237 ALA A C 1
ATOM 1812 O O . ALA A 1 237 ? -30.788 -5.232 -2.054 1.00 38.09 237 ALA A O 1
ATOM 1813 N N . SER A 1 238 ? -28.598 -5.507 -1.604 1.00 30.48 238 SER A N 1
ATOM 1814 C CA . SER A 1 238 ? -28.106 -4.328 -2.308 1.00 30.48 238 SER A CA 1
ATOM 1815 C C . SER A 1 238 ? -26.603 -4.502 -2.503 1.00 30.48 238 SER A C 1
ATOM 1817 O O . SER A 1 238 ? -25.805 -4.214 -1.614 1.00 30.48 238 SER A O 1
ATOM 1819 N N . PHE A 1 239 ? -26.223 -4.930 -3.704 1.00 39.12 239 PHE A N 1
ATOM 1820 C CA . PHE A 1 239 ? -25.080 -4.283 -4.342 1.00 39.12 239 PHE A CA 1
ATOM 1821 C C . PHE A 1 239 ? -25.408 -2.777 -4.443 1.00 39.12 239 PHE A C 1
ATOM 1823 O O . PHE A 1 239 ? -26.585 -2.403 -4.369 1.00 39.12 239 PHE A O 1
ATOM 1830 N N . LYS A 1 240 ? -24.420 -1.890 -4.611 1.00 38.53 240 LYS A N 1
ATOM 1831 C CA . LYS A 1 240 ? -24.755 -0.550 -5.118 1.00 38.53 240 LYS A CA 1
ATOM 1832 C C . LYS A 1 240 ? -25.388 -0.752 -6.494 1.00 38.53 240 LYS A C 1
ATOM 1834 O O . LYS A 1 240 ? -24.713 -1.239 -7.400 1.00 38.53 240 LYS A O 1
ATOM 1839 N N . ASP A 1 241 ? -26.668 -0.417 -6.634 1.00 47.62 241 ASP A N 1
ATOM 1840 C CA . ASP A 1 241 ? -27.299 -0.357 -7.948 1.00 47.62 241 ASP A CA 1
ATOM 1841 C C . ASP A 1 241 ? -26.469 0.623 -8.799 1.00 47.62 241 ASP A C 1
ATOM 1843 O O . ASP A 1 241 ? -26.229 1.752 -8.365 1.00 47.62 241 ASP A O 1
ATOM 1847 N N . ASN A 1 242 ? -26.003 0.172 -9.972 1.00 59.81 242 ASN A N 1
ATOM 1848 C CA . ASN A 1 242 ? -25.094 0.894 -10.878 1.00 59.81 242 ASN A CA 1
ATOM 1849 C C . ASN A 1 242 ? -23.601 0.991 -10.453 1.00 59.81 242 ASN A C 1
ATOM 1851 O O . ASN A 1 242 ? -22.990 2.045 -10.629 1.00 59.81 242 ASN A O 1
ATOM 1855 N N . SER A 1 243 ? -22.984 -0.073 -9.912 1.00 69.56 243 SER A N 1
ATOM 1856 C CA . SER A 1 243 ? -21.506 -0.174 -9.844 1.00 69.56 243 SER A CA 1
ATOM 1857 C C . SER A 1 243 ? -20.872 -0.630 -11.168 1.00 69.56 243 SER A C 1
ATOM 1859 O O . SER A 1 243 ? -21.542 -1.308 -11.938 1.00 69.56 243 SER A O 1
ATOM 1861 N N . LEU A 1 244 ? -19.587 -0.343 -11.426 1.00 71.12 244 LEU A N 1
ATOM 1862 C CA . LEU A 1 244 ? -18.881 -0.671 -12.684 1.00 71.12 244 LEU A CA 1
ATOM 1863 C C . LEU A 1 244 ? -19.110 -2.124 -13.131 1.00 71.12 244 LEU A C 1
ATOM 1865 O O . LEU A 1 244 ? -19.492 -2.392 -14.271 1.00 71.12 244 LEU A O 1
ATOM 1869 N N . ILE A 1 245 ? -18.923 -3.070 -12.205 1.00 68.38 245 ILE A N 1
ATOM 1870 C CA . ILE A 1 245 ? -19.133 -4.501 -12.460 1.00 68.38 245 ILE A CA 1
ATOM 1871 C C . ILE A 1 245 ? -20.623 -4.808 -12.660 1.00 68.38 245 ILE A C 1
ATOM 1873 O O . ILE A 1 245 ? -20.965 -5.581 -13.551 1.00 68.38 245 ILE A O 1
ATOM 1877 N N . ALA A 1 246 ? -21.519 -4.222 -11.859 1.00 68.81 246 ALA A N 1
ATOM 1878 C CA . ALA A 1 246 ? -22.957 -4.467 -11.978 1.00 68.81 246 ALA A CA 1
ATOM 1879 C C . ALA A 1 246 ? -23.514 -3.949 -13.315 1.00 68.81 246 ALA A C 1
ATOM 1881 O O . ALA A 1 246 ? -24.301 -4.643 -13.954 1.00 68.81 246 ALA A O 1
ATOM 1882 N N . THR A 1 247 ? -23.064 -2.779 -13.764 1.00 77.62 247 THR A N 1
ATOM 1883 C CA . THR A 1 247 ? -23.455 -2.150 -15.029 1.00 77.62 247 THR A CA 1
ATOM 1884 C C . THR A 1 247 ? -22.910 -2.931 -16.225 1.00 77.62 247 THR A C 1
ATOM 1886 O O . THR A 1 247 ? -23.679 -3.262 -17.123 1.00 77.62 247 THR A O 1
ATOM 1889 N N . ALA A 1 248 ? -21.638 -3.352 -16.203 1.00 73.38 248 ALA A N 1
ATOM 1890 C CA . ALA A 1 248 ? -21.080 -4.221 -17.245 1.00 73.38 248 ALA A CA 1
ATOM 1891 C C . ALA A 1 248 ? -21.765 -5.606 -17.311 1.00 73.38 248 ALA A C 1
ATOM 1893 O O . ALA A 1 248 ? -21.987 -6.142 -18.395 1.00 73.38 248 ALA A O 1
ATOM 1894 N N . VAL A 1 249 ? -22.145 -6.184 -16.164 1.00 70.50 249 VAL A N 1
ATOM 1895 C CA . VAL A 1 249 ? -22.884 -7.461 -16.101 1.00 70.50 249 VAL A CA 1
ATOM 1896 C C . VAL A 1 249 ? -24.344 -7.314 -16.553 1.00 70.50 249 VAL A C 1
ATOM 1898 O O . VAL A 1 249 ? -24.891 -8.255 -17.123 1.00 70.50 249 VAL A O 1
ATOM 1901 N N . ALA A 1 250 ? -24.976 -6.159 -16.325 1.00 73.69 250 ALA A N 1
ATOM 1902 C CA . ALA A 1 250 ? -26.351 -5.886 -16.749 1.00 73.69 250 ALA A CA 1
ATOM 1903 C C . ALA A 1 250 ? -26.478 -5.557 -18.249 1.00 73.69 250 ALA A C 1
ATOM 1905 O O . ALA A 1 250 ? -27.519 -5.830 -18.840 1.00 73.69 250 ALA A O 1
ATOM 1906 N N . ASP A 1 251 ? -25.435 -4.980 -18.852 1.00 76.38 251 ASP A N 1
ATOM 1907 C CA . ASP A 1 251 ? -25.389 -4.609 -20.271 1.00 76.38 251 ASP A CA 1
ATOM 1908 C C . ASP A 1 251 ? -25.304 -5.829 -21.210 1.00 76.38 251 ASP A C 1
ATOM 1910 O O . ASP A 1 251 ? -25.976 -5.884 -22.239 1.00 76.38 251 ASP A O 1
ATOM 1914 N N . GLY A 1 252 ? -24.515 -6.839 -20.830 1.00 74.69 252 GLY A N 1
ATOM 1915 C CA . GLY A 1 252 ? -24.419 -8.114 -21.546 1.00 74.69 252 GLY A CA 1
ATOM 1916 C C . GLY A 1 252 ? -23.467 -8.146 -22.749 1.00 74.69 252 GLY A C 1
ATOM 1917 O O . GLY A 1 252 ? -23.159 -9.243 -23.205 1.00 74.69 252 GLY A O 1
ATOM 1918 N N . ARG A 1 253 ? -22.925 -7.011 -23.223 1.00 80.62 253 ARG A N 1
ATOM 1919 C CA . ARG A 1 253 ? -21.912 -6.967 -24.308 1.00 80.62 253 ARG A CA 1
ATOM 1920 C C . ARG A 1 253 ? -20.489 -7.360 -23.867 1.00 80.62 253 ARG A C 1
ATOM 1922 O O . ARG A 1 253 ? -19.556 -7.216 -24.652 1.00 80.62 253 ARG A O 1
ATOM 1929 N N . PHE A 1 254 ? -20.304 -7.791 -22.615 1.00 84.00 254 PHE A N 1
ATOM 1930 C CA . PHE A 1 254 ? -19.002 -7.891 -21.931 1.00 84.00 254 PHE A CA 1
ATOM 1931 C C . PHE A 1 254 ? -18.730 -9.276 -21.312 1.00 84.00 254 PHE A C 1
ATOM 1933 O O . PHE A 1 254 ? -18.057 -9.395 -20.282 1.00 84.00 254 PHE A O 1
ATOM 1940 N N . THR A 1 255 ? -19.267 -10.343 -21.900 1.00 82.12 255 THR A N 1
ATOM 1941 C CA . THR A 1 255 ? -19.158 -11.717 -21.384 1.00 82.12 255 THR A CA 1
ATOM 1942 C C . THR A 1 255 ? -17.713 -12.219 -21.382 1.00 82.12 255 THR A C 1
ATOM 1944 O O . THR A 1 255 ? -17.248 -12.775 -20.385 1.00 82.12 255 THR A O 1
ATOM 1947 N N . ILE A 1 256 ? -16.984 -11.993 -22.475 1.00 84.38 256 ILE A N 1
ATOM 1948 C CA . ILE A 1 256 ? -15.576 -12.364 -22.654 1.00 84.38 256 ILE A CA 1
ATOM 1949 C C . ILE A 1 256 ? -14.691 -11.460 -21.792 1.00 84.38 256 ILE A C 1
ATOM 1951 O O . ILE A 1 256 ? -13.784 -11.960 -21.129 1.00 84.38 256 ILE A O 1
ATOM 1955 N N . LEU A 1 257 ? -15.004 -10.160 -21.696 1.00 79.62 257 LEU A N 1
ATOM 1956 C CA . LEU A 1 257 ? -14.314 -9.246 -20.777 1.00 79.62 257 LEU A CA 1
ATOM 1957 C C . LEU A 1 257 ? -14.419 -9.739 -19.326 1.00 79.62 257 LEU A C 1
ATOM 1959 O O . LEU A 1 257 ? -13.415 -9.795 -18.616 1.00 79.62 257 LEU A O 1
ATOM 1963 N N . LYS A 1 258 ? -15.610 -10.173 -18.893 1.00 80.44 258 LYS A N 1
ATOM 1964 C CA . LYS A 1 258 ? -15.809 -10.768 -17.566 1.00 80.44 258 LYS A CA 1
ATOM 1965 C C . LYS A 1 258 ? -14.996 -12.055 -17.389 1.00 80.44 258 LYS A C 1
ATOM 1967 O O . LYS A 1 258 ? -14.340 -12.206 -16.362 1.00 80.44 258 LYS A O 1
ATOM 1972 N N . GLN A 1 259 ? -15.003 -12.963 -18.368 1.00 78.88 259 GLN A N 1
ATOM 1973 C CA . GLN A 1 259 ? -14.210 -14.201 -18.313 1.00 78.88 259 GLN A CA 1
ATOM 1974 C C . GLN A 1 259 ? -12.702 -13.916 -18.225 1.00 78.88 259 GLN A C 1
ATOM 1976 O O . GLN A 1 259 ? -12.005 -14.545 -17.430 1.00 78.88 259 GLN A O 1
ATOM 1981 N N . ALA A 1 260 ? -12.210 -12.930 -18.978 1.00 71.44 260 ALA A N 1
ATOM 1982 C CA . ALA A 1 260 ? -10.831 -12.461 -18.922 1.00 71.44 260 ALA A CA 1
ATOM 1983 C C . ALA A 1 260 ? -10.481 -11.875 -17.542 1.00 71.44 260 ALA A C 1
ATOM 1985 O O . ALA A 1 260 ? -9.439 -12.210 -16.980 1.00 71.44 260 ALA A O 1
ATOM 1986 N N . LEU A 1 261 ? -11.367 -11.063 -16.955 1.00 69.62 261 LEU A N 1
ATOM 1987 C CA . LEU A 1 261 ? -11.207 -10.521 -15.603 1.00 69.62 261 LEU A CA 1
ATOM 1988 C C . LEU A 1 261 ? -11.226 -11.617 -14.525 1.00 69.62 261 LEU A C 1
ATOM 1990 O O . LEU A 1 261 ? -10.395 -11.578 -13.619 1.00 69.62 261 LEU A O 1
ATOM 1994 N N . ASP A 1 262 ? -12.107 -12.615 -14.625 1.00 67.19 262 ASP A N 1
ATOM 1995 C CA . ASP A 1 262 ? -12.146 -13.757 -13.700 1.00 67.19 262 ASP A CA 1
ATOM 1996 C C . ASP A 1 262 ? -10.875 -14.620 -13.817 1.00 67.19 262 ASP A C 1
ATOM 1998 O O . ASP A 1 262 ? -10.245 -14.940 -12.807 1.00 67.19 262 ASP A O 1
ATOM 2002 N N . ALA A 1 263 ? -10.430 -14.934 -15.041 1.00 63.09 263 ALA A N 1
ATOM 2003 C CA . ALA A 1 263 ? -9.193 -15.677 -15.293 1.00 63.09 263 ALA A CA 1
ATOM 2004 C C . ALA A 1 263 ? -7.949 -14.914 -14.798 1.00 63.09 263 ALA A C 1
ATOM 2006 O O . ALA A 1 263 ? -7.057 -15.496 -14.169 1.00 63.09 263 ALA A O 1
ATOM 2007 N N . ALA A 1 264 ? -7.906 -13.593 -14.995 1.00 56.50 264 ALA A N 1
ATOM 2008 C CA . ALA A 1 264 ? -6.871 -12.713 -14.461 1.00 56.50 264 ALA A CA 1
ATOM 2009 C C . ALA A 1 264 ? -6.936 -12.564 -12.928 1.00 56.50 264 ALA A C 1
ATOM 2011 O O . ALA A 1 264 ? -5.905 -12.345 -12.293 1.00 56.50 264 ALA A O 1
ATOM 2012 N N . GLY A 1 265 ? -8.102 -12.765 -12.305 1.00 58.56 265 GLY A N 1
ATOM 2013 C CA . GLY A 1 265 ? -8.337 -12.459 -10.889 1.00 58.56 265 GLY A CA 1
ATOM 2014 C C . GLY A 1 265 ? -8.495 -10.958 -10.619 1.00 58.56 265 GLY A C 1
ATOM 2015 O O . GLY A 1 265 ? -8.128 -10.486 -9.549 1.00 58.56 265 GLY A O 1
ATOM 2016 N N . LEU A 1 266 ? -8.998 -10.210 -11.605 1.00 57.75 266 LEU A N 1
ATOM 2017 C CA . LEU A 1 266 ? -9.197 -8.758 -11.574 1.00 57.75 266 LEU A CA 1
ATOM 2018 C C . LEU A 1 266 ? -10.661 -8.350 -11.331 1.00 57.75 266 LEU A C 1
ATOM 2020 O O . LEU A 1 266 ? -10.960 -7.162 -11.293 1.00 57.75 266 LEU A O 1
ATOM 2024 N N . THR A 1 267 ? -11.592 -9.277 -11.089 1.00 55.03 267 THR A N 1
ATOM 2025 C CA . THR A 1 267 ? -12.973 -8.918 -10.701 1.00 55.03 267 THR A CA 1
ATOM 2026 C C . THR A 1 267 ? -13.091 -8.258 -9.316 1.00 55.03 267 THR A C 1
ATOM 2028 O O . THR A 1 267 ? -14.145 -7.722 -8.992 1.00 55.03 267 THR A O 1
ATOM 2031 N N . THR A 1 268 ? -12.011 -8.194 -8.528 1.00 46.12 268 THR A N 1
ATOM 2032 C CA . THR A 1 268 ? -11.889 -7.353 -7.316 1.00 46.12 268 THR A CA 1
ATOM 2033 C C . THR A 1 268 ? -11.123 -6.041 -7.547 1.00 46.12 268 THR A C 1
ATOM 2035 O O . THR A 1 268 ? -11.067 -5.200 -6.657 1.00 46.12 268 THR A O 1
ATOM 2038 N N . PHE A 1 269 ? -10.546 -5.821 -8.733 1.00 45.28 269 PHE A N 1
ATOM 2039 C CA . PHE A 1 269 ? -9.748 -4.628 -9.057 1.00 45.28 269 PHE A CA 1
ATOM 2040 C C . PHE A 1 269 ? -10.599 -3.352 -9.148 1.00 45.28 269 PHE A C 1
ATOM 2042 O O . PHE A 1 269 ? -10.136 -2.281 -8.777 1.00 45.28 269 PHE A O 1
ATOM 2049 N N . PHE A 1 270 ? -11.865 -3.479 -9.563 1.00 46.94 270 PHE A N 1
ATOM 2050 C CA . PHE A 1 270 ? -12.829 -2.371 -9.599 1.00 46.94 270 PHE A CA 1
ATOM 2051 C C . PHE A 1 270 ? -13.470 -2.058 -8.234 1.00 46.94 270 PHE A C 1
ATOM 2053 O O . PHE A 1 270 ? -14.355 -1.217 -8.154 1.00 46.94 270 PHE A O 1
ATOM 2060 N N . GLN A 1 271 ? -13.039 -2.718 -7.152 1.00 43.97 271 GLN A N 1
ATOM 2061 C CA . GLN A 1 271 ? -13.401 -2.359 -5.775 1.00 43.97 271 GLN A CA 1
ATOM 2062 C C . GLN A 1 271 ? -12.334 -1.410 -5.206 1.00 43.97 271 GLN A C 1
ATOM 2064 O O . GLN A 1 271 ? -11.643 -1.724 -4.237 1.00 43.97 271 GLN A O 1
ATOM 2069 N N . TRP A 1 272 ? -12.148 -0.276 -5.883 1.00 43.41 272 TRP A N 1
ATOM 2070 C CA . TRP A 1 272 ? -11.204 0.778 -5.513 1.00 43.41 272 TRP A CA 1
ATOM 2071 C C . TRP A 1 272 ? -11.988 2.000 -5.022 1.00 43.41 272 TRP A C 1
ATOM 2073 O O . TRP A 1 272 ? -13.062 2.286 -5.548 1.00 43.41 272 TRP A O 1
ATOM 2083 N N . ASP A 1 273 ? -11.489 2.685 -3.990 1.00 40.66 273 ASP A N 1
ATOM 2084 C CA . ASP A 1 273 ? -12.200 3.825 -3.387 1.00 40.66 273 ASP A CA 1
ATOM 2085 C C . ASP A 1 273 ? -12.130 5.095 -4.254 1.00 40.66 273 ASP A C 1
ATOM 2087 O O . ASP A 1 273 ? -13.036 5.931 -4.202 1.00 40.66 273 ASP A O 1
ATOM 2091 N N . ASP A 1 274 ? -11.087 5.222 -5.081 1.00 50.88 274 ASP A N 1
ATOM 2092 C CA . ASP A 1 274 ? -10.977 6.265 -6.102 1.00 50.88 274 ASP A CA 1
ATOM 2093 C C . ASP A 1 274 ? -11.715 5.849 -7.392 1.00 50.88 274 ASP A C 1
ATOM 2095 O O . ASP A 1 274 ? -11.553 4.712 -7.849 1.00 50.88 274 ASP A O 1
ATOM 2099 N N . PRO A 1 275 ? -12.488 6.749 -8.035 1.00 63.84 275 PRO A N 1
ATOM 2100 C CA . PRO A 1 275 ? -13.212 6.422 -9.260 1.00 63.84 275 PRO A CA 1
ATOM 2101 C C . PRO A 1 275 ? -12.292 5.965 -10.398 1.00 63.84 275 PRO A C 1
ATOM 2103 O O . PRO A 1 275 ? -11.228 6.547 -10.610 1.00 63.84 275 PRO A O 1
ATOM 2106 N N . LEU A 1 276 ? -12.726 4.975 -11.179 1.00 74.06 276 LEU A N 1
ATOM 2107 C CA . LEU A 1 276 ? -11.973 4.439 -12.321 1.00 74.06 276 LEU A CA 1
ATOM 2108 C C . LEU A 1 276 ? -12.567 4.853 -13.675 1.00 74.06 276 LEU A C 1
ATOM 2110 O O . LEU A 1 276 ? -13.769 5.071 -13.809 1.00 74.06 276 LEU A O 1
ATOM 2114 N N . THR A 1 277 ? -11.735 4.881 -14.714 1.00 79.06 277 THR A N 1
ATOM 2115 C CA . THR A 1 277 ? -12.178 4.934 -16.115 1.00 79.06 277 THR A CA 1
ATOM 2116 C C . THR A 1 277 ? -11.856 3.609 -16.786 1.00 79.06 277 THR A C 1
ATOM 2118 O O . THR A 1 277 ? -10.700 3.188 -16.786 1.00 79.06 277 THR A O 1
ATOM 2121 N N . VAL A 1 278 ? -12.863 2.955 -17.364 1.00 84.19 278 VAL A N 1
ATOM 2122 C CA . VAL A 1 278 ? -12.737 1.623 -17.969 1.00 84.19 278 VAL A CA 1
ATOM 2123 C C . VAL A 1 278 ? -13.030 1.701 -19.462 1.00 84.19 278 VAL A C 1
ATOM 2125 O O . VAL A 1 278 ? -14.151 2.004 -19.866 1.00 84.19 278 VAL A O 1
ATOM 2128 N N . PHE A 1 279 ? -12.035 1.389 -20.284 1.00 88.38 279 PHE A N 1
ATOM 2129 C CA . PHE A 1 279 ? -12.198 1.206 -21.722 1.00 88.38 279 PHE A CA 1
ATOM 2130 C C . PHE A 1 279 ? -12.632 -0.242 -21.962 1.00 88.38 279 PHE A C 1
ATOM 2132 O O . PHE A 1 279 ? -11.807 -1.147 -21.943 1.00 88.38 279 PHE A O 1
ATOM 2139 N N . ALA A 1 280 ? -13.933 -0.490 -22.101 1.00 88.19 280 ALA A N 1
ATOM 2140 C CA . ALA A 1 280 ? -14.497 -1.836 -22.147 1.00 88.19 280 ALA A CA 1
ATOM 2141 C C . ALA A 1 280 ? -14.634 -2.341 -23.600 1.00 88.19 280 ALA A C 1
ATOM 2143 O O . ALA A 1 280 ? -15.520 -1.866 -24.319 1.00 88.19 280 ALA A O 1
ATOM 2144 N N . PRO A 1 281 ? -13.792 -3.288 -24.062 1.00 90.12 281 PRO A N 1
ATOM 2145 C CA . PRO A 1 281 ? -13.992 -3.960 -25.341 1.00 90.12 281 PRO A CA 1
ATOM 2146 C C . PRO A 1 281 ? -15.202 -4.895 -25.261 1.00 90.12 281 PRO A C 1
ATOM 2148 O O . PRO A 1 281 ? -15.345 -5.647 -24.294 1.00 90.12 281 PRO A O 1
ATOM 2151 N N . THR A 1 282 ? -16.069 -4.849 -26.274 1.00 90.50 282 THR A N 1
ATOM 2152 C CA . THR A 1 282 ? -17.229 -5.749 -26.365 1.00 90.50 282 THR A CA 1
ATOM 2153 C C . THR A 1 282 ? -16.829 -7.171 -26.767 1.00 90.50 282 THR A C 1
ATOM 2155 O O . THR A 1 282 ? -15.706 -7.430 -27.204 1.00 90.50 282 THR A O 1
ATOM 2158 N N . ASP A 1 283 ? -17.760 -8.116 -26.678 1.00 87.69 283 ASP A N 1
ATOM 2159 C CA . ASP A 1 283 ? -17.533 -9.496 -27.112 1.00 87.69 283 ASP A CA 1
ATOM 2160 C C . ASP A 1 283 ? -17.197 -9.584 -28.621 1.00 87.69 283 ASP A C 1
ATOM 2162 O O . ASP A 1 283 ? -16.359 -10.395 -29.021 1.00 87.69 283 ASP A O 1
ATOM 2166 N N . GLU A 1 284 ? -17.723 -8.680 -29.462 1.00 86.75 284 GLU A N 1
ATOM 2167 C CA . GLU A 1 284 ? -17.300 -8.548 -30.866 1.00 86.75 284 GLU A CA 1
ATOM 2168 C C . GLU A 1 284 ? -15.886 -7.965 -31.021 1.00 86.75 284 GLU A C 1
ATOM 2170 O O . GLU A 1 284 ? -15.204 -8.271 -31.999 1.00 86.75 284 GLU A O 1
ATOM 2175 N N . ALA A 1 285 ? -15.419 -7.145 -30.074 1.00 86.50 285 ALA A N 1
ATOM 2176 C CA . ALA A 1 285 ? -14.052 -6.625 -30.066 1.00 86.50 285 ALA A CA 1
ATOM 2177 C C . ALA A 1 285 ? -13.026 -7.731 -29.775 1.00 86.50 285 ALA A C 1
ATOM 2179 O O . ALA A 1 285 ? -11.961 -7.756 -30.393 1.00 86.50 285 ALA A O 1
ATOM 2180 N N . PHE A 1 286 ? -13.359 -8.681 -28.893 1.00 81.62 286 PHE A N 1
ATOM 2181 C CA . PHE A 1 286 ? -12.562 -9.896 -28.692 1.00 81.62 286 PHE A CA 1
ATOM 2182 C C . PHE A 1 286 ? -12.624 -10.836 -29.902 1.00 81.62 286 PHE A C 1
ATOM 2184 O O . PHE A 1 286 ? -11.598 -11.398 -30.275 1.00 81.62 286 PHE A O 1
ATOM 2191 N N . ALA A 1 287 ? -13.775 -10.950 -30.572 1.00 83.81 287 ALA A N 1
ATOM 2192 C CA . ALA A 1 287 ? -13.928 -11.757 -31.789 1.00 83.81 287 ALA A CA 1
ATOM 2193 C C . ALA A 1 287 ? -13.165 -11.215 -33.023 1.00 83.81 287 ALA A C 1
ATOM 2195 O O . ALA A 1 287 ? -13.127 -11.878 -34.057 1.00 83.81 287 ALA A O 1
ATOM 2196 N N . LYS A 1 288 ? -12.554 -10.023 -32.934 1.00 85.06 288 LYS A N 1
ATOM 2197 C CA . LYS A 1 288 ? -11.606 -9.489 -33.932 1.00 85.06 288 LYS A CA 1
ATOM 2198 C C . LYS A 1 288 ? -10.148 -9.891 -33.679 1.00 85.06 288 LYS A C 1
ATOM 2200 O O . LYS A 1 288 ? -9.297 -9.594 -34.519 1.00 85.06 288 LYS A O 1
ATOM 2205 N N . LEU A 1 289 ? -9.828 -10.495 -32.532 1.00 79.44 289 LEU A N 1
ATOM 2206 C CA . LEU A 1 289 ? -8.484 -11.020 -32.282 1.00 79.44 289 LEU A CA 1
ATOM 2207 C C . LEU A 1 289 ? -8.191 -12.182 -33.252 1.00 79.44 289 LEU A C 1
ATOM 2209 O O . LEU A 1 289 ? -9.113 -12.924 -33.588 1.00 79.44 289 LEU A O 1
ATOM 2213 N N . PRO A 1 290 ? -6.935 -12.376 -33.699 1.00 81.31 290 PRO A N 1
ATOM 2214 C CA . PRO A 1 290 ? -6.584 -13.525 -34.531 1.00 81.31 290 PRO A CA 1
ATOM 2215 C C . PRO A 1 290 ? -6.864 -14.858 -33.822 1.00 81.31 290 PRO A C 1
ATOM 2217 O O . PRO A 1 290 ? -6.662 -14.966 -32.609 1.00 81.31 290 PRO A O 1
ATOM 2220 N N . ASP A 1 291 ? -7.272 -15.873 -34.588 1.00 72.56 291 ASP A N 1
ATOM 2221 C CA . ASP A 1 291 ? -7.598 -17.212 -34.081 1.00 72.56 291 ASP A CA 1
ATOM 2222 C C . ASP A 1 291 ? -6.508 -17.753 -33.136 1.00 72.56 291 ASP A C 1
ATOM 2224 O O . ASP A 1 291 ? -5.319 -17.761 -33.465 1.00 72.56 291 ASP A O 1
ATOM 2228 N N . GLY A 1 292 ? -6.911 -18.215 -31.950 1.00 70.56 292 GLY A N 1
ATOM 2229 C CA . GLY A 1 292 ? -6.008 -18.747 -30.930 1.00 70.56 292 GLY A CA 1
ATOM 2230 C C . GLY A 1 292 ? -5.405 -17.703 -29.985 1.00 70.56 292 GLY A C 1
ATOM 2231 O O . GLY A 1 292 ? -4.926 -18.086 -28.921 1.00 70.56 292 GLY A O 1
ATOM 2232 N N . VAL A 1 293 ? -5.428 -16.400 -30.304 1.00 76.00 293 VAL A N 1
ATOM 2233 C CA . VAL A 1 293 ? -4.833 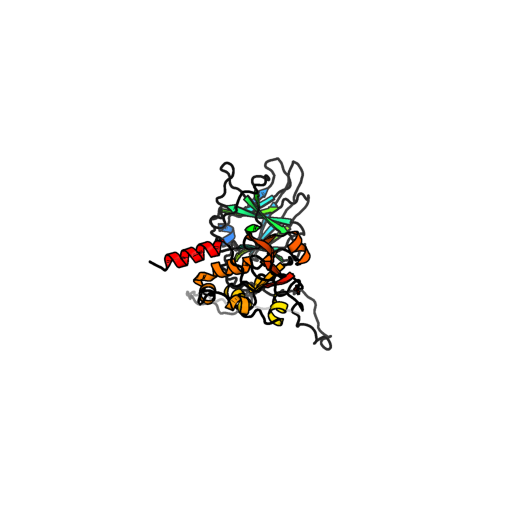-15.356 -29.441 1.00 76.00 293 VAL A CA 1
ATOM 2234 C C . VAL A 1 293 ? -5.615 -15.184 -28.138 1.00 76.00 293 VAL A C 1
ATOM 2236 O O . VAL A 1 293 ? -5.004 -15.011 -27.082 1.00 76.00 293 VAL A O 1
ATOM 2239 N N . LEU A 1 294 ? -6.948 -15.266 -28.182 1.00 75.62 294 LEU A N 1
ATOM 2240 C CA . LEU A 1 294 ? -7.792 -15.203 -26.986 1.00 75.62 294 LEU A CA 1
ATOM 2241 C C . LEU A 1 294 ? -7.561 -16.428 -26.088 1.00 75.62 294 LEU A C 1
ATOM 2243 O O . LEU A 1 294 ? -7.369 -16.290 -24.881 1.00 75.62 294 LEU A O 1
ATOM 2247 N N . GLU A 1 295 ? -7.512 -17.616 -26.685 1.00 77.00 295 GLU A N 1
ATOM 2248 C CA . GLU A 1 295 ? -7.243 -18.879 -26.005 1.00 77.00 295 GLU A CA 1
ATOM 2249 C C . GLU A 1 295 ? -5.857 -18.877 -25.359 1.00 77.00 295 GLU A C 1
ATOM 2251 O O . GLU A 1 295 ? -5.734 -19.257 -24.197 1.00 77.00 295 GLU A O 1
ATOM 2256 N N . ASP A 1 296 ? -4.821 -18.419 -26.073 1.00 74.25 296 ASP A N 1
ATOM 2257 C CA . ASP A 1 296 ? -3.472 -18.267 -25.529 1.00 74.25 296 ASP A CA 1
ATOM 2258 C C . ASP A 1 296 ? -3.448 -17.262 -24.372 1.00 74.25 296 ASP A C 1
ATOM 2260 O O . ASP A 1 296 ? -2.871 -17.569 -23.331 1.00 74.25 296 ASP A O 1
ATOM 2264 N N . LEU A 1 297 ? -4.099 -16.100 -24.495 1.00 70.06 297 LEU A N 1
ATOM 2265 C CA . LEU A 1 297 ? -4.175 -15.096 -23.425 1.00 70.06 297 LEU A CA 1
ATOM 2266 C C . LEU A 1 297 ? -4.875 -15.620 -22.161 1.00 70.06 297 LEU A C 1
ATOM 2268 O O . LEU A 1 297 ? -4.452 -15.281 -21.055 1.00 70.06 297 LEU A O 1
ATOM 2272 N N . LEU A 1 298 ? -5.904 -16.459 -22.306 1.00 72.44 298 LEU A N 1
ATOM 2273 C CA . LEU A 1 298 ? -6.643 -17.061 -21.191 1.00 72.44 298 LEU A CA 1
ATOM 2274 C C . LEU A 1 298 ? -5.908 -18.234 -20.509 1.00 72.44 298 LEU A C 1
ATOM 2276 O O . LEU A 1 298 ? -6.344 -18.678 -19.444 1.00 72.44 298 LEU A O 1
ATOM 2280 N N . ARG A 1 299 ? -4.790 -18.736 -21.063 1.00 72.88 299 ARG A N 1
ATOM 2281 C CA . ARG A 1 299 ? -4.008 -19.814 -20.424 1.00 72.88 299 ARG A CA 1
ATOM 2282 C C . ARG A 1 299 ? -3.379 -19.361 -19.095 1.00 72.88 299 ARG A C 1
ATOM 2284 O O . ARG A 1 299 ? -2.844 -18.250 -19.030 1.00 72.88 299 ARG A O 1
ATOM 2291 N N . PRO A 1 300 ? -3.341 -20.219 -18.052 1.00 59.94 300 PRO A N 1
ATOM 2292 C CA . PRO A 1 300 ? -2.724 -19.896 -16.760 1.00 59.94 300 PRO A CA 1
ATOM 2293 C C . PRO A 1 300 ? -1.282 -19.376 -16.864 1.00 59.94 300 PRO A C 1
ATOM 2295 O O . PRO A 1 300 ? -0.903 -18.456 -16.142 1.00 59.94 300 PRO A O 1
ATOM 2298 N N . GLU A 1 301 ? -0.498 -19.910 -17.799 1.00 62.66 301 GLU A N 1
ATOM 2299 C CA . GLU A 1 301 ? 0.900 -19.547 -18.051 1.00 62.66 301 GLU A CA 1
ATOM 2300 C C . GLU A 1 301 ? 1.033 -18.122 -18.619 1.00 62.66 301 GLU A C 1
ATOM 2302 O O . GLU A 1 301 ? 2.001 -17.413 -18.344 1.00 62.66 301 GLU A O 1
A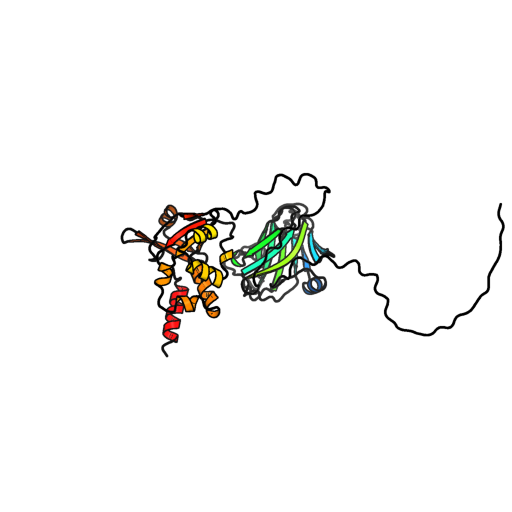TOM 2307 N N . ASN A 1 302 ? 0.029 -17.670 -19.375 1.00 63.25 302 ASN A N 1
ATOM 2308 C CA . ASN A 1 302 ? -0.043 -16.338 -19.974 1.00 63.25 302 ASN A CA 1
ATOM 2309 C C . ASN A 1 302 ? -0.808 -15.325 -19.102 1.00 63.25 302 ASN A C 1
ATOM 2311 O O . ASN A 1 302 ? -0.872 -14.149 -19.466 1.00 63.25 302 ASN A O 1
ATOM 2315 N N . LYS A 1 303 ? -1.307 -15.714 -17.918 1.00 61.41 303 LYS A N 1
ATOM 2316 C CA . LYS A 1 303 ? -2.061 -14.847 -16.991 1.00 61.41 303 LYS A CA 1
ATOM 2317 C C . LYS A 1 303 ? -1.374 -13.506 -16.691 1.00 61.41 303 LYS A C 1
ATOM 2319 O O . LYS A 1 303 ? -2.045 -12.492 -16.528 1.00 61.41 303 LYS A O 1
ATOM 2324 N N . GLN A 1 304 ? -0.040 -13.457 -16.670 1.00 54.50 304 GLN A N 1
ATOM 2325 C CA . GLN A 1 304 ? 0.698 -12.202 -16.474 1.00 54.50 304 GLN A CA 1
ATOM 2326 C C . GLN A 1 304 ? 0.624 -11.247 -17.686 1.00 54.50 304 GLN A C 1
ATOM 2328 O O . GLN A 1 304 ? 0.674 -10.031 -17.493 1.00 54.50 304 GLN A O 1
ATOM 2333 N N . LYS A 1 305 ? 0.464 -11.768 -18.912 1.00 65.38 305 LYS A N 1
ATOM 2334 C CA . LYS A 1 305 ? 0.147 -10.973 -20.113 1.00 65.38 305 LYS A CA 1
ATOM 2335 C C . LYS A 1 305 ? -1.298 -10.478 -20.051 1.00 65.38 305 LYS A C 1
ATOM 2337 O O . LYS A 1 305 ? -1.534 -9.297 -20.262 1.00 65.38 305 LYS A O 1
ATOM 2342 N N . LEU A 1 306 ? -2.236 -11.359 -19.689 1.00 65.94 306 LEU A N 1
ATOM 2343 C CA . LEU A 1 306 ? -3.660 -11.033 -19.547 1.00 65.94 306 LEU A CA 1
ATOM 2344 C C . LEU A 1 306 ? -3.899 -9.912 -18.524 1.00 65.94 306 LEU A C 1
ATOM 2346 O O . LEU A 1 306 ? -4.652 -8.985 -18.799 1.00 65.94 306 LEU A O 1
ATOM 2350 N N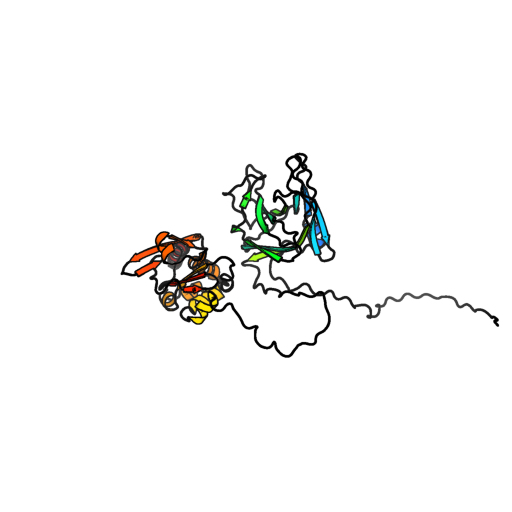 . ILE A 1 307 ? -3.207 -9.946 -17.379 1.00 61.91 307 ILE A N 1
ATOM 2351 C CA . ILE A 1 307 ? -3.255 -8.866 -16.382 1.00 61.91 307 ILE A CA 1
ATOM 2352 C C . ILE A 1 307 ? -2.740 -7.546 -16.972 1.00 61.91 307 ILE A C 1
ATOM 2354 O O . ILE A 1 307 ? -3.418 -6.538 -16.835 1.00 61.91 307 ILE A O 1
ATOM 2358 N N . ALA A 1 308 ? -1.588 -7.536 -17.655 1.00 62.34 308 ALA A N 1
ATOM 2359 C CA . ALA A 1 308 ? -1.051 -6.308 -18.256 1.00 62.34 308 ALA A CA 1
ATOM 2360 C C . ALA A 1 308 ? -1.989 -5.735 -19.337 1.00 62.34 308 ALA A C 1
ATOM 2362 O O . ALA A 1 308 ? -2.241 -4.534 -19.360 1.00 62.34 308 ALA A O 1
ATOM 2363 N N . LEU A 1 309 ? -2.566 -6.604 -20.175 1.00 77.88 309 LEU A N 1
ATOM 2364 C CA . LEU A 1 309 ? -3.571 -6.244 -21.174 1.00 77.88 309 LEU A CA 1
ATOM 2365 C C . LEU A 1 309 ? -4.801 -5.591 -20.523 1.00 77.88 309 LEU A C 1
ATOM 2367 O O . LEU A 1 309 ? -5.235 -4.529 -20.956 1.00 77.88 309 LEU A O 1
ATOM 2371 N N . LEU A 1 310 ? -5.352 -6.189 -19.465 1.00 75.19 310 LEU A N 1
ATOM 2372 C CA . LEU A 1 310 ? -6.543 -5.676 -18.780 1.00 75.19 310 LEU A CA 1
ATOM 2373 C C . LEU A 1 310 ? -6.251 -4.403 -17.967 1.00 75.19 310 LEU A C 1
ATOM 2375 O O . LEU A 1 310 ? -7.057 -3.480 -17.994 1.00 75.19 310 LEU A O 1
ATOM 2379 N N . SER A 1 311 ? -5.086 -4.288 -17.320 1.00 66.50 311 SER A N 1
ATOM 2380 C CA . SER A 1 311 ? -4.646 -3.047 -16.660 1.00 66.50 311 SER A CA 1
ATOM 2381 C C . SER A 1 311 ? -4.426 -1.890 -17.645 1.00 66.50 311 SER A C 1
ATOM 2383 O O . SER A 1 311 ? -4.578 -0.736 -17.253 1.00 66.50 311 SER A O 1
ATOM 2385 N N . TYR A 1 312 ? -4.121 -2.175 -18.917 1.00 74.94 312 TYR A N 1
ATOM 2386 C CA . TYR A 1 312 ? -4.026 -1.164 -19.977 1.00 74.94 312 TYR A CA 1
ATOM 2387 C C . TYR A 1 312 ? -5.401 -0.639 -20.438 1.00 74.94 312 TYR A C 1
ATOM 2389 O O . TYR A 1 312 ? -5.504 0.448 -20.995 1.00 74.94 312 TYR A O 1
ATOM 2397 N N . HIS A 1 313 ? -6.483 -1.364 -20.146 1.00 81.81 313 HIS A N 1
ATOM 2398 C CA . HIS A 1 313 ? -7.855 -0.909 -20.389 1.00 81.81 313 HIS A CA 1
ATOM 2399 C C . HIS A 1 313 ? -8.433 -0.070 -19.233 1.00 81.81 313 HIS A C 1
ATOM 2401 O O . HIS A 1 313 ? -9.596 0.329 -19.297 1.00 81.81 313 HIS A O 1
ATOM 2407 N N . VAL A 1 314 ? -7.663 0.209 -18.172 1.00 77.12 314 VAL A N 1
ATOM 2408 C CA . VAL A 1 314 ? -8.154 0.940 -16.993 1.00 77.12 314 VAL A CA 1
ATOM 2409 C C . VAL A 1 314 ? -7.242 2.113 -16.644 1.00 77.12 314 VAL A C 1
ATOM 2411 O O . VAL A 1 314 ? -6.021 1.978 -16.572 1.00 77.12 314 VAL A O 1
ATOM 2414 N N . SER A 1 315 ? -7.852 3.266 -16.381 1.00 72.12 315 SER A N 1
ATOM 2415 C CA . SER A 1 315 ? -7.200 4.483 -15.901 1.00 72.12 315 SER A CA 1
ATOM 2416 C C . SER A 1 315 ? -7.766 4.922 -14.548 1.00 72.12 315 SER A C 1
ATOM 2418 O O . SER A 1 315 ? -8.915 4.635 -14.210 1.00 72.12 315 SER A O 1
ATOM 2420 N N . THR A 1 316 ? -6.945 5.630 -13.776 1.00 64.31 316 THR A N 1
ATOM 2421 C CA . THR A 1 316 ? -7.312 6.259 -12.504 1.00 64.31 316 THR A CA 1
ATOM 2422 C C . THR A 1 316 ? -8.094 7.558 -12.724 1.00 64.31 316 THR A C 1
ATOM 2424 O O . THR A 1 316 ? -7.732 8.361 -13.588 1.00 64.31 316 THR A O 1
ATOM 2427 N N . GLY A 1 317 ? -9.102 7.819 -11.893 1.00 56.78 317 GLY A N 1
ATOM 2428 C CA . GLY A 1 317 ? -9.995 8.974 -12.005 1.00 56.78 317 GLY A CA 1
ATOM 2429 C C . GLY A 1 317 ? -11.208 8.702 -12.901 1.00 56.78 317 GLY A C 1
ATOM 2430 O O . GLY A 1 317 ? -11.180 7.826 -13.764 1.00 56.78 317 GLY A O 1
ATOM 2431 N N . ALA A 1 318 ? -12.283 9.474 -12.712 1.00 59.34 318 ALA A N 1
ATOM 2432 C CA . ALA A 1 318 ? -13.482 9.457 -13.556 1.00 59.34 318 ALA A CA 1
ATOM 2433 C C . ALA A 1 318 ? -13.324 10.429 -14.741 1.00 59.34 318 ALA A C 1
ATOM 2435 O O . ALA A 1 318 ? -13.828 11.553 -14.724 1.00 59.34 318 ALA A O 1
ATOM 2436 N N . ASN A 1 319 ? -12.591 10.004 -15.768 1.00 71.12 319 ASN A N 1
ATOM 2437 C CA . ASN A 1 319 ? -12.274 10.806 -16.944 1.00 71.12 319 ASN A CA 1
ATOM 2438 C C . ASN A 1 319 ? -13.409 10.701 -17.973 1.00 71.12 319 ASN A C 1
ATOM 2440 O O . ASN A 1 319 ? -13.438 9.797 -18.814 1.00 71.12 319 ASN A O 1
ATOM 2444 N N . GLY A 1 320 ? -14.353 11.642 -17.904 1.00 74.88 320 GLY A N 1
ATOM 2445 C CA . GLY A 1 320 ? -15.394 11.783 -18.921 1.00 74.88 320 GLY A CA 1
ATOM 2446 C C . GLY A 1 320 ? -14.805 12.098 -20.303 1.00 74.88 320 GLY A C 1
ATOM 2447 O O . GLY A 1 320 ? -13.752 12.734 -20.413 1.00 74.88 320 GLY A O 1
ATOM 2448 N N . LEU A 1 321 ? -15.484 11.680 -21.373 1.00 77.31 321 LEU A N 1
ATOM 2449 C CA . LEU A 1 321 ? -14.997 11.770 -22.754 1.00 77.31 321 LEU A CA 1
ATOM 2450 C C . LEU A 1 321 ? -14.620 13.209 -23.128 1.00 77.31 321 LEU A C 1
ATOM 2452 O O . LEU A 1 321 ? -13.588 13.453 -23.755 1.00 77.31 321 LEU A O 1
ATOM 2456 N N . GLY A 1 322 ? -15.441 14.170 -22.701 1.00 76.44 322 GLY A N 1
ATOM 2457 C CA . GLY A 1 322 ? -15.221 15.595 -22.936 1.00 76.44 322 GLY A CA 1
ATOM 2458 C C . GLY A 1 322 ? -13.970 16.172 -22.264 1.00 76.44 322 GLY A C 1
ATOM 2459 O O . GLY A 1 322 ? -13.513 17.229 -22.694 1.00 76.44 322 GLY A O 1
ATOM 2460 N N . ASP A 1 323 ? -13.404 15.513 -21.250 1.00 71.12 323 ASP A N 1
ATOM 2461 C CA . ASP A 1 323 ? -12.153 15.915 -20.592 1.00 71.12 323 ASP A CA 1
ATOM 2462 C C . ASP A 1 323 ? -10.958 15.085 -21.074 1.00 71.12 323 ASP A C 1
ATOM 2464 O O . ASP A 1 323 ? -9.904 15.654 -21.361 1.00 71.12 323 ASP A O 1
ATOM 2468 N N . ALA A 1 324 ? -11.145 13.785 -21.320 1.00 74.69 324 ALA A N 1
ATOM 2469 C CA . ALA A 1 324 ? -10.147 12.942 -21.981 1.00 74.69 324 ALA A CA 1
ATOM 2470 C C . ALA A 1 324 ? -9.749 13.493 -23.370 1.00 74.69 324 ALA A C 1
ATOM 2472 O O . ALA A 1 324 ? -8.565 13.588 -23.694 1.00 74.69 324 ALA A O 1
ATOM 2473 N N . LEU A 1 325 ? -10.716 13.984 -24.158 1.00 75.94 325 LEU A N 1
ATOM 2474 C CA . LEU A 1 325 ? -10.461 14.654 -25.443 1.00 75.94 325 LEU A CA 1
ATOM 2475 C C . LEU A 1 325 ? -9.691 15.985 -25.317 1.00 75.94 325 LEU A C 1
ATOM 2477 O O . LEU A 1 325 ? -9.035 16.394 -26.276 1.00 75.94 325 LEU A O 1
ATOM 2481 N N . LYS A 1 326 ? -9.752 16.672 -24.165 1.00 76.19 326 LYS A N 1
ATOM 2482 C CA . LYS A 1 326 ? -8.946 17.883 -23.901 1.00 76.19 326 LYS A CA 1
ATOM 2483 C C . LYS A 1 326 ? -7.519 17.514 -23.502 1.00 76.19 326 LYS A C 1
ATOM 2485 O O . LYS A 1 326 ? -6.585 18.183 -23.941 1.00 76.19 326 LYS A O 1
ATOM 2490 N N . ALA A 1 327 ? -7.368 16.464 -22.693 1.00 69.50 327 ALA A N 1
ATOM 2491 C CA . ALA A 1 327 ? -6.078 15.923 -22.274 1.00 69.50 327 ALA A CA 1
ATOM 2492 C C . ALA A 1 327 ? -5.295 15.303 -23.445 1.00 69.50 327 ALA A C 1
ATOM 2494 O O . ALA A 1 327 ? -4.072 15.397 -23.473 1.00 69.50 327 ALA A O 1
ATOM 2495 N N . LYS A 1 328 ? -6.003 14.740 -24.439 1.00 73.75 328 LYS A N 1
ATOM 2496 C CA . LYS A 1 328 ? -5.498 13.977 -25.603 1.00 73.75 328 LYS A CA 1
ATOM 2497 C C . LYS 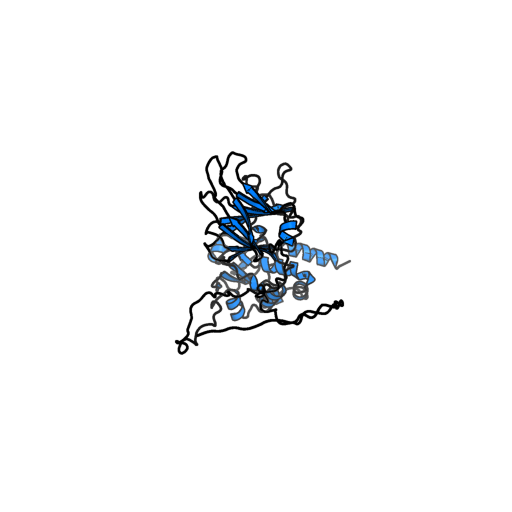A 1 328 ? -4.849 12.641 -25.261 1.00 73.75 328 LYS A C 1
ATOM 2499 O O . LYS A 1 328 ? -4.964 11.717 -26.053 1.00 73.75 328 LYS A O 1
ATOM 2504 N N . GLU A 1 329 ? -4.208 12.527 -24.109 1.00 75.25 329 GLU A N 1
ATOM 2505 C CA . GLU A 1 329 ? -3.672 11.283 -23.568 1.00 75.25 329 GLU A CA 1
ATOM 2506 C C . GLU A 1 329 ? -4.158 11.073 -22.129 1.00 75.25 329 GLU A C 1
ATOM 2508 O O . GLU A 1 329 ? -4.436 12.031 -21.405 1.00 75.25 329 GLU A O 1
ATOM 2513 N N . VAL A 1 330 ? -4.286 9.811 -21.720 1.00 69.00 330 VAL A N 1
ATOM 2514 C CA . VAL A 1 330 ? -4.696 9.416 -20.367 1.00 69.00 330 VAL A CA 1
ATOM 2515 C C . VAL A 1 330 ? -3.822 8.249 -19.902 1.00 69.00 330 VAL A C 1
ATOM 2517 O O . VAL A 1 330 ? -3.724 7.232 -20.587 1.00 69.00 330 VAL A O 1
ATOM 2520 N N . SER A 1 331 ? -3.191 8.373 -18.732 1.00 63.84 331 SER A N 1
ATOM 2521 C CA . SER A 1 331 ? -2.341 7.321 -18.157 1.00 63.84 331 SER A CA 1
ATOM 2522 C C . SER A 1 331 ? -3.162 6.124 -17.672 1.00 63.84 331 SER A C 1
ATOM 2524 O O . SER A 1 331 ? -4.154 6.293 -16.957 1.00 63.84 331 SER A O 1
ATOM 2526 N N . THR A 1 332 ? -2.737 4.910 -18.023 1.00 65.19 332 THR A N 1
ATOM 2527 C CA . THR A 1 332 ? -3.362 3.660 -17.554 1.00 65.19 332 THR A CA 1
ATOM 2528 C C . THR A 1 332 ? -2.677 3.124 -16.296 1.00 65.19 332 THR A C 1
ATOM 2530 O O . THR A 1 332 ? -1.577 3.551 -15.943 1.00 65.19 332 THR A O 1
ATOM 2533 N N . ILE A 1 333 ? -3.293 2.141 -15.636 1.00 59.75 333 ILE A N 1
ATOM 2534 C CA . ILE A 1 333 ? -2.717 1.477 -14.454 1.00 59.75 333 ILE A CA 1
ATOM 2535 C C . ILE A 1 333 ? -1.609 0.469 -14.842 1.00 59.75 333 ILE A C 1
ATOM 2537 O O . ILE A 1 333 ? -0.825 0.054 -13.991 1.00 59.75 333 ILE A O 1
ATOM 2541 N N . GLU A 1 334 ? -1.469 0.115 -16.127 1.00 58.72 334 GLU A N 1
ATOM 2542 C CA . GLU A 1 334 ? -0.268 -0.573 -16.644 1.00 58.72 334 GLU A CA 1
ATOM 2543 C C . GLU A 1 334 ? 0.969 0.346 -16.651 1.00 58.72 334 GLU A C 1
ATOM 2545 O O . GLU A 1 334 ? 2.091 -0.133 -16.487 1.00 58.72 334 GLU A O 1
ATOM 2550 N N . GLY A 1 335 ? 0.756 1.663 -16.756 1.00 49.09 335 GLY A N 1
ATOM 2551 C CA . GLY A 1 335 ? 1.785 2.705 -16.743 1.00 49.09 335 GLY A CA 1
ATOM 2552 C C . GLY A 1 335 ? 1.965 3.404 -18.092 1.00 49.09 335 GLY A C 1
ATOM 2553 O O . GLY A 1 335 ? 2.326 4.580 -18.121 1.00 49.09 335 GLY A O 1
ATOM 2554 N N . SER A 1 336 ? 1.662 2.732 -19.204 1.00 58.28 336 SER A N 1
ATOM 2555 C CA . SER A 1 336 ? 1.640 3.348 -20.538 1.00 58.28 336 SER A CA 1
ATOM 2556 C C . SER A 1 336 ? 0.370 4.205 -20.734 1.00 58.28 336 SER A C 1
ATOM 2558 O O . SER A 1 336 ? -0.684 3.858 -20.191 1.00 58.28 336 SER A O 1
ATOM 2560 N N . PRO A 1 337 ? 0.404 5.307 -21.505 1.00 68.50 337 PRO A N 1
ATOM 2561 C CA . PRO A 1 337 ? -0.790 6.098 -21.811 1.00 68.50 337 PRO A CA 1
ATOM 2562 C C . PRO A 1 337 ? -1.654 5.468 -22.917 1.00 68.50 337 PRO A C 1
ATOM 2564 O O . PRO A 1 337 ? -1.193 4.615 -23.681 1.00 68.50 337 PRO A O 1
ATOM 2567 N N . VAL A 1 338 ? -2.900 5.935 -23.022 1.00 78.69 338 VAL A N 1
ATOM 2568 C CA . VAL A 1 338 ? -3.772 5.779 -24.199 1.00 78.69 338 VAL A CA 1
ATOM 2569 C C . VAL A 1 338 ? -4.072 7.147 -24.818 1.00 78.69 338 VAL A C 1
ATOM 2571 O O . VAL A 1 338 ? -4.400 8.098 -24.109 1.00 78.69 338 VAL A O 1
ATOM 2574 N N . GLU A 1 339 ? -3.954 7.245 -26.140 1.00 82.19 339 GLU A N 1
ATOM 2575 C CA . GLU A 1 339 ? -4.170 8.453 -26.937 1.00 82.19 339 GLU A CA 1
ATOM 2576 C C . GLU A 1 339 ? -5.587 8.505 -27.526 1.00 82.19 339 GLU A C 1
ATOM 2578 O O . GLU A 1 339 ? -6.124 7.512 -28.030 1.00 82.19 339 GLU A O 1
ATOM 2583 N N . PHE A 1 340 ? -6.166 9.703 -27.534 1.00 81.62 340 PHE A N 1
ATOM 2584 C CA . PHE A 1 340 ? -7.468 10.020 -28.107 1.00 81.62 340 PHE A CA 1
ATOM 2585 C C . PHE A 1 340 ? -7.300 10.765 -29.430 1.00 81.62 340 PHE A C 1
ATOM 2587 O O . PHE A 1 340 ? -6.681 11.828 -29.505 1.00 81.62 340 PHE A O 1
ATOM 2594 N N . SER A 1 341 ? -7.922 10.241 -30.482 1.00 83.12 341 SER A N 1
ATOM 2595 C CA . SER A 1 341 ? -7.925 10.840 -31.818 1.00 83.12 341 SER A CA 1
ATOM 2596 C C . SER A 1 341 ? -9.340 10.919 -32.393 1.00 83.12 341 SER A C 1
ATOM 2598 O O . SER A 1 341 ? -10.266 10.270 -31.905 1.00 83.12 341 SER A O 1
ATOM 2600 N N . PHE A 1 342 ? -9.521 11.718 -33.446 1.00 82.62 342 PHE A N 1
ATOM 2601 C CA . PHE A 1 342 ? -10.779 11.804 -34.188 1.00 82.62 342 PHE A CA 1
ATOM 2602 C C . PHE A 1 342 ? -10.534 11.492 -35.664 1.00 82.62 342 PHE A C 1
ATOM 2604 O O . PHE A 1 342 ? -9.707 12.133 -36.312 1.00 82.62 342 PHE A O 1
ATOM 2611 N N . SER A 1 343 ? -11.223 10.484 -36.193 1.00 80.69 343 SER A N 1
ATOM 2612 C CA . SER A 1 343 ? -11.078 10.012 -37.576 1.00 80.69 343 SER A CA 1
ATOM 2613 C C . SER A 1 343 ? -12.329 9.244 -38.017 1.00 80.69 343 SER A C 1
ATOM 2615 O O . SER A 1 343 ? -13.058 8.704 -37.192 1.00 80.69 343 SER A O 1
ATOM 2617 N N . ASP A 1 344 ? -12.628 9.247 -39.319 1.00 73.69 344 ASP A N 1
ATOM 2618 C CA . ASP A 1 344 ? -13.849 8.666 -39.915 1.00 73.69 344 ASP A CA 1
ATOM 2619 C C . ASP A 1 344 ? -15.173 9.126 -39.262 1.00 73.69 344 ASP A C 1
ATOM 2621 O O . ASP A 1 344 ? -16.172 8.409 -39.256 1.00 73.69 344 ASP A O 1
ATOM 2625 N N . GLY A 1 345 ? -15.185 10.333 -38.683 1.00 77.06 345 GLY A N 1
ATOM 2626 C CA . GLY A 1 345 ? -16.335 10.878 -37.956 1.00 77.06 345 GLY A CA 1
ATOM 2627 C C . GLY A 1 345 ? -16.534 10.317 -36.540 1.00 77.06 345 GLY A C 1
ATOM 2628 O O . GLY A 1 345 ? -17.547 10.627 -35.916 1.00 77.06 345 GLY A O 1
ATOM 2629 N N . LYS A 1 346 ? -15.593 9.515 -36.023 1.00 81.75 346 LYS A N 1
ATOM 2630 C CA . LYS A 1 346 ? -15.639 8.899 -34.689 1.00 81.75 346 LYS A CA 1
ATOM 2631 C C . LYS A 1 346 ? -14.443 9.303 -33.828 1.00 81.75 346 LYS A C 1
ATOM 2633 O O . LYS A 1 346 ? -13.364 9.609 -34.335 1.00 81.75 346 LYS A O 1
ATOM 2638 N N . VAL A 1 347 ? -14.624 9.235 -32.510 1.00 86.62 347 VAL A N 1
ATOM 2639 C CA . VAL A 1 347 ? -13.500 9.207 -31.564 1.00 86.62 347 VAL A CA 1
ATOM 2640 C C . VAL A 1 347 ? -12.864 7.816 -31.590 1.00 86.62 347 VAL A C 1
ATOM 2642 O O . VAL A 1 347 ? -13.568 6.806 -31.676 1.00 86.62 347 VAL A O 1
ATOM 2645 N N . ARG A 1 348 ? -11.534 7.765 -31.502 1.00 84.31 348 ARG A N 1
ATOM 2646 C CA . ARG A 1 348 ? -10.751 6.539 -31.345 1.00 84.31 348 ARG A CA 1
ATOM 2647 C C . ARG A 1 348 ? -9.802 6.633 -30.154 1.00 84.31 348 ARG A C 1
ATOM 2649 O O . ARG A 1 348 ? -9.193 7.681 -29.951 1.00 84.31 348 ARG A O 1
ATOM 2656 N N . VAL A 1 349 ? -9.642 5.521 -29.440 1.00 86.25 349 VAL A N 1
ATOM 2657 C CA . VAL A 1 349 ? -8.666 5.319 -28.356 1.00 86.25 349 VAL A CA 1
ATOM 2658 C C . VAL A 1 349 ? -7.617 4.336 -28.873 1.00 86.25 349 VAL A C 1
ATOM 2660 O O . VAL A 1 349 ? -7.962 3.196 -29.171 1.00 86.25 349 VAL A O 1
ATOM 2663 N N . ASN A 1 350 ? -6.372 4.776 -29.090 1.00 84.69 350 ASN A N 1
ATOM 2664 C CA . ASN A 1 350 ? -5.310 3.985 -29.747 1.00 84.69 350 ASN A CA 1
ATOM 2665 C C . ASN A 1 350 ? -5.762 3.225 -31.018 1.00 84.69 350 ASN A C 1
ATOM 2667 O O . ASN A 1 350 ? -5.380 2.084 -31.261 1.00 84.69 350 ASN A O 1
ATOM 2671 N N . GLY A 1 351 ? -6.617 3.846 -31.836 1.00 81.69 351 GLY A N 1
ATOM 2672 C CA . GLY A 1 351 ? -7.153 3.244 -33.064 1.00 81.69 351 GLY A CA 1
ATOM 2673 C C . GLY A 1 351 ? -8.455 2.444 -32.895 1.00 81.69 351 GLY A C 1
ATOM 2674 O O . GLY A 1 351 ? -9.225 2.366 -33.856 1.00 81.69 351 GLY A O 1
ATOM 2675 N N . ALA A 1 352 ? -8.768 1.939 -31.697 1.00 87.69 352 ALA A N 1
ATOM 2676 C CA . ALA A 1 352 ? -10.063 1.321 -31.402 1.00 87.69 352 ALA A CA 1
ATOM 2677 C C . ALA A 1 352 ? -11.178 2.374 -31.472 1.00 87.69 352 ALA A C 1
ATOM 2679 O O . ALA A 1 352 ? -11.043 3.460 -30.905 1.00 87.69 352 ALA A O 1
ATOM 2680 N N . ALA A 1 353 ? -12.278 2.088 -32.170 1.00 87.62 353 ALA A N 1
ATOM 2681 C CA . ALA A 1 353 ? -13.385 3.030 -32.299 1.00 87.62 353 ALA A CA 1
ATOM 2682 C C . ALA A 1 353 ? -14.265 3.025 -31.048 1.00 87.62 353 ALA A C 1
ATOM 2684 O O . ALA A 1 353 ? -14.684 1.970 -30.574 1.00 87.62 353 ALA A O 1
ATOM 2685 N N . LEU A 1 354 ? -14.587 4.218 -30.553 1.00 88.94 354 LEU A N 1
ATOM 2686 C CA . LEU A 1 354 ? -15.545 4.399 -29.471 1.00 88.94 354 LEU A CA 1
ATOM 2687 C C . LEU A 1 354 ? -16.962 4.115 -30.006 1.00 88.94 354 LEU A C 1
ATOM 2689 O O . LEU A 1 354 ? -17.399 4.726 -30.987 1.00 88.94 354 LEU A O 1
ATOM 2693 N N . ILE A 1 355 ? -17.647 3.149 -29.395 1.00 87.94 355 ILE A N 1
ATOM 2694 C CA . ILE A 1 355 ? -19.026 2.743 -29.711 1.00 87.94 355 ILE A CA 1
ATOM 2695 C C . ILE A 1 355 ? -20.015 3.561 -28.876 1.00 87.94 355 ILE A C 1
ATOM 2697 O O . ILE A 1 355 ? -21.012 4.049 -29.402 1.00 87.94 355 ILE A O 1
ATOM 2701 N N . ASP A 1 356 ? -19.730 3.675 -27.581 1.00 84.88 356 ASP A N 1
ATOM 2702 C CA . ASP A 1 356 ? -20.602 4.215 -26.536 1.00 84.88 356 ASP A CA 1
ATOM 2703 C C . ASP A 1 356 ? -19.710 4.840 -25.449 1.00 84.88 356 ASP A C 1
ATOM 2705 O O . ASP A 1 356 ? -18.549 4.443 -25.312 1.00 84.88 356 ASP A O 1
ATOM 2709 N N . ALA A 1 357 ? -20.186 5.840 -24.709 1.00 85.69 357 ALA A N 1
ATOM 2710 C CA . ALA A 1 357 ? -19.309 6.680 -23.887 1.00 85.69 357 ALA A CA 1
ATOM 2711 C C . ALA A 1 357 ? -20.005 7.303 -22.676 1.00 85.69 357 ALA A C 1
ATOM 2713 O O . ALA A 1 357 ? -21.225 7.443 -22.650 1.00 85.69 357 ALA A O 1
ATOM 2714 N N . ASP A 1 358 ? -19.203 7.731 -21.697 1.00 80.06 358 ASP A N 1
ATOM 2715 C CA . ASP A 1 358 ? -19.665 8.412 -20.480 1.00 80.06 358 ASP A CA 1
ATOM 2716 C C . ASP A 1 358 ? -20.705 7.617 -19.664 1.00 80.06 358 ASP A C 1
ATOM 2718 O O . ASP A 1 358 ? -21.499 8.200 -18.919 1.00 80.06 358 ASP A O 1
ATOM 2722 N N . VAL A 1 359 ? -20.671 6.279 -19.744 1.00 83.19 359 VAL A N 1
ATOM 2723 C CA . VAL A 1 359 ? -21.565 5.380 -18.999 1.00 83.19 359 VAL A CA 1
ATOM 2724 C C . VAL A 1 359 ? -21.220 5.457 -17.507 1.00 83.19 359 VAL A C 1
ATOM 2726 O O . VAL A 1 359 ? -20.302 4.798 -17.013 1.00 83.19 359 VAL A O 1
ATOM 2729 N N . GLN A 1 360 ? -21.937 6.332 -16.800 1.00 77.94 360 GLN A N 1
ATOM 2730 C CA . GLN A 1 360 ? -21.710 6.660 -15.393 1.00 77.94 360 GLN A CA 1
ATOM 2731 C C . GLN A 1 360 ? -21.984 5.466 -14.480 1.00 77.94 360 GLN A C 1
ATOM 2733 O O . GLN A 1 360 ? -23.065 4.883 -14.535 1.00 77.94 360 GLN A O 1
ATOM 2738 N N . CYS A 1 361 ? -21.046 5.174 -13.583 1.00 72.50 361 CYS A N 1
ATOM 2739 C CA . CYS A 1 361 ? -21.145 4.165 -12.530 1.00 72.50 361 CYS A CA 1
ATOM 2740 C C . CYS A 1 361 ? -20.871 4.804 -11.151 1.00 72.50 361 CYS A C 1
ATOM 2742 O O . CYS A 1 361 ? -20.351 5.913 -11.047 1.00 72.50 361 CYS A O 1
ATOM 2744 N N . SER A 1 362 ? -21.222 4.118 -10.064 1.00 66.88 362 SER A N 1
ATOM 2745 C CA . SER A 1 362 ? -21.115 4.602 -8.669 1.00 66.88 362 SER A CA 1
ATOM 2746 C C . SER A 1 362 ? -19.682 4.773 -8.122 1.00 66.88 362 SER A C 1
ATOM 2748 O O . SER A 1 362 ? -19.490 5.133 -6.957 1.00 66.88 362 SER A O 1
ATOM 2750 N N . ASP A 1 363 ? -18.722 4.406 -8.961 1.00 65.81 363 ASP A N 1
ATOM 2751 C CA . ASP A 1 363 ? -17.334 4.011 -8.724 1.00 65.81 363 ASP A CA 1
ATOM 2752 C C . ASP A 1 363 ? -16.475 4.259 -9.990 1.00 65.81 363 ASP A C 1
ATOM 2754 O O . ASP A 1 363 ? -15.305 3.884 -10.039 1.00 65.81 363 ASP A O 1
ATOM 2758 N N . GLY A 1 364 ? -17.023 4.905 -11.032 1.00 78.31 364 GLY A N 1
ATOM 2759 C CA . GLY A 1 364 ? -16.273 5.192 -12.255 1.00 78.31 364 GLY A CA 1
ATOM 2760 C C . GLY A 1 364 ? -17.104 5.519 -13.497 1.00 78.31 364 GLY A C 1
ATOM 2761 O O . GLY A 1 364 ? -18.291 5.827 -13.417 1.00 78.31 364 GLY A O 1
ATOM 2762 N N . VAL A 1 365 ? -16.459 5.436 -14.661 1.00 82.50 365 VAL A N 1
ATOM 2763 C CA . VAL A 1 365 ? -17.039 5.673 -15.994 1.00 82.50 365 VAL A CA 1
ATOM 2764 C C . VAL A 1 365 ? -16.610 4.554 -16.943 1.00 82.50 365 VAL A C 1
ATOM 2766 O O . VAL A 1 365 ? -15.432 4.195 -16.971 1.00 82.50 365 VAL A O 1
ATOM 2769 N N . ILE A 1 366 ? -17.540 4.030 -17.746 1.00 86.94 366 ILE A N 1
ATOM 2770 C CA . ILE A 1 366 ? -17.235 3.076 -18.823 1.00 86.94 366 ILE A CA 1
ATOM 2771 C C . ILE A 1 366 ? -17.294 3.782 -20.187 1.00 86.94 366 ILE A C 1
ATOM 2773 O O . ILE A 1 366 ? -18.250 4.493 -20.502 1.00 86.94 366 ILE A O 1
ATOM 2777 N N . HIS A 1 367 ? -16.271 3.541 -21.005 1.00 87.06 367 HIS A N 1
ATOM 2778 C CA . HIS A 1 367 ? -16.181 3.913 -22.417 1.00 87.06 367 HIS A CA 1
ATOM 2779 C C . HIS A 1 367 ? -16.099 2.627 -23.241 1.00 87.06 367 HIS A C 1
ATOM 2781 O O . HIS A 1 367 ? -15.167 1.845 -23.074 1.00 87.06 367 HIS A O 1
ATOM 2787 N N . VAL A 1 368 ? -17.075 2.371 -24.107 1.00 90.69 368 VAL A N 1
ATOM 2788 C CA . VAL A 1 368 ? -17.211 1.093 -24.820 1.00 90.69 368 VAL A CA 1
ATOM 2789 C C . VAL A 1 368 ? -16.484 1.165 -26.156 1.00 90.69 368 VAL A C 1
ATOM 2791 O O . VAL A 1 368 ? -16.784 2.033 -26.978 1.00 90.69 368 VAL A O 1
ATOM 2794 N N . ILE A 1 369 ? -15.544 0.252 -26.394 1.00 91.12 369 ILE A N 1
ATOM 2795 C CA . ILE A 1 369 ? -14.657 0.278 -27.566 1.00 91.12 369 ILE A CA 1
ATOM 2796 C C . ILE A 1 369 ? -14.828 -0.956 -28.455 1.00 91.12 369 ILE A C 1
ATOM 2798 O O . ILE A 1 369 ? -15.169 -2.044 -27.995 1.00 91.12 369 ILE A O 1
ATOM 2802 N N . ASP A 1 370 ? -14.577 -0.784 -29.752 1.00 89.88 370 ASP A N 1
ATOM 2803 C CA . ASP A 1 370 ? -14.808 -1.819 -30.762 1.00 89.88 370 ASP A CA 1
ATOM 2804 C C . ASP A 1 370 ? -13.641 -2.793 -30.971 1.00 89.88 370 ASP A C 1
ATOM 2806 O O . ASP A 1 370 ? -13.781 -3.732 -31.752 1.00 89.88 370 ASP A O 1
ATOM 2810 N N . SER A 1 371 ? -12.491 -2.563 -30.337 1.00 87.12 371 SER A N 1
ATOM 2811 C CA . SER A 1 371 ? -11.255 -3.332 -30.533 1.00 87.12 371 SER A CA 1
ATOM 2812 C C . SER A 1 371 ? -10.464 -3.389 -29.220 1.00 87.12 371 SER A C 1
ATOM 2814 O O . SER A 1 371 ? -10.486 -2.429 -28.455 1.00 87.12 371 SER A O 1
ATOM 2816 N N . VAL A 1 372 ? -9.770 -4.497 -28.948 1.00 87.19 372 VAL A N 1
ATOM 2817 C CA . VAL A 1 372 ? -8.964 -4.678 -27.723 1.00 87.19 372 VAL A CA 1
ATOM 2818 C C . VAL A 1 372 ? -7.677 -3.843 -27.798 1.00 87.19 372 VAL A C 1
ATOM 2820 O O . VAL A 1 372 ? -6.927 -3.948 -28.767 1.00 87.19 372 VAL A O 1
ATOM 2823 N N . LEU A 1 373 ? -7.396 -3.038 -26.769 1.00 85.75 373 LEU A N 1
ATOM 2824 C CA . LEU A 1 373 ? -6.171 -2.241 -26.652 1.00 85.75 373 LEU A CA 1
ATOM 2825 C C . LEU A 1 373 ? -4.988 -3.131 -26.253 1.00 85.75 373 LEU A C 1
ATOM 2827 O O . LEU A 1 373 ? -5.007 -3.756 -25.193 1.00 85.75 373 LEU A O 1
ATOM 2831 N N . VAL A 1 374 ? -3.928 -3.153 -27.060 1.00 81.31 374 VAL A N 1
ATOM 2832 C CA . VAL A 1 374 ? -2.693 -3.888 -26.748 1.00 81.31 374 VAL A CA 1
ATOM 2833 C C . VAL A 1 374 ? -1.598 -2.889 -26.349 1.00 81.31 374 VAL A C 1
ATOM 2835 O O . VAL A 1 374 ? -1.290 -1.999 -27.140 1.00 81.31 374 VAL A O 1
ATOM 2838 N N . PRO A 1 375 ? -0.988 -2.993 -25.151 1.00 67.25 375 PRO A N 1
ATOM 2839 C CA . PRO A 1 375 ? 0.159 -2.163 -24.802 1.00 67.25 375 PRO A CA 1
ATOM 2840 C C . PRO A 1 375 ? 1.374 -2.569 -25.644 1.00 67.25 375 PRO A C 1
ATOM 2842 O O . PRO A 1 375 ? 1.621 -3.757 -25.870 1.00 67.25 375 PRO A O 1
ATOM 2845 N N . SER A 1 376 ? 2.187 -1.597 -26.058 1.00 65.62 376 SER A N 1
ATOM 2846 C CA . SER A 1 376 ? 3.342 -1.808 -26.951 1.00 65.62 376 SER A CA 1
ATOM 2847 C C . SER A 1 376 ? 4.358 -2.837 -26.423 1.00 65.62 376 SER A C 1
ATOM 2849 O O . SER A 1 376 ? 4.982 -3.563 -27.198 1.00 65.62 376 SER A O 1
ATOM 2851 N N . GLN A 1 377 ? 4.475 -2.986 -25.098 1.00 56.91 377 GLN A N 1
ATOM 2852 C CA . GLN A 1 377 ? 5.288 -4.033 -24.468 1.00 56.91 377 GLN A CA 1
ATOM 2853 C C . GLN A 1 377 ? 4.793 -5.461 -24.758 1.00 56.91 377 GLN A C 1
ATOM 2855 O O . GLN A 1 377 ? 5.601 -6.396 -24.781 1.00 56.91 377 GLN A O 1
ATOM 2860 N N . LEU A 1 378 ? 3.481 -5.648 -24.945 1.00 61.34 378 LEU A N 1
ATOM 2861 C CA . LEU A 1 378 ? 2.901 -6.917 -25.379 1.00 61.34 378 LEU A CA 1
ATOM 2862 C C . LEU A 1 378 ? 3.000 -7.085 -26.892 1.00 61.34 378 LEU A C 1
ATOM 2864 O O . LEU A 1 378 ? 3.290 -8.198 -27.312 1.00 61.34 378 LEU A O 1
ATOM 2868 N N . GLU A 1 379 ? 2.866 -6.034 -27.706 1.00 57.75 379 GLU A N 1
ATOM 2869 C CA . GLU A 1 379 ? 3.099 -6.150 -29.156 1.00 57.75 379 GLU A CA 1
ATOM 2870 C C . GLU A 1 379 ? 4.516 -6.649 -29.465 1.00 57.75 379 GLU A C 1
ATOM 2872 O O . GLU A 1 379 ? 4.675 -7.652 -30.160 1.00 57.75 379 GLU A O 1
ATOM 2877 N N . ILE A 1 380 ? 5.544 -6.037 -28.865 1.00 47.34 380 ILE A N 1
ATOM 2878 C CA . ILE A 1 380 ? 6.947 -6.451 -29.041 1.00 47.34 380 ILE A CA 1
ATOM 2879 C C . ILE A 1 380 ? 7.140 -7.925 -28.646 1.00 47.34 380 ILE A C 1
ATOM 2881 O O . ILE A 1 380 ? 7.784 -8.683 -29.370 1.00 47.34 380 ILE A O 1
ATOM 2885 N N . LYS A 1 381 ? 6.558 -8.367 -27.523 1.00 50.97 381 LYS A N 1
ATOM 2886 C CA . LYS A 1 381 ? 6.658 -9.764 -27.061 1.00 50.97 381 LYS A CA 1
ATOM 2887 C C . LYS A 1 381 ? 5.857 -10.739 -27.927 1.00 50.97 381 LYS A C 1
ATOM 2889 O O . LYS A 1 381 ? 6.305 -11.865 -28.109 1.00 50.97 381 LYS A O 1
ATOM 2894 N N . THR A 1 382 ? 4.721 -10.314 -28.472 1.00 52.41 382 THR A N 1
ATOM 2895 C CA . THR A 1 382 ? 3.875 -11.105 -29.377 1.00 52.41 382 THR A CA 1
ATOM 2896 C C . THR A 1 382 ? 4.561 -11.303 -30.729 1.00 52.41 382 THR A C 1
ATOM 2898 O O . THR A 1 382 ? 4.671 -12.434 -31.202 1.00 52.41 382 THR A O 1
ATOM 2901 N N . VAL A 1 383 ? 5.131 -10.238 -31.303 1.00 43.50 383 VAL A N 1
ATOM 2902 C CA . VAL A 1 383 ? 5.972 -10.304 -32.510 1.00 43.50 383 VAL A CA 1
ATOM 2903 C C . VAL A 1 383 ? 7.174 -11.224 -32.279 1.00 43.50 383 VAL A C 1
ATOM 2905 O O . VAL A 1 383 ? 7.426 -12.113 -33.090 1.00 43.50 383 VAL A O 1
ATOM 2908 N N . LEU A 1 384 ? 7.869 -11.094 -31.142 1.00 42.69 384 LEU A N 1
ATOM 2909 C CA . LEU A 1 384 ? 8.970 -11.996 -30.786 1.00 42.69 384 LEU A CA 1
ATOM 2910 C C . LEU A 1 384 ? 8.518 -13.454 -30.605 1.00 42.69 384 LEU A C 1
ATOM 2912 O O . LEU A 1 384 ? 9.262 -14.352 -30.989 1.00 42.69 384 LEU A O 1
ATOM 2916 N N . SER A 1 385 ? 7.315 -13.721 -30.081 1.00 52.47 385 SER A N 1
ATOM 2917 C CA . SER A 1 385 ? 6.800 -15.096 -29.990 1.00 52.47 385 SER A CA 1
ATOM 2918 C C . SER A 1 385 ? 6.418 -15.697 -31.344 1.00 52.47 385 SER A C 1
ATOM 2920 O O . SER A 1 385 ? 6.592 -16.897 -31.520 1.00 52.47 385 SER A O 1
ATOM 2922 N N . PHE A 1 386 ? 5.980 -14.889 -32.318 1.00 43.28 386 PHE A N 1
ATOM 2923 C CA . PHE A 1 386 ? 5.765 -15.367 -33.689 1.00 43.28 386 PHE A CA 1
ATOM 2924 C C . PHE A 1 386 ? 7.086 -15.631 -34.426 1.00 43.28 386 PHE A C 1
ATOM 2926 O O . PHE A 1 386 ? 7.179 -16.605 -35.164 1.00 43.28 386 PHE A O 1
ATOM 2933 N N . ILE A 1 387 ? 8.125 -14.824 -34.180 1.00 40.44 387 ILE A N 1
ATOM 2934 C CA . ILE A 1 387 ? 9.482 -15.083 -34.692 1.00 40.44 387 ILE A CA 1
ATOM 2935 C C . ILE A 1 387 ? 10.058 -16.365 -34.061 1.00 40.44 387 ILE A C 1
ATOM 2937 O O . ILE A 1 387 ? 10.590 -17.212 -34.766 1.00 40.44 387 ILE A O 1
ATOM 2941 N N . SER A 1 388 ? 9.885 -16.554 -32.749 1.00 40.78 388 SER A N 1
ATOM 2942 C CA . SER A 1 388 ? 10.372 -17.727 -32.002 1.00 40.78 388 SER A CA 1
ATOM 2943 C C . SER A 1 388 ? 9.604 -19.035 -32.270 1.00 40.78 388 SER A C 1
ATOM 2945 O O . SER A 1 388 ? 9.938 -20.052 -31.663 1.00 40.78 388 SER A O 1
ATOM 2947 N N . ALA A 1 389 ? 8.569 -19.016 -33.113 1.00 41.44 389 ALA A N 1
ATOM 2948 C CA . ALA A 1 389 ? 7.752 -20.181 -33.467 1.00 41.44 389 ALA A CA 1
ATOM 2949 C C . ALA A 1 389 ? 7.914 -20.601 -34.944 1.00 41.44 389 ALA A C 1
ATOM 2951 O O . ALA A 1 389 ? 7.105 -21.380 -35.450 1.00 41.44 389 ALA A O 1
ATOM 2952 N N . ALA A 1 390 ? 8.925 -20.061 -35.636 1.00 38.12 390 ALA A N 1
ATOM 2953 C CA . ALA A 1 390 ? 9.167 -20.252 -37.068 1.00 38.12 390 ALA A CA 1
ATOM 2954 C C . ALA A 1 390 ? 10.494 -20.973 -37.410 1.00 38.12 390 ALA A C 1
ATOM 2956 O O . ALA A 1 390 ? 10.766 -21.165 -38.597 1.00 38.12 390 ALA A O 1
ATOM 2957 N N . ASP A 1 391 ? 11.273 -21.374 -36.395 1.00 34.50 391 ASP A N 1
ATOM 2958 C CA . ASP A 1 391 ? 12.530 -22.148 -36.479 1.00 34.50 391 ASP A CA 1
ATOM 2959 C C . ASP A 1 391 ? 12.351 -23.580 -35.923 1.00 34.50 391 ASP A C 1
ATOM 2961 O O . ASP A 1 391 ? 11.684 -23.723 -34.869 1.00 34.50 391 ASP A O 1
#

pLDDT: mean 70.71, std 22.62, range [24.02, 98.25]

Sequence (391 aa):
MNPFATSRMFGAAYAVLGMGIASSDTLLAQSESKPGSWRGQSITEFTPEENARMDWRVVNDGVMGGLSEGNVDFTEAGTMKFQGKLSLENNGGFTTARSGDVDLNLSNDLGLLLMVKGDGRTYEARLDSDAKFRGNAVSFAGQIPTTKGQWQQVKIPFSEFRGSFRGTDLPDAVLNPAAIKRVWILLGDKKQGSFDLEVDWIRTYGKGQGNFTEQKETTEVSVAKAEVVKKAEKKSASFKDNSLIATAVADGRFTILKQALDAAGLTTFFQWDDPLTVFAPTDEAFAKLPDGVLEDLLRPENKQKLIALLSYHVSTGANGLGDALKAKEVSTIEGSPVEFSFSDGKVRVNGAALIDADVQCSDGVIHVIDSVLVPSQLEIKTVLSFISAAD

Radius of gyration: 29.85 Å; chains: 1; bounding box: 69×69×116 Å

Foldseek 3Di:
DDDDDDDDDDDDDDDDDDDDDDDDDPDPPPDDDDPDDFQFFFPAQQDPVVCVVFAKDKDFPCVQPADWDWDWDADPLRKIKIKGWWDPPSNGQKMKTKTAWDWAACVQFFWKKWWKAWQQAKKWKKWWFPDDDPNHIWIWTDIDGHDGGDTDMDTTTLVRTWTDDPPHGDRPDHDRNGGTTMIMMMGRRRDGTIIIMMISGMTTHGDRGPDDDDDPDPDDDDDDDDDDPDPPPDDDDDDPPFAPVNVCVVVPQQPLVVLLCVLLVNPCVLVDPFAKEFAGEGPQQVVPDPPCPSVVCSDNVNSVQSNLLRQQRMATHAQFPVRCVVVQWGATSNGDIWGWDADPNAIDTNNWTFPDGQSDGPRYTYTYTHHRDHDVVVVVVVVVVVVVVPD

Secondary structure (DSSP, 8-state):
-----------------------S-----PPPP-SS---S-EEE---HHHHHHHT-EEEESGGGT---EEEEEE-TTS-EEEEEEE--GGG---EEEE-----B--TTEEEEEEEEE-SS-EEEEEEEEEEEETTEEEEEEEEEE--TT-EEEEEEETTT-EEEETTEE-TTPPP-GGGB-EEEEEE-SS--EEEEEEEEEEEEEETTS-PPPP--------------TTS--S----S-TT-HHHHHHHH-TTHHHHHHHHHHT-TTTT--SS-EEEEEE-HHHHTTSPTTHHHHHHSGGGHHHHHHHHHHTEEES---HHHHHHHSEEEBTTSSEEEEEEETTEEEETTEEEEEEEEEETTEEEEEESS----HHHHHHHHHHHHTT--